Protein AF-A0ABD2XWJ0-F1 (afdb_monomer)

Organism: NCBI:txid153742

Solvent-accessible surface area (backbone atoms only — not comparable to full-atom values): 33009 Å² total; per-residue (Å²): 132,81,82,64,78,85,73,62,55,61,69,60,42,32,54,49,50,71,65,55,50,40,69,66,61,45,51,52,48,41,64,72,43,72,67,43,28,64,37,47,47,78,71,66,67,62,48,86,58,92,53,68,77,74,61,48,71,53,75,82,48,88,98,49,44,47,36,44,27,36,35,79,36,62,66,79,62,44,44,64,43,79,42,80,41,65,91,49,62,90,31,51,72,32,50,36,73,83,28,32,43,34,39,31,72,90,27,45,33,32,41,33,31,88,87,77,71,50,72,46,84,49,51,41,54,75,47,34,96,63,61,89,75,69,96,55,62,70,64,66,41,41,66,45,30,62,63,45,56,35,44,68,46,36,76,78,80,40,79,86,34,42,42,38,32,26,24,72,73,20,62,39,43,32,36,43,46,80,84,52,82,44,50,43,73,58,80,72,61,95,85,61,90,67,60,46,50,49,32,56,36,63,53,98,94,37,37,36,40,28,16,37,46,67,26,31,32,36,48,37,76,79,78,49,92,92,46,66,45,81,42,81,61,41,81,60,80,98,53,71,52,65,45,50,40,39,47,27,60,51,96,92,40,48,30,39,41,37,35,30,38,43,56,68,40,73,94,72,77,42,64,37,74,71,52,77,49,42,27,41,51,41,79,85,82,60,43,78,44,77,53,67,68,59,59,59,20,27,36,42,41,43,70,50,47,50,46,51,45,69,28,80,88,38,69,81,34,50,68,51,25,27,38,37,38,45,46,60,37,66,64,32,46,76,73,37,98,82,45,44,78,77,43,31,32,38,33,33,55,78,81,64,48,74,48,64,58,77,68,83,55,80,70,49,64,47,71,39,35,71,59,88,58,62,66,59,52,51,48,35,62,74,71,62,42,58,69,63,49,50,54,33,42,58,37,59,50,51,65,79,73,46,76,66,43,32,50,52,53,48,52,51,51,51,48,52,26,54,51,26,54,74,70,67,36,59,69,60,23,49,50,44,52,51,51,52,49,62,73,70,42,85,44,96,83,59,61,76,92,32,59,76,42,69,36,54,70,45,60,77,88,81,38,84,81,36,41,43,37,36,28,24,69,79,21,68,40,46,36,36,41,42,78,87,57,94,53,74,43,72,63,78,75,62,97,89,64,90,73,44,40,46,72,45,58,45,59,58,96,94,41,81,46,75,40,52,49,55,98,68,76,85,76,78,85,62,89,58,95,67,33,45,44,92,82,42,53,51,72,38,87,90,79,72,47,69,51,67,54,94,81,60,79,32,70,40,84,86,50,61,91,73,92,80,84,86,82,130

pLDDT: mean 70.98, std 16.34, range [25.98, 96.06]

Mean predicted aligned error: 19.33 Å

Structure (mmCIF, N/CA/C/O backbone):
data_AF-A0ABD2XWJ0-F1
#
_entry.id   AF-A0ABD2XWJ0-F1
#
loop_
_atom_site.group_PDB
_atom_site.id
_atom_site.type_symbol
_atom_site.label_atom_id
_atom_site.label_alt_id
_atom_site.label_comp_id
_atom_site.label_asym_id
_atom_site.label_entity_id
_atom_site.label_seq_id
_atom_site.pdbx_PDB_ins_code
_atom_site.Cartn_x
_atom_site.Cartn_y
_atom_site.Cartn_z
_atom_site.occupancy
_atom_site.B_iso_or_equiv
_atom_site.auth_seq_id
_atom_site.auth_comp_id
_atom_site.auth_asym_id
_atom_site.auth_atom_id
_atom_site.pdbx_PDB_model_num
ATOM 1 N N . MET A 1 1 ? -45.992 -4.385 10.094 1.00 37.66 1 MET A N 1
ATOM 2 C CA . MET A 1 1 ? -45.101 -5.555 9.997 1.00 37.66 1 MET A CA 1
ATOM 3 C C . MET A 1 1 ? -44.013 -5.144 9.031 1.00 37.66 1 MET A C 1
ATOM 5 O O . MET A 1 1 ? -44.345 -4.872 7.887 1.00 37.66 1 MET A O 1
ATOM 9 N N . GLY A 1 2 ? -42.794 -4.906 9.515 1.00 42.28 2 GLY A N 1
ATOM 10 C CA . GLY A 1 2 ? -41.660 -4.733 8.608 1.00 42.28 2 GLY A CA 1
ATOM 11 C C . GLY A 1 2 ? -41.334 -6.109 8.049 1.00 42.28 2 GLY A C 1
ATOM 12 O O . GLY A 1 2 ? -41.255 -7.050 8.834 1.00 42.28 2 GLY A O 1
ATOM 13 N N . GLU A 1 3 ? -41.265 -6.241 6.728 1.00 49.12 3 GLU A N 1
ATOM 14 C CA . GLU A 1 3 ? -40.839 -7.487 6.090 1.00 49.12 3 GLU A CA 1
ATOM 15 C C . GLU A 1 3 ? -39.446 -7.866 6.606 1.00 49.12 3 GLU A C 1
ATOM 17 O O . GLU A 1 3 ? -38.566 -7.008 6.739 1.00 49.12 3 GLU A O 1
ATOM 22 N N . ASP A 1 4 ? -39.278 -9.137 6.966 1.00 66.94 4 ASP A N 1
ATOM 23 C CA . ASP A 1 4 ? -38.015 -9.654 7.468 1.00 66.94 4 ASP A CA 1
ATOM 24 C C . ASP A 1 4 ? -37.035 -9.795 6.298 1.00 66.94 4 ASP A C 1
ATOM 26 O O . ASP A 1 4 ? -37.196 -10.627 5.405 1.00 66.94 4 ASP A O 1
ATOM 30 N N . TRP A 1 5 ? -35.994 -8.963 6.301 1.00 63.69 5 TRP A N 1
ATOM 31 C CA . TRP A 1 5 ? -34.923 -8.977 5.303 1.00 63.69 5 TRP A CA 1
ATOM 32 C C . TRP A 1 5 ? -34.174 -10.324 5.247 1.00 63.69 5 TRP A C 1
ATOM 34 O O . TRP A 1 5 ? -33.432 -10.577 4.291 1.00 63.69 5 TRP A O 1
ATOM 44 N N . SER A 1 6 ? -34.366 -11.206 6.237 1.00 60.25 6 SER A N 1
ATOM 45 C CA . SER A 1 6 ? -33.852 -12.577 6.231 1.00 60.25 6 SER A CA 1
ATOM 46 C C . SER A 1 6 ? -34.541 -13.496 5.201 1.00 60.25 6 SER A C 1
ATOM 48 O O . SER A 1 6 ? -33.924 -14.475 4.772 1.00 60.25 6 SER A O 1
ATOM 50 N N . GLU A 1 7 ? -35.750 -13.146 4.732 1.00 69.12 7 GLU A N 1
ATOM 51 C CA . GLU A 1 7 ? -36.567 -13.934 3.787 1.00 69.12 7 GLU A CA 1
ATOM 52 C C . GLU A 1 7 ? -36.346 -13.572 2.302 1.00 69.12 7 GLU A C 1
ATOM 54 O O . GLU A 1 7 ? -37.012 -14.103 1.410 1.00 69.12 7 GLU A O 1
ATOM 59 N N . LEU A 1 8 ? -35.396 -12.680 2.002 1.00 72.31 8 LEU A N 1
ATOM 60 C CA . LEU A 1 8 ? -35.037 -12.324 0.627 1.00 72.31 8 LEU A CA 1
ATOM 61 C C . LEU A 1 8 ? -34.595 -13.552 -0.185 1.00 72.31 8 LEU A C 1
ATOM 63 O O . LEU A 1 8 ? -33.767 -14.353 0.253 1.00 72.31 8 LEU A O 1
ATOM 67 N N . LEU A 1 9 ? -35.113 -13.663 -1.415 1.00 78.62 9 LEU A N 1
ATOM 68 C CA . LEU A 1 9 ? -34.780 -14.766 -2.316 1.00 78.62 9 LEU A CA 1
ATOM 69 C C . LEU A 1 9 ? -33.262 -14.815 -2.597 1.00 78.62 9 LEU A C 1
ATOM 71 O O . LEU A 1 9 ? -32.664 -13.769 -2.876 1.00 78.62 9 LEU A O 1
ATOM 75 N N . PRO A 1 10 ? -32.640 -16.010 -2.618 1.00 71.12 10 PRO A N 1
ATOM 76 C CA . PRO A 1 10 ? -31.204 -16.170 -2.860 1.00 71.12 10 PRO A CA 1
ATOM 77 C C . PRO A 1 10 ? -30.694 -15.487 -4.137 1.00 71.12 10 PRO A C 1
ATOM 79 O O . PRO A 1 10 ? -29.608 -14.913 -4.129 1.00 71.12 10 PRO A O 1
ATOM 82 N N . ASP A 1 11 ? -31.490 -15.479 -5.209 1.00 66.94 11 ASP A N 1
ATOM 83 C CA . ASP A 1 11 ? -31.126 -14.845 -6.484 1.00 66.94 11 ASP A CA 1
ATOM 84 C C . ASP A 1 11 ? -31.011 -13.316 -6.364 1.00 66.94 11 ASP A C 1
ATOM 86 O O . ASP A 1 11 ? -30.098 -12.703 -6.921 1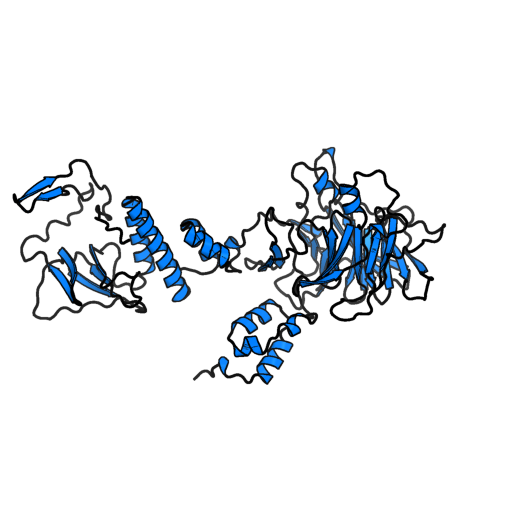.00 66.94 11 ASP A O 1
ATOM 90 N N . LEU A 1 12 ? -31.904 -12.693 -5.586 1.00 71.75 12 LEU A N 1
ATOM 91 C CA . LEU A 1 12 ? -31.854 -11.260 -5.287 1.00 71.75 12 LEU A CA 1
ATOM 92 C C . LEU A 1 12 ? -30.639 -10.933 -4.417 1.00 71.75 12 LEU A C 1
ATOM 94 O O . LEU A 1 12 ? -29.919 -9.980 -4.714 1.00 71.75 12 LEU A O 1
ATOM 98 N N . LEU A 1 13 ? -30.361 -11.751 -3.399 1.00 74.56 13 LEU A N 1
ATOM 99 C CA . LEU A 1 13 ? -29.167 -11.605 -2.563 1.00 74.56 13 LEU A CA 1
ATOM 100 C C . LEU A 1 13 ? -27.882 -11.740 -3.385 1.00 74.56 13 LEU A C 1
ATOM 102 O O . LEU A 1 13 ? -26.968 -10.936 -3.222 1.00 74.56 13 LEU A O 1
ATOM 106 N N . PHE A 1 14 ? -27.828 -12.685 -4.324 1.00 68.94 14 PHE A N 1
ATOM 107 C CA . PHE A 1 14 ? -26.692 -12.854 -5.229 1.00 68.94 14 PHE A CA 1
ATOM 108 C C . PHE A 1 14 ? -26.502 -11.635 -6.146 1.00 68.94 14 PHE A C 1
ATOM 110 O O . PHE A 1 14 ? -25.384 -11.155 -6.347 1.00 68.94 14 PHE A O 1
ATOM 117 N N . MET A 1 15 ? -27.595 -11.076 -6.673 1.00 63.69 15 MET A N 1
ATOM 118 C CA . MET A 1 15 ? -27.548 -9.844 -7.463 1.00 63.69 15 MET A CA 1
ATOM 119 C C . MET A 1 15 ? -27.083 -8.634 -6.646 1.00 63.69 15 MET A C 1
ATOM 121 O O . MET A 1 15 ? -26.323 -7.816 -7.167 1.00 63.69 15 MET A O 1
ATOM 125 N N . ILE A 1 16 ? -27.515 -8.515 -5.386 1.00 70.00 16 ILE A N 1
ATOM 126 C CA . ILE A 1 16 ? -27.075 -7.451 -4.475 1.00 70.00 16 ILE A CA 1
ATOM 127 C C . ILE A 1 16 ? -25.587 -7.625 -4.158 1.00 70.00 16 ILE A C 1
ATOM 129 O O . ILE A 1 16 ? -24.822 -6.684 -4.355 1.00 70.00 16 ILE A O 1
ATOM 133 N N . ALA A 1 17 ? -25.156 -8.832 -3.779 1.00 68.25 17 ALA A N 1
ATOM 134 C CA . ALA A 1 17 ? -23.763 -9.167 -3.484 1.00 68.25 17 ALA A CA 1
ATOM 135 C C . ALA A 1 17 ? -22.814 -8.775 -4.629 1.00 68.25 17 ALA A C 1
ATOM 137 O O . ALA A 1 17 ? -21.763 -8.188 -4.387 1.00 68.25 17 ALA A O 1
ATOM 138 N N . ARG A 1 18 ? -23.216 -9.020 -5.886 1.00 65.12 18 ARG A N 1
ATOM 139 C CA . ARG A 1 18 ? -22.449 -8.639 -7.089 1.00 65.12 18 ARG A CA 1
ATOM 140 C C . ARG A 1 18 ? -22.435 -7.141 -7.395 1.00 65.12 18 ARG A C 1
ATOM 142 O O . ARG A 1 18 ? -21.635 -6.711 -8.223 1.00 65.12 18 ARG A O 1
ATOM 149 N N . LYS A 1 19 ? -23.344 -6.361 -6.806 1.00 59.69 19 LYS A N 1
ATOM 150 C CA . LYS A 1 19 ? -23.422 -4.903 -6.982 1.00 59.69 19 LYS A CA 1
ATOM 151 C C . LYS A 1 19 ? -22.744 -4.121 -5.869 1.00 59.69 19 LYS A C 1
ATOM 153 O O . LYS A 1 19 ? -22.519 -2.927 -6.051 1.00 59.69 19 LYS A O 1
ATOM 158 N N . ILE A 1 20 ? -22.417 -4.762 -4.751 1.00 60.00 20 ILE A N 1
ATOM 159 C CA . ILE A 1 20 ? -21.566 -4.158 -3.732 1.00 60.00 20 ILE A CA 1
ATOM 160 C C . ILE A 1 20 ? -20.196 -3.907 -4.365 1.00 60.00 20 ILE A C 1
ATOM 162 O O . ILE A 1 20 ? -19.716 -4.711 -5.157 1.00 60.00 20 ILE A O 1
ATOM 166 N N . GLN A 1 21 ? -19.588 -2.759 -4.076 1.00 51.62 21 GLN A N 1
ATOM 167 C CA . GLN A 1 21 ? -18.296 -2.381 -4.666 1.00 51.62 21 GLN A CA 1
ATOM 168 C C . GLN A 1 21 ? -17.231 -2.066 -3.613 1.00 51.62 21 GLN A C 1
ATOM 170 O O . GLN A 1 21 ? -16.080 -1.832 -3.967 1.00 51.62 21 GLN A O 1
ATOM 175 N N . VAL A 1 22 ? -17.604 -2.106 -2.331 1.00 53.19 22 VAL A N 1
ATOM 176 C CA . VAL A 1 22 ? -16.750 -1.775 -1.188 1.00 53.19 22 VAL A CA 1
ATOM 177 C C . VAL A 1 22 ? -16.637 -2.997 -0.278 1.00 53.19 22 VAL A C 1
ATOM 179 O O . VAL A 1 22 ? -17.642 -3.591 0.108 1.00 53.19 22 VAL A O 1
ATOM 182 N N . VAL A 1 23 ? -15.409 -3.366 0.101 1.00 54.56 23 VAL A N 1
ATOM 183 C CA . VAL A 1 23 ? -15.131 -4.555 0.935 1.00 54.56 23 VAL A CA 1
ATOM 184 C C . VAL A 1 23 ? -15.818 -4.472 2.302 1.00 54.56 23 VAL A C 1
ATOM 186 O O . VAL A 1 23 ? -16.298 -5.488 2.804 1.00 54.56 23 VAL A O 1
ATOM 189 N N . LYS A 1 24 ? -15.911 -3.272 2.891 1.00 56.22 24 LYS A N 1
ATOM 190 C CA . LYS A 1 24 ? -16.633 -3.034 4.151 1.00 56.22 24 LYS A CA 1
ATOM 191 C C . LYS A 1 24 ? -18.100 -3.447 4.031 1.00 56.22 24 LYS A C 1
ATOM 193 O O . LYS A 1 24 ? -18.563 -4.277 4.808 1.00 56.22 24 LYS A O 1
ATOM 198 N N . ASP A 1 25 ? -18.788 -2.938 3.016 1.00 57.81 25 ASP A N 1
ATOM 199 C CA . ASP A 1 25 ? -20.200 -3.233 2.768 1.00 57.81 25 ASP A CA 1
ATOM 200 C C . ASP A 1 25 ? -20.404 -4.706 2.414 1.00 57.81 25 ASP A C 1
ATOM 202 O O . ASP A 1 25 ? -21.393 -5.308 2.817 1.00 57.81 25 ASP A O 1
ATOM 206 N N . PHE A 1 26 ? -19.441 -5.323 1.724 1.00 61.16 26 PHE A N 1
ATOM 207 C CA . PHE A 1 26 ? -19.498 -6.748 1.406 1.00 61.16 26 PHE A CA 1
ATOM 208 C C . PHE A 1 26 ? -19.312 -7.623 2.649 1.00 61.16 26 PHE A C 1
ATOM 210 O O . PHE A 1 26 ? -19.972 -8.649 2.811 1.00 61.16 26 PHE A O 1
ATOM 217 N N . THR A 1 27 ? -18.439 -7.203 3.563 1.00 58.69 27 THR A N 1
ATOM 218 C CA . THR A 1 27 ? -18.226 -7.882 4.846 1.00 58.69 27 THR A CA 1
ATOM 219 C C . THR A 1 27 ? -19.462 -7.746 5.731 1.00 58.69 27 THR A C 1
ATOM 221 O O . THR A 1 27 ? -19.933 -8.746 6.268 1.00 58.69 27 THR A O 1
ATOM 224 N N . ALA A 1 28 ? -20.047 -6.546 5.799 1.00 61.62 28 ALA A N 1
ATOM 225 C CA . ALA A 1 28 ? -21.310 -6.295 6.487 1.00 61.62 28 ALA A CA 1
ATOM 226 C C . ALA A 1 28 ? -22.460 -7.119 5.882 1.00 61.62 28 ALA A C 1
ATOM 228 O O . ALA A 1 28 ? -23.192 -7.775 6.618 1.00 61.62 28 ALA A O 1
ATOM 229 N N . PHE A 1 29 ? -22.554 -7.190 4.549 1.00 69.38 29 PHE A N 1
ATOM 230 C CA . PHE A 1 29 ? -23.523 -8.018 3.825 1.00 69.38 29 PHE A CA 1
ATOM 231 C C . PHE A 1 29 ? -23.409 -9.500 4.209 1.00 69.38 29 PHE A C 1
ATOM 233 O O . PHE A 1 29 ? -24.410 -10.152 4.497 1.00 69.38 29 PHE A O 1
ATOM 240 N N . ARG A 1 30 ? -22.186 -10.037 4.301 1.00 73.50 30 ARG A N 1
ATOM 241 C CA . ARG A 1 30 ? -21.935 -11.418 4.766 1.00 73.50 30 ARG A CA 1
ATOM 242 C C . ARG A 1 30 ? -22.164 -11.620 6.267 1.00 73.50 30 ARG A C 1
ATOM 244 O O . ARG A 1 30 ? -22.258 -12.766 6.721 1.00 73.50 30 ARG A O 1
ATOM 251 N N . GLY A 1 31 ? -22.198 -10.530 7.027 1.00 65.69 31 GLY A N 1
ATOM 252 C CA . GLY A 1 31 ? -22.426 -10.504 8.466 1.00 65.69 31 GLY A CA 1
ATOM 253 C C . GLY A 1 31 ? -23.898 -10.616 8.864 1.00 65.69 31 GLY A C 1
ATOM 254 O O . GLY A 1 31 ? -24.155 -10.992 9.999 1.00 65.69 31 GLY A O 1
ATOM 255 N N . VAL A 1 32 ? -24.841 -10.359 7.945 1.00 74.31 32 VAL A N 1
ATOM 256 C CA . VAL A 1 32 ? -26.285 -10.293 8.246 1.00 74.31 32 VAL A CA 1
ATOM 257 C C . VAL A 1 32 ? -26.834 -11.625 8.765 1.00 74.31 32 VAL A C 1
ATOM 259 O O . VAL A 1 32 ? -27.319 -11.702 9.888 1.00 74.31 32 VAL A O 1
ATOM 262 N N . CYS A 1 33 ? -26.774 -12.688 7.957 1.00 75.75 33 CYS A N 1
ATOM 263 C CA . CYS A 1 33 ? -27.219 -14.029 8.343 1.00 75.75 33 CYS A CA 1
ATOM 264 C C . CYS A 1 33 ? -26.660 -15.100 7.386 1.00 75.75 33 CYS A C 1
ATOM 266 O O . CYS A 1 33 ? -25.893 -14.804 6.465 1.00 75.75 33 CYS A O 1
ATOM 268 N N . ILE A 1 34 ? -27.043 -16.365 7.592 1.00 75.31 34 ILE A N 1
ATOM 269 C CA . ILE A 1 34 ? -26.548 -17.511 6.810 1.00 75.31 34 ILE A CA 1
ATOM 270 C C . ILE A 1 34 ? -26.919 -17.400 5.320 1.00 75.31 34 ILE A C 1
ATOM 272 O O . ILE A 1 34 ? -26.072 -17.694 4.476 1.00 75.31 34 ILE A O 1
ATOM 276 N N . SER A 1 35 ? -28.134 -16.951 4.976 1.00 75.06 35 SER A N 1
ATOM 277 C CA . SER A 1 35 ? -28.575 -16.847 3.574 1.00 75.06 35 SER A CA 1
ATOM 278 C C . SER A 1 35 ? -27.795 -15.772 2.806 1.00 75.06 35 SER A C 1
ATOM 280 O O . SER A 1 35 ? -27.293 -16.037 1.714 1.00 75.06 35 SER A O 1
ATOM 282 N N . TRP A 1 36 ? -27.580 -14.602 3.414 1.00 79.62 36 TRP A N 1
ATOM 283 C CA . TRP A 1 36 ? -26.776 -13.513 2.847 1.00 79.62 36 TRP A CA 1
ATOM 284 C C . TRP A 1 36 ? -25.296 -13.900 2.727 1.00 79.62 36 TRP A C 1
ATOM 286 O O . TRP A 1 36 ? -24.661 -13.671 1.696 1.00 79.62 36 TRP A O 1
ATOM 296 N N . ARG A 1 37 ? -24.746 -14.575 3.746 1.00 75.75 37 ARG A N 1
ATOM 297 C CA . ARG A 1 37 ? -23.382 -15.120 3.705 1.00 75.75 37 ARG A CA 1
ATOM 298 C C . ARG A 1 37 ? -23.206 -16.162 2.601 1.00 75.75 37 ARG A C 1
ATOM 300 O O . ARG A 1 37 ? -22.141 -16.202 1.990 1.00 75.75 37 ARG A O 1
ATOM 307 N N . GLY A 1 38 ? -24.220 -16.995 2.367 1.00 70.69 38 GLY A N 1
ATOM 308 C CA . GLY A 1 38 ? -24.237 -18.004 1.307 1.00 70.69 38 GLY A CA 1
ATOM 309 C C . GLY A 1 38 ? -24.316 -17.399 -0.096 1.00 70.69 38 GLY A C 1
ATOM 310 O O . GLY A 1 38 ? -23.655 -17.892 -1.005 1.00 70.69 38 GLY A O 1
ATOM 311 N N . ALA A 1 39 ? -25.054 -16.297 -0.259 1.00 74.06 39 ALA A N 1
ATOM 312 C CA . ALA A 1 39 ? -25.166 -15.569 -1.524 1.00 74.06 39 ALA A CA 1
ATOM 313 C C . ALA A 1 39 ? -23.875 -14.827 -1.931 1.00 74.06 39 ALA A C 1
ATOM 315 O O . ALA A 1 39 ? -23.683 -14.516 -3.103 1.00 74.06 39 ALA A O 1
ATOM 316 N N . ALA A 1 40 ? -22.984 -14.558 -0.975 1.00 66.56 40 ALA A N 1
ATOM 317 C CA . ALA A 1 40 ? -21.698 -13.897 -1.175 1.00 66.56 40 ALA A CA 1
ATOM 318 C C . ALA A 1 40 ? -20.543 -14.902 -0.997 1.00 66.56 40 ALA A C 1
ATOM 320 O O . ALA A 1 40 ? -19.985 -15.075 0.097 1.00 66.56 40 ALA A O 1
ATOM 321 N N . SER A 1 41 ? -20.199 -15.597 -2.086 1.00 63.47 41 SER A N 1
ATOM 322 C CA . SER A 1 41 ? -19.221 -16.690 -2.074 1.00 63.47 41 SER A CA 1
ATOM 323 C C . SER A 1 41 ? -17.773 -16.191 -1.935 1.00 63.47 41 SER A C 1
ATOM 325 O O . SER A 1 41 ? -17.440 -15.066 -2.306 1.00 63.47 41 SER A O 1
ATOM 327 N N . LYS A 1 42 ? -16.861 -17.054 -1.456 1.00 49.78 42 LYS A N 1
ATOM 328 C CA . LYS A 1 42 ? -15.410 -16.761 -1.460 1.00 49.78 42 LYS A CA 1
ATOM 329 C C . LYS A 1 42 ? -14.851 -16.560 -2.879 1.00 49.78 42 LYS A C 1
ATOM 331 O O . LYS A 1 42 ? -13.851 -15.878 -3.035 1.00 49.78 42 LYS A O 1
ATOM 336 N N . GLN A 1 43 ? -15.487 -17.113 -3.913 1.00 49.03 43 GLN A N 1
ATOM 337 C CA . GLN A 1 43 ? -15.067 -16.887 -5.300 1.00 49.03 43 GLN A CA 1
ATOM 338 C C . GLN A 1 43 ? -15.389 -15.465 -5.778 1.00 49.03 43 GLN A C 1
ATOM 340 O O . GLN A 1 43 ? -14.692 -14.942 -6.642 1.00 49.03 43 GLN A O 1
ATOM 345 N N . ASP A 1 44 ? -16.385 -14.801 -5.184 1.00 48.62 44 ASP A N 1
ATOM 346 C CA . ASP A 1 44 ? -16.673 -13.393 -5.472 1.00 48.62 44 ASP A CA 1
ATOM 347 C C . ASP A 1 44 ? -15.648 -12.442 -4.830 1.00 48.62 44 ASP A C 1
ATOM 349 O O . ASP A 1 44 ? -15.483 -11.321 -5.299 1.00 48.62 44 ASP A O 1
ATOM 353 N N . PHE A 1 45 ? -14.879 -12.909 -3.836 1.00 48.88 45 PHE A N 1
ATOM 354 C CA . PHE A 1 45 ? -13.697 -12.205 -3.315 1.00 48.88 45 PHE A CA 1
ATOM 355 C C . PHE A 1 45 ? -12.536 -12.163 -4.321 1.00 48.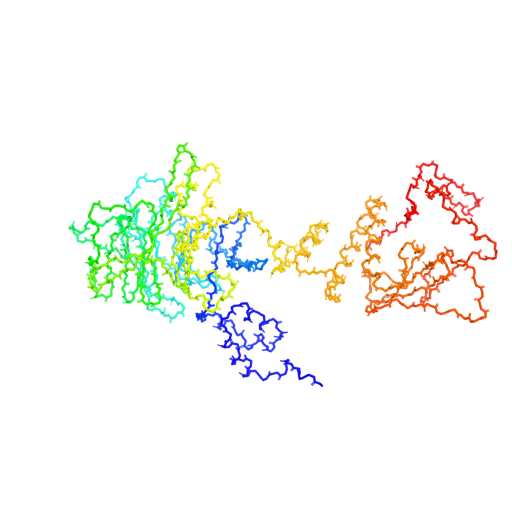88 45 PHE A C 1
ATOM 357 O O . PHE A 1 45 ? -11.753 -11.221 -4.290 1.00 48.88 45 PHE A O 1
ATOM 364 N N . ASN A 1 46 ? -12.442 -13.156 -5.213 1.00 42.66 46 ASN A N 1
ATOM 365 C CA . ASN A 1 46 ? -11.338 -13.292 -6.169 1.00 42.66 46 ASN A CA 1
ATOM 366 C C . ASN A 1 46 ? -11.503 -12.421 -7.424 1.00 42.66 46 ASN A C 1
ATOM 368 O O . ASN A 1 46 ? -10.594 -12.375 -8.248 1.00 42.66 46 ASN A O 1
ATOM 372 N N . LYS A 1 47 ? -12.648 -11.749 -7.596 1.00 43.59 47 LYS A N 1
ATOM 373 C CA . LYS A 1 47 ? -12.834 -10.778 -8.681 1.00 43.59 47 LYS A CA 1
ATOM 374 C C . LYS A 1 47 ? -12.208 -9.443 -8.270 1.00 43.59 47 LYS A C 1
ATOM 376 O O . LYS A 1 47 ? -12.407 -9.038 -7.125 1.00 43.59 47 LYS A O 1
ATOM 381 N N . PRO A 1 48 ? -11.512 -8.726 -9.167 1.00 42.34 48 PRO A N 1
ATOM 382 C CA . PRO A 1 48 ? -11.054 -7.374 -8.882 1.00 42.34 48 PRO A CA 1
ATOM 383 C C . PRO A 1 48 ? -12.276 -6.489 -8.615 1.00 42.34 48 PRO A C 1
ATOM 385 O O . PRO A 1 48 ? -13.089 -6.218 -9.501 1.00 42.34 48 PRO A O 1
ATOM 388 N N . TRP A 1 49 ? -12.448 -6.081 -7.359 1.00 49.44 49 TRP A N 1
ATOM 389 C CA . TRP A 1 49 ? -13.509 -5.154 -6.988 1.00 49.44 49 TRP A CA 1
ATOM 390 C C . TRP A 1 49 ? -13.122 -3.791 -7.567 1.00 49.44 49 TRP A C 1
ATOM 392 O O . TRP A 1 49 ? -12.051 -3.286 -7.232 1.00 49.44 49 TRP A O 1
ATOM 402 N N . PRO A 1 50 ? -13.954 -3.167 -8.416 1.00 37.81 50 PRO A N 1
ATOM 403 C CA . PRO A 1 50 ? -13.563 -1.981 -9.181 1.00 37.81 50 PRO A CA 1
ATOM 404 C C . PRO A 1 50 ? -13.275 -0.733 -8.325 1.00 37.81 50 PRO A C 1
ATOM 406 O O . PRO A 1 50 ? -12.900 0.298 -8.873 1.00 37.81 50 PRO A O 1
ATOM 409 N N . ARG A 1 51 ? -13.487 -0.788 -7.000 1.00 50.66 51 ARG A N 1
ATOM 410 C CA . ARG A 1 51 ? -13.417 0.355 -6.073 1.00 50.66 51 ARG A CA 1
ATOM 411 C C . ARG A 1 51 ? -12.829 -0.024 -4.707 1.00 50.66 51 ARG A C 1
ATOM 413 O O . ARG A 1 51 ? -13.416 0.280 -3.668 1.00 50.66 51 ARG A O 1
ATOM 420 N N . GLN A 1 52 ? -11.696 -0.728 -4.681 1.00 54.59 52 GLN A N 1
ATOM 421 C CA . GLN A 1 52 ? -11.007 -0.975 -3.410 1.00 54.59 52 GLN A CA 1
ATOM 422 C C . GLN A 1 52 ? -10.268 0.276 -2.941 1.00 54.59 52 GLN A C 1
ATOM 424 O O . GLN A 1 52 ? -9.563 0.928 -3.707 1.00 54.59 52 GLN A O 1
ATOM 429 N N . PHE A 1 53 ? -10.432 0.579 -1.656 1.00 58.69 53 PHE A N 1
ATOM 430 C CA . PHE A 1 53 ? -9.565 1.510 -0.955 1.00 58.69 53 PHE A CA 1
ATOM 431 C C . PHE A 1 53 ? -8.135 0.957 -0.963 1.00 58.69 53 PHE A C 1
ATOM 433 O O . PHE A 1 53 ? -7.968 -0.216 -0.615 1.00 58.69 53 PHE A O 1
ATOM 440 N N . PRO A 1 54 ? -7.112 1.757 -1.303 1.00 65.12 54 PRO A N 1
ATOM 441 C CA . PRO A 1 54 ? -5.740 1.334 -1.097 1.00 65.12 54 PRO A CA 1
ATOM 442 C C . PRO A 1 54 ? -5.511 1.118 0.398 1.00 65.12 54 PRO A C 1
ATOM 444 O O . PRO A 1 54 ? -5.835 1.973 1.228 1.00 65.12 54 PRO A O 1
ATOM 447 N N . LEU A 1 55 ? -5.015 -0.071 0.730 1.00 72.69 55 LEU A N 1
ATOM 448 C CA . LEU A 1 55 ? -4.655 -0.451 2.086 1.00 72.69 55 LEU A CA 1
ATOM 449 C C . LEU A 1 55 ? -3.148 -0.289 2.248 1.00 72.69 55 LEU A C 1
ATOM 451 O O . LEU A 1 55 ? -2.372 -0.845 1.474 1.00 72.69 55 LEU A O 1
ATOM 455 N N . LEU A 1 56 ? -2.744 0.448 3.274 1.00 74.81 56 LEU A N 1
ATOM 456 C CA . LEU A 1 56 ? -1.359 0.541 3.695 1.00 74.81 56 LEU A CA 1
ATOM 457 C C . LEU A 1 56 ? -1.011 -0.708 4.506 1.00 74.81 56 LEU A C 1
ATOM 459 O O . LEU A 1 56 ? -1.477 -0.859 5.631 1.00 74.81 56 LEU A O 1
ATOM 463 N N . MET A 1 57 ? -0.208 -1.603 3.937 1.00 77.50 57 MET A N 1
ATOM 464 C CA . MET A 1 57 ? 0.371 -2.724 4.678 1.00 77.50 57 MET A CA 1
ATOM 465 C C . MET A 1 57 ? 1.510 -2.214 5.566 1.00 77.50 57 MET A C 1
ATOM 467 O O . MET A 1 57 ? 2.417 -1.542 5.076 1.00 77.50 57 MET A O 1
ATOM 471 N N . LEU A 1 58 ? 1.464 -2.531 6.856 1.00 74.56 58 LEU A N 1
ATOM 472 C CA . LEU A 1 58 ? 2.503 -2.168 7.816 1.00 74.56 58 LEU A CA 1
ATOM 473 C C . LEU A 1 58 ? 3.650 -3.178 7.825 1.00 74.56 58 LEU A C 1
ATOM 475 O O . LEU A 1 58 ? 3.543 -4.294 7.307 1.00 74.56 58 LEU A O 1
ATOM 479 N N . SER A 1 59 ? 4.758 -2.765 8.437 1.00 68.31 59 SER A N 1
ATOM 480 C CA . SER A 1 59 ? 5.925 -3.611 8.647 1.00 68.31 59 SER A CA 1
ATOM 481 C C . SER A 1 59 ? 5.612 -4.824 9.525 1.00 68.31 59 SER A C 1
ATOM 483 O O . SER A 1 59 ? 4.681 -4.820 10.330 1.00 68.31 59 SER A O 1
ATOM 485 N N . GLU A 1 60 ? 6.443 -5.856 9.391 1.00 69.69 60 GLU A N 1
ATOM 486 C CA . GLU A 1 60 ? 6.411 -7.044 10.243 1.00 69.69 60 GLU A CA 1
ATOM 487 C C . GLU A 1 60 ? 6.531 -6.691 11.728 1.00 69.69 60 GLU A C 1
ATOM 489 O O . GLU A 1 60 ? 7.357 -5.862 12.114 1.00 69.69 60 GLU A O 1
ATOM 494 N N . LYS A 1 61 ? 5.727 -7.358 12.562 1.00 66.94 61 LYS A N 1
ATOM 495 C CA . LYS A 1 61 ? 5.899 -7.362 14.016 1.00 66.94 61 LYS A CA 1
ATOM 496 C C . LYS A 1 61 ? 6.788 -8.534 14.414 1.00 66.94 61 LYS A C 1
ATOM 498 O O . LYS A 1 61 ? 6.676 -9.618 13.847 1.00 66.94 61 LYS A O 1
ATOM 503 N N . GLN A 1 62 ? 7.661 -8.321 15.398 1.00 58.19 62 GLN A N 1
ATOM 504 C CA . GLN A 1 62 ? 8.467 -9.410 15.946 1.00 58.19 62 GLN A CA 1
ATOM 505 C C . GLN A 1 62 ? 7.555 -10.533 16.452 1.00 58.19 62 GLN A C 1
ATOM 507 O O . GLN A 1 62 ? 6.550 -10.271 17.106 1.00 58.19 62 GLN A O 1
ATOM 512 N N . GLU A 1 63 ? 7.923 -11.773 16.122 1.00 66.00 63 GLU A N 1
ATOM 513 C CA . GLU A 1 63 ? 7.263 -12.997 16.598 1.00 66.00 63 GLU A CA 1
ATOM 514 C C . GLU A 1 63 ? 5.785 -13.167 16.191 1.00 66.00 63 GLU A C 1
ATOM 516 O O . GLU A 1 63 ? 5.082 -13.985 16.777 1.00 66.00 63 GLU A O 1
ATOM 521 N N . SER A 1 64 ? 5.321 -12.469 15.147 1.00 71.44 64 SER A N 1
ATOM 522 C CA . SER A 1 64 ? 3.959 -12.615 14.623 1.00 71.44 64 SER A CA 1
ATOM 523 C C . SER A 1 64 ? 3.951 -12.895 13.120 1.00 71.44 64 SER A C 1
ATOM 525 O O . SER A 1 64 ? 4.645 -12.239 12.342 1.00 71.44 64 SER A O 1
ATOM 527 N N . ASP A 1 65 ? 3.117 -13.852 12.712 1.00 74.25 65 ASP A N 1
ATOM 528 C CA . ASP A 1 65 ? 2.821 -14.117 11.299 1.00 74.25 65 ASP A CA 1
ATOM 529 C C . ASP A 1 65 ? 1.783 -13.127 10.739 1.00 74.25 65 ASP A C 1
ATOM 531 O O . ASP A 1 65 ? 1.450 -13.161 9.554 1.00 74.25 65 ASP A O 1
ATOM 535 N N . ASP A 1 66 ? 1.267 -12.225 11.575 1.00 73.56 66 ASP A N 1
ATOM 536 C CA . ASP A 1 66 ? 0.244 -11.276 11.184 1.00 73.56 66 ASP A CA 1
ATOM 537 C C . ASP A 1 66 ? 0.822 -10.037 10.495 1.00 73.56 66 ASP A C 1
ATOM 539 O O . ASP A 1 66 ? 1.932 -9.552 10.752 1.00 73.56 66 ASP A O 1
ATOM 543 N N . ARG A 1 67 ? 0.020 -9.504 9.578 1.00 71.75 67 ARG A N 1
ATOM 544 C CA . ARG A 1 67 ? 0.263 -8.263 8.855 1.00 71.75 67 ARG A CA 1
ATOM 545 C C . ARG A 1 67 ? -0.931 -7.353 9.023 1.00 71.75 67 ARG A C 1
ATOM 547 O O . ARG A 1 67 ? -2.074 -7.730 8.757 1.00 71.75 67 ARG A O 1
ATOM 554 N N . GLU A 1 68 ? -0.647 -6.139 9.460 1.00 71.06 68 GLU A N 1
ATOM 555 C CA . GLU A 1 68 ? -1.657 -5.112 9.644 1.00 71.06 68 GLU A CA 1
ATOM 556 C C . GLU A 1 68 ? -1.808 -4.300 8.366 1.00 71.06 68 GLU A C 1
ATOM 558 O O . GLU A 1 68 ? -0.833 -3.899 7.733 1.00 71.06 68 GLU A O 1
ATOM 563 N N . PHE A 1 69 ? -3.056 -4.058 7.995 1.00 70.62 69 PHE A N 1
ATOM 564 C CA . PHE A 1 69 ? -3.444 -3.238 6.866 1.00 70.62 69 PHE A CA 1
ATOM 565 C C . PHE A 1 69 ? -4.291 -2.083 7.378 1.00 70.62 69 PHE A C 1
ATOM 567 O O . PHE A 1 69 ? -5.295 -2.296 8.059 1.00 70.62 69 PHE A O 1
ATOM 574 N N . ILE A 1 70 ? -3.905 -0.865 7.018 1.00 66.25 70 ILE A N 1
ATOM 575 C CA . ILE A 1 70 ? -4.592 0.364 7.394 1.00 66.25 70 ILE A CA 1
ATOM 576 C C . ILE A 1 70 ? -5.306 0.948 6.177 1.00 66.25 70 ILE A C 1
ATOM 578 O O . ILE A 1 70 ? -4.697 1.178 5.134 1.00 66.25 70 ILE A O 1
ATOM 582 N N . SER A 1 71 ? -6.589 1.273 6.319 1.00 64.69 71 SER A N 1
ATOM 583 C CA . SER A 1 71 ? -7.272 2.187 5.401 1.00 64.69 71 SER A CA 1
ATOM 584 C C . SER A 1 71 ? -7.129 3.627 5.894 1.00 64.69 71 SER A C 1
ATOM 586 O O . SER A 1 71 ? -7.539 3.955 7.008 1.00 64.69 71 SER A O 1
ATOM 588 N N . LEU A 1 72 ? -6.548 4.496 5.064 1.00 58.66 72 LEU A N 1
ATOM 589 C CA . LEU A 1 72 ? -6.343 5.912 5.377 1.00 58.66 72 LEU A CA 1
ATOM 590 C C . LEU A 1 72 ? -7.642 6.700 5.149 1.00 58.66 72 LEU A C 1
ATOM 592 O O . LEU A 1 72 ? -7.808 7.389 4.144 1.00 58.66 72 LEU A O 1
ATOM 596 N N . SER A 1 73 ? -8.586 6.564 6.078 1.00 52.25 73 SER A N 1
ATOM 597 C CA . SER A 1 73 ? -9.854 7.293 6.093 1.00 52.25 73 SER A CA 1
ATOM 598 C C . SER A 1 73 ? -9.847 8.437 7.102 1.00 52.25 73 SER A C 1
ATOM 600 O O . SER A 1 73 ? -9.489 8.235 8.259 1.00 52.25 73 SER A O 1
ATOM 602 N N . LYS A 1 74 ? -10.286 9.639 6.701 1.00 43.75 74 LYS A N 1
ATOM 603 C CA . LYS A 1 74 ? -10.474 10.759 7.637 1.00 43.75 74 LYS A CA 1
ATOM 604 C C . LYS A 1 74 ? -11.502 10.429 8.731 1.00 43.75 74 LYS A C 1
ATOM 606 O O . LYS A 1 74 ? -12.617 10.000 8.440 1.00 43.75 74 LYS A O 1
ATOM 611 N N . GLY A 1 75 ? -11.138 10.723 9.982 1.00 43.41 75 GLY A N 1
ATOM 612 C CA . GLY A 1 75 ? -11.978 10.575 11.179 1.00 43.41 75 GLY A CA 1
ATOM 613 C C . GLY A 1 75 ? -11.463 9.498 12.146 1.00 43.41 75 GLY A C 1
ATOM 614 O O . GLY A 1 75 ? -10.445 8.876 11.864 1.00 43.41 75 GLY A O 1
ATOM 615 N N . PRO A 1 76 ? -12.161 9.231 13.265 1.00 35.97 76 PRO A N 1
ATOM 616 C CA . PRO A 1 76 ? -11.797 8.164 14.213 1.00 35.97 76 PRO A CA 1
ATOM 617 C C . PRO A 1 76 ? -11.880 6.745 13.612 1.00 35.97 76 PRO A C 1
ATOM 619 O O . PRO A 1 76 ? -11.541 5.773 14.269 1.00 35.97 76 PRO A O 1
ATOM 622 N N . ASN A 1 77 ? -12.312 6.616 12.354 1.00 41.78 77 ASN A N 1
ATOM 623 C CA . ASN A 1 77 ? -12.648 5.354 11.710 1.00 41.78 77 ASN A CA 1
ATOM 624 C C . ASN A 1 77 ? -11.509 4.791 10.834 1.00 41.78 77 ASN A C 1
ATOM 626 O O . ASN A 1 77 ? -11.782 4.372 9.713 1.00 41.78 77 ASN A O 1
ATOM 630 N N . ILE A 1 78 ? -10.250 4.796 11.291 1.00 51.94 78 ILE A N 1
ATOM 631 C CA . ILE A 1 78 ? -9.121 4.152 10.582 1.00 51.94 78 ILE A CA 1
ATOM 632 C C . ILE A 1 78 ? -9.363 2.640 10.500 1.00 51.94 78 ILE A C 1
ATOM 634 O O . ILE A 1 78 ? -9.196 1.949 11.494 1.00 51.94 78 ILE A O 1
ATOM 638 N N . ILE A 1 79 ? -9.765 2.090 9.351 1.00 49.56 79 ILE A N 1
ATOM 639 C CA . ILE A 1 79 ? -10.068 0.650 9.283 1.00 49.56 79 ILE A CA 1
ATOM 640 C C . ILE A 1 79 ? -8.764 -0.144 9.356 1.00 49.56 79 ILE A C 1
ATOM 642 O O . ILE A 1 79 ? -7.987 -0.154 8.400 1.00 49.56 79 ILE A O 1
ATOM 646 N N . TRP A 1 80 ? -8.574 -0.838 10.475 1.00 55.56 80 TRP A N 1
ATOM 647 C CA . TRP A 1 80 ? -7.517 -1.817 10.666 1.00 55.56 80 TRP A CA 1
ATOM 648 C C . TRP A 1 80 ? -8.006 -3.191 10.234 1.00 55.56 80 TRP A C 1
ATOM 650 O O . TRP A 1 80 ? -9.090 -3.639 10.615 1.00 55.56 80 TRP A O 1
ATOM 660 N N . LYS A 1 81 ? -7.196 -3.875 9.436 1.00 57.84 81 LYS A N 1
ATOM 661 C CA . LYS A 1 81 ? -7.407 -5.274 9.103 1.00 57.84 81 LYS A CA 1
ATOM 662 C C . LYS A 1 81 ? -6.124 -6.034 9.360 1.00 57.84 81 LYS A C 1
ATOM 664 O O . LYS A 1 81 ? -5.122 -5.793 8.699 1.00 57.84 81 LYS A O 1
ATOM 669 N N . THR A 1 82 ? -6.187 -6.980 10.279 1.00 64.88 82 THR A N 1
ATOM 670 C CA . THR A 1 82 ? -5.099 -7.922 10.510 1.00 64.88 82 THR A CA 1
ATOM 671 C C . THR A 1 82 ? -5.338 -9.156 9.654 1.00 64.88 82 THR A C 1
ATOM 673 O O . THR A 1 82 ? -6.437 -9.716 9.640 1.00 64.88 82 THR A O 1
ATOM 676 N N . LEU A 1 83 ? -4.329 -9.543 8.882 1.00 65.25 83 LEU A N 1
ATOM 677 C CA . LEU A 1 83 ? -4.313 -10.777 8.110 1.00 65.25 83 LEU A CA 1
ATOM 678 C C . LEU A 1 83 ? -3.124 -11.606 8.568 1.00 65.25 83 LEU A C 1
ATOM 680 O O . LEU A 1 83 ? -1.998 -11.120 8.525 1.00 65.25 83 LEU A O 1
ATOM 684 N N . SER A 1 84 ? -3.369 -12.852 8.955 1.00 76.38 84 SER A N 1
ATOM 685 C CA . SER A 1 84 ? -2.286 -13.811 9.149 1.00 76.38 84 SER A CA 1
ATOM 686 C C . SER A 1 84 ? -1.696 -14.148 7.786 1.00 76.38 84 SER A C 1
ATOM 688 O O . SER A 1 84 ? -2.423 -14.634 6.926 1.00 76.38 84 SER A O 1
ATOM 690 N N . LEU A 1 85 ? -0.424 -13.825 7.559 1.00 80.88 85 LEU A N 1
ATOM 691 C CA . LEU A 1 85 ? 0.299 -14.043 6.304 1.00 80.88 85 LEU A CA 1
ATOM 692 C C . LEU A 1 85 ? 1.660 -14.702 6.596 1.00 80.88 85 LEU A C 1
ATOM 694 O O . LEU A 1 85 ? 2.709 -14.095 6.348 1.00 80.88 85 LEU A O 1
ATOM 698 N N . PRO A 1 86 ? 1.677 -15.947 7.113 1.00 84.44 86 PRO A N 1
ATOM 699 C CA . PRO A 1 86 ? 2.922 -16.663 7.407 1.00 84.44 86 PRO A CA 1
ATOM 700 C C . PRO A 1 86 ? 3.823 -16.817 6.172 1.00 84.44 86 PRO A C 1
ATOM 702 O O . PRO A 1 86 ? 5.044 -16.909 6.291 1.00 84.44 86 PRO A O 1
ATOM 705 N N . GLU A 1 87 ? 3.247 -16.794 4.966 1.00 87.31 87 GLU A N 1
ATOM 706 C CA . GLU A 1 87 ? 3.951 -16.921 3.689 1.00 87.31 87 GLU A CA 1
ATOM 707 C C . GLU A 1 87 ? 4.971 -15.801 3.438 1.00 87.31 87 GLU A C 1
ATOM 709 O O . GLU A 1 87 ? 5.904 -16.000 2.651 1.00 87.31 87 GLU A O 1
ATOM 714 N N . ILE A 1 88 ? 4.798 -14.637 4.080 1.00 84.56 88 ILE A N 1
ATOM 715 C CA . ILE A 1 88 ? 5.642 -13.447 3.879 1.00 84.56 88 ILE A CA 1
ATOM 716 C C . ILE A 1 88 ? 6.531 -13.107 5.074 1.00 84.56 88 ILE A C 1
ATOM 718 O O . ILE A 1 88 ? 7.178 -12.057 5.080 1.00 84.56 88 ILE A O 1
ATOM 722 N N . ARG A 1 89 ? 6.581 -13.982 6.082 1.00 82.94 89 ARG A N 1
ATOM 723 C CA . ARG A 1 89 ? 7.444 -13.811 7.252 1.00 82.94 89 ARG A CA 1
ATOM 724 C C . ARG A 1 89 ? 8.912 -13.712 6.838 1.00 82.94 89 ARG A C 1
ATOM 726 O O . ARG A 1 89 ? 9.402 -14.566 6.099 1.00 82.94 89 ARG A O 1
ATOM 733 N N . GLY A 1 90 ? 9.601 -12.665 7.291 1.00 76.62 90 GLY A N 1
ATOM 734 C CA . GLY A 1 90 ? 10.997 -12.400 6.932 1.00 76.62 90 GLY A CA 1
ATOM 735 C C . GLY A 1 90 ? 11.230 -12.095 5.447 1.00 76.62 90 GLY A C 1
ATOM 736 O O . GLY A 1 90 ? 12.380 -11.993 5.026 1.00 76.62 90 GLY A O 1
ATOM 737 N N . LYS A 1 91 ? 10.167 -11.948 4.641 1.00 81.00 91 LYS A N 1
ATOM 738 C CA . LYS A 1 91 ? 10.264 -11.655 3.209 1.00 81.00 91 LYS A CA 1
ATOM 739 C C . LYS A 1 91 ? 9.949 -10.194 2.932 1.00 81.00 91 LYS A C 1
ATOM 741 O O . LYS A 1 91 ? 8.973 -9.632 3.435 1.00 81.00 91 LYS A O 1
ATOM 746 N N . ARG A 1 92 ? 10.725 -9.592 2.034 1.00 79.50 92 ARG A N 1
ATOM 747 C CA . ARG A 1 92 ? 10.394 -8.286 1.456 1.00 79.50 92 ARG A CA 1
ATOM 748 C C . ARG A 1 92 ? 9.220 -8.446 0.492 1.00 79.50 92 ARG A C 1
ATOM 750 O O . ARG A 1 92 ? 9.136 -9.445 -0.214 1.00 79.50 92 ARG A O 1
ATOM 757 N N . CYS A 1 93 ? 8.323 -7.466 0.454 1.00 83.81 93 CYS A N 1
ATOM 758 C CA . CYS A 1 93 ? 7.118 -7.508 -0.372 1.00 83.81 93 CYS A CA 1
ATOM 759 C C . CYS A 1 93 ? 7.019 -6.268 -1.258 1.00 83.81 93 CYS A C 1
ATOM 761 O O . CYS A 1 93 ? 7.210 -5.161 -0.761 1.00 83.81 93 CYS A O 1
ATOM 763 N N . ILE A 1 94 ? 6.676 -6.457 -2.533 1.00 85.69 94 ILE A N 1
ATOM 764 C CA . ILE A 1 94 ? 6.377 -5.397 -3.508 1.00 85.69 94 ILE A CA 1
ATOM 765 C C . ILE A 1 94 ? 4.961 -5.640 -4.034 1.00 85.69 94 ILE A C 1
ATOM 767 O O . ILE A 1 94 ? 4.622 -6.773 -4.350 1.00 85.69 94 ILE A O 1
ATOM 771 N N . GLU A 1 95 ? 4.120 -4.613 -4.120 1.00 87.00 95 GLU A N 1
ATOM 772 C CA . GLU A 1 95 ? 2.760 -4.757 -4.650 1.00 87.00 95 GLU A CA 1
ATOM 773 C C . GLU A 1 95 ? 2.733 -4.496 -6.158 1.00 87.00 95 GLU A C 1
ATOM 775 O O . GLU A 1 95 ? 3.348 -3.553 -6.653 1.00 87.00 95 GLU A O 1
ATOM 780 N N . SER A 1 96 ? 1.997 -5.331 -6.892 1.00 87.94 96 SER A N 1
ATOM 781 C CA . SER A 1 96 ? 1.589 -5.018 -8.255 1.00 87.94 96 SER A CA 1
ATOM 782 C C . SER A 1 96 ? 0.282 -5.721 -8.609 1.00 87.94 96 SER A C 1
ATOM 784 O O . SER A 1 96 ? 0.138 -6.927 -8.413 1.00 87.94 96 SER A O 1
ATOM 786 N N . LYS A 1 97 ? -0.675 -4.977 -9.176 1.00 84.75 97 LYS A N 1
ATOM 787 C CA . LYS A 1 97 ? -1.961 -5.507 -9.673 1.00 84.75 97 LYS A CA 1
ATOM 788 C C . LYS A 1 97 ? -2.729 -6.335 -8.620 1.00 84.75 97 LYS A C 1
ATOM 790 O O . LYS A 1 97 ? -3.418 -7.295 -8.972 1.00 84.75 97 LYS A O 1
ATOM 795 N N . GLY A 1 98 ? -2.628 -5.964 -7.341 1.00 79.75 98 GLY A N 1
ATOM 796 C CA . GLY A 1 98 ? -3.298 -6.638 -6.221 1.00 79.75 98 GLY A CA 1
ATOM 797 C C . GLY A 1 98 ? -2.602 -7.907 -5.717 1.00 79.75 98 GLY A C 1
ATOM 798 O O . GLY A 1 98 ? -3.163 -8.617 -4.882 1.00 79.75 98 GLY A O 1
ATOM 799 N N . TRP A 1 99 ? -1.400 -8.200 -6.213 1.00 88.88 99 TRP A N 1
ATOM 800 C CA . TRP A 1 99 ? -0.558 -9.312 -5.777 1.00 88.88 99 TRP A CA 1
ATOM 801 C C . TRP A 1 99 ? 0.723 -8.791 -5.125 1.00 88.88 99 TRP A C 1
ATOM 803 O O . TRP A 1 99 ? 1.229 -7.727 -5.479 1.00 88.88 99 TRP A O 1
ATOM 813 N N . LEU A 1 100 ? 1.255 -9.560 -4.177 1.00 89.88 100 LEU A N 1
ATOM 814 C CA . LEU A 1 100 ? 2.535 -9.302 -3.531 1.00 89.88 100 LEU A CA 1
ATOM 815 C C . LEU A 1 100 ? 3.625 -10.138 -4.205 1.00 89.88 100 LEU A C 1
ATOM 817 O O . LEU A 1 100 ? 3.566 -11.363 -4.188 1.00 89.88 100 LEU A O 1
ATOM 821 N N . ILE A 1 101 ? 4.638 -9.485 -4.764 1.00 91.81 101 ILE A N 1
ATOM 822 C CA . ILE A 1 101 ? 5.907 -10.108 -5.122 1.00 91.81 101 ILE A CA 1
ATOM 823 C C . ILE A 1 101 ? 6.725 -10.225 -3.833 1.00 91.81 101 ILE A C 1
ATOM 825 O O . ILE A 1 101 ? 7.136 -9.212 -3.267 1.00 91.81 101 ILE A O 1
ATOM 829 N N . THR A 1 102 ? 6.943 -11.445 -3.353 1.00 90.69 102 THR A N 1
ATOM 830 C CA . THR A 1 102 ? 7.697 -11.721 -2.122 1.00 90.69 102 THR A CA 1
ATOM 831 C C . THR A 1 102 ? 9.129 -12.119 -2.453 1.00 90.69 102 THR A C 1
ATOM 833 O O . THR A 1 102 ? 9.318 -12.932 -3.359 1.00 90.69 102 THR A O 1
ATOM 836 N N . LEU A 1 103 ? 10.097 -11.615 -1.692 1.00 84.88 103 LEU A N 1
ATOM 837 C CA . LEU A 1 103 ? 11.527 -11.879 -1.838 1.00 84.88 103 LEU A CA 1
ATOM 838 C C . LEU A 1 103 ? 12.093 -12.394 -0.510 1.00 84.88 103 LEU A C 1
ATOM 840 O O . LEU A 1 103 ? 12.039 -11.683 0.496 1.00 84.88 103 LEU A O 1
ATOM 844 N N . GLY A 1 104 ? 12.593 -13.629 -0.505 1.00 83.00 104 GLY A N 1
ATOM 845 C CA . GLY A 1 104 ? 13.238 -14.256 0.652 1.00 83.00 104 GLY A CA 1
ATOM 846 C C . GLY A 1 104 ? 14.757 -14.071 0.680 1.00 83.00 104 GLY A C 1
ATOM 847 O O . GLY A 1 104 ? 15.381 -13.746 -0.328 1.00 83.00 104 GLY A O 1
ATOM 848 N N . ASN A 1 105 ? 15.359 -14.321 1.844 1.00 74.44 105 ASN A N 1
ATOM 849 C CA . ASN A 1 105 ? 16.795 -14.134 2.092 1.00 74.44 105 ASN A CA 1
ATOM 850 C C . ASN A 1 105 ? 17.673 -15.048 1.236 1.00 74.44 105 ASN A C 1
ATOM 852 O O . ASN A 1 105 ? 18.801 -14.688 0.913 1.00 74.44 105 ASN A O 1
ATOM 856 N N . SER A 1 106 ? 17.164 -16.223 0.858 1.00 78.44 106 SER A N 1
ATOM 857 C CA . SER A 1 106 ? 17.891 -17.158 -0.010 1.00 78.44 106 SER A CA 1
ATOM 858 C C . SER A 1 106 ? 17.557 -16.932 -1.487 1.00 78.44 106 SER A C 1
ATOM 860 O O . SER A 1 106 ? 17.884 -17.757 -2.344 1.00 78.44 106 SER A O 1
ATOM 862 N N . GLY A 1 107 ? 16.894 -15.816 -1.802 1.00 81.38 107 GLY A N 1
ATOM 863 C CA . GLY A 1 107 ? 16.559 -15.433 -3.160 1.00 81.38 107 GLY A CA 1
ATOM 864 C C . GLY A 1 107 ? 15.284 -16.060 -3.714 1.00 81.38 107 GLY A C 1
ATOM 865 O O . GLY A 1 107 ? 15.074 -16.036 -4.930 1.00 81.38 107 GLY A O 1
ATOM 866 N N . GLU A 1 108 ? 14.446 -16.650 -2.856 1.00 88.94 108 GLU A N 1
ATOM 867 C CA . GLU A 1 108 ? 13.140 -17.160 -3.262 1.00 88.94 108 GLU A CA 1
ATOM 868 C C . GLU A 1 108 ? 12.236 -16.012 -3.709 1.00 88.94 108 GLU A C 1
ATOM 870 O O . GLU A 1 108 ? 12.078 -15.022 -2.992 1.00 88.94 108 GLU A O 1
ATOM 875 N N . VAL A 1 109 ? 11.602 -16.169 -4.872 1.00 92.25 109 VAL A N 1
ATOM 876 C CA . VAL A 1 109 ? 10.661 -15.191 -5.422 1.00 92.25 109 VAL A CA 1
ATOM 877 C C . VAL A 1 109 ? 9.306 -15.860 -5.611 1.00 92.25 109 VAL A C 1
ATOM 879 O O . VAL A 1 109 ? 9.226 -16.934 -6.201 1.00 92.25 109 VAL A O 1
ATOM 882 N N . ASN A 1 110 ? 8.235 -15.231 -5.124 1.00 94.12 110 ASN A N 1
ATOM 883 C CA . ASN A 1 110 ? 6.868 -15.736 -5.294 1.00 94.12 110 ASN A CA 1
ATOM 884 C C . ASN A 1 110 ? 5.895 -14.592 -5.570 1.00 94.12 110 ASN A C 1
ATOM 886 O O . ASN A 1 110 ? 6.109 -13.473 -5.107 1.00 94.12 110 ASN A O 1
ATOM 890 N N . LEU A 1 111 ? 4.803 -14.888 -6.269 1.00 95.12 111 LEU A N 1
ATOM 891 C CA . LEU A 1 111 ? 3.606 -14.051 -6.277 1.00 95.12 111 LEU A CA 1
ATOM 892 C C . LEU A 1 111 ? 2.627 -14.614 -5.256 1.00 95.12 111 LEU A C 1
ATOM 894 O O . LEU A 1 111 ? 2.232 -15.770 -5.367 1.00 95.12 111 LEU A O 1
ATOM 898 N N . LEU A 1 112 ? 2.210 -13.797 -4.298 1.00 90.81 112 LEU A N 1
ATOM 899 C CA . LEU A 1 112 ? 1.215 -14.135 -3.291 1.00 90.81 112 LEU A CA 1
ATOM 900 C C . LEU A 1 112 ? -0.007 -13.238 -3.446 1.00 90.81 112 LEU A C 1
ATOM 902 O O . LEU A 1 112 ? 0.101 -12.012 -3.465 1.00 90.81 112 LEU A O 1
ATOM 906 N N . ASN A 1 113 ? -1.188 -13.841 -3.477 1.00 85.38 113 ASN A N 1
ATOM 907 C CA . ASN A 1 113 ? -2.421 -13.099 -3.288 1.00 85.38 113 ASN A CA 1
ATOM 908 C C . ASN A 1 113 ? -2.735 -13.006 -1.782 1.00 85.38 113 ASN A C 1
ATOM 910 O O . ASN A 1 113 ? -3.056 -14.033 -1.177 1.00 85.38 113 ASN A O 1
ATOM 914 N N . PRO A 1 114 ? -2.708 -11.809 -1.168 1.00 75.19 114 PRO A N 1
ATOM 915 C CA . PRO A 1 11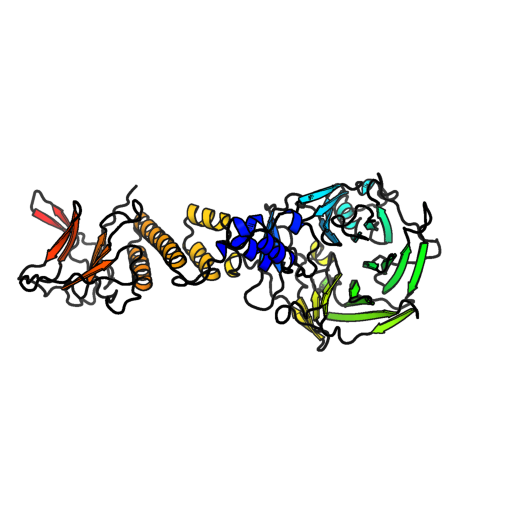4 ? -2.810 -11.662 0.287 1.00 75.19 114 PRO A CA 1
ATOM 916 C C . PRO A 1 114 ? -4.193 -12.001 0.865 1.00 75.19 114 PRO A C 1
ATOM 918 O O . PRO A 1 114 ? -4.346 -12.076 2.077 1.00 75.19 114 PRO A O 1
ATOM 921 N N . PHE A 1 115 ? -5.227 -12.188 0.037 1.00 73.44 115 PHE A N 1
ATOM 922 C CA . PHE A 1 115 ? -6.579 -12.506 0.517 1.00 73.44 115 PHE A CA 1
ATOM 923 C C . PHE A 1 115 ? -6.985 -13.958 0.269 1.00 73.44 115 PHE A C 1
ATOM 925 O O . PHE A 1 115 ? -7.795 -14.508 1.015 1.00 73.44 115 PHE A O 1
ATOM 932 N N . SER A 1 116 ? -6.464 -14.571 -0.793 1.00 72.06 116 SER A N 1
ATOM 933 C CA . SER A 1 116 ? -6.760 -15.963 -1.150 1.00 72.06 116 SER A CA 1
ATOM 934 C C . SER A 1 116 ? -5.647 -16.938 -0.776 1.00 72.06 116 SER A C 1
ATOM 936 O O . SER A 1 116 ? -5.876 -18.142 -0.862 1.00 72.06 116 SER A O 1
ATOM 938 N N . HIS A 1 117 ? -4.476 -16.439 -0.362 1.00 78.94 117 HIS A N 1
ATOM 939 C CA . HIS A 1 117 ? -3.275 -17.223 -0.045 1.00 78.94 117 HIS A CA 1
ATOM 940 C C . HIS A 1 117 ? -2.722 -18.045 -1.219 1.00 78.94 117 HIS A C 1
ATOM 942 O O . HIS A 1 117 ? -1.843 -18.889 -1.049 1.00 78.94 117 HIS A O 1
ATOM 948 N N . VAL A 1 118 ? -3.218 -17.805 -2.438 1.00 86.19 118 VAL A N 1
ATOM 949 C CA . VAL A 1 118 ? -2.693 -18.452 -3.641 1.00 86.19 118 VAL A CA 1
ATOM 950 C C . VAL A 1 118 ? -1.274 -17.955 -3.884 1.00 86.19 118 VAL A C 1
ATOM 952 O O . VAL A 1 118 ? -1.039 -16.745 -3.916 1.00 86.19 118 VAL A O 1
ATOM 955 N N . GLN A 1 119 ? -0.356 -18.899 -4.084 1.00 93.00 119 GLN A N 1
ATOM 956 C CA . GLN A 1 119 ? 1.036 -18.638 -4.422 1.00 93.00 119 GLN A CA 1
ATOM 957 C C . GLN A 1 119 ? 1.360 -19.140 -5.827 1.00 93.00 119 GLN A C 1
ATOM 959 O O . GLN A 1 119 ? 0.902 -20.207 -6.240 1.00 93.00 119 GLN A O 1
ATOM 964 N N . ILE A 1 120 ? 2.165 -18.368 -6.549 1.00 95.06 120 ILE A N 1
ATOM 965 C CA . ILE A 1 120 ? 2.816 -18.776 -7.792 1.00 95.06 120 ILE A CA 1
ATOM 966 C C . ILE A 1 120 ? 4.313 -18.658 -7.539 1.00 95.06 120 ILE A C 1
ATOM 968 O O . ILE A 1 120 ? 4.803 -17.566 -7.255 1.00 95.06 120 ILE A O 1
ATOM 972 N N . GLU A 1 121 ? 5.022 -19.777 -7.614 1.00 94.94 121 GLU A N 1
ATOM 973 C CA . GLU A 1 121 ? 6.471 -19.822 -7.421 1.00 94.94 121 GLU A CA 1
ATOM 974 C C . GLU A 1 121 ? 7.193 -19.366 -8.693 1.00 94.94 121 GLU A C 1
ATOM 976 O O . GLU A 1 121 ? 6.803 -19.723 -9.810 1.00 94.94 121 GLU A O 1
ATOM 981 N N . LEU A 1 122 ? 8.249 -18.568 -8.524 1.00 95.38 122 LEU A N 1
ATOM 982 C CA . LEU A 1 122 ? 9.093 -18.074 -9.608 1.00 95.38 122 LEU A CA 1
ATOM 983 C C . LEU A 1 122 ? 10.501 -18.667 -9.484 1.00 95.38 122 LEU A C 1
ATOM 985 O O . LEU A 1 122 ? 10.902 -19.099 -8.400 1.00 95.38 122 LEU A O 1
ATOM 989 N N . PRO A 1 123 ? 11.292 -18.666 -10.573 1.00 94.12 123 PRO A N 1
ATOM 990 C CA . PRO A 1 123 ? 12.701 -19.010 -10.500 1.00 94.12 123 PRO A CA 1
ATOM 991 C C . PRO A 1 123 ? 13.415 -18.166 -9.443 1.00 94.12 123 PRO A C 1
ATOM 993 O O . PRO A 1 123 ? 13.214 -16.952 -9.350 1.00 94.12 123 PRO A O 1
ATOM 996 N N . ASN A 1 124 ? 14.289 -18.805 -8.670 1.00 91.25 124 ASN A N 1
ATOM 997 C CA . ASN A 1 124 ? 15.130 -18.116 -7.697 1.00 91.25 124 ASN A CA 1
ATOM 998 C C . ASN A 1 124 ? 15.958 -17.020 -8.401 1.00 91.25 124 ASN A C 1
ATOM 1000 O O . ASN A 1 124 ? 16.357 -17.185 -9.562 1.00 91.25 124 ASN A O 1
ATOM 1004 N N . GLN A 1 125 ? 16.235 -15.908 -7.717 1.00 86.56 125 GLN A N 1
ATOM 1005 C CA . GLN A 1 125 ? 17.045 -14.816 -8.278 1.00 86.56 125 GLN A CA 1
ATOM 1006 C C . GLN A 1 125 ? 18.461 -15.260 -8.694 1.00 86.56 125 GLN A C 1
ATOM 1008 O O . GLN A 1 125 ? 19.064 -14.662 -9.576 1.00 86.56 125 GLN A O 1
ATOM 1013 N N . THR A 1 126 ? 18.969 -16.365 -8.149 1.00 84.19 126 THR A N 1
ATOM 1014 C CA . THR A 1 126 ? 20.230 -16.989 -8.592 1.00 84.19 126 THR A CA 1
ATOM 1015 C C . THR A 1 126 ? 20.215 -17.418 -10.062 1.00 84.19 126 THR A C 1
ATOM 1017 O O . THR A 1 126 ? 21.267 -17.594 -10.663 1.00 84.19 126 THR A O 1
ATOM 1020 N N . THR A 1 127 ? 19.037 -17.565 -10.676 1.00 87.69 127 THR A N 1
ATOM 1021 C CA . THR A 1 127 ? 18.911 -17.925 -12.097 1.00 87.69 127 THR A CA 1
ATOM 1022 C C . THR A 1 127 ? 19.124 -16.743 -13.050 1.00 87.69 127 THR A C 1
ATOM 1024 O O . THR A 1 127 ? 19.117 -16.937 -14.267 1.00 87.69 127 THR A O 1
ATOM 1027 N N . PHE A 1 128 ? 19.333 -15.524 -12.534 1.00 85.38 128 PHE A N 1
ATOM 1028 C CA . PHE A 1 128 ? 19.798 -14.408 -13.353 1.00 85.38 128 PHE A CA 1
ATOM 1029 C C . PHE A 1 128 ? 21.235 -14.666 -13.842 1.00 85.38 128 PHE A C 1
ATOM 1031 O O . PHE A 1 128 ? 22.101 -14.979 -13.028 1.00 85.38 128 PHE A O 1
ATOM 1038 N N . PRO A 1 129 ? 21.544 -14.448 -15.136 1.00 72.44 129 PRO A N 1
ATOM 1039 C CA . PRO A 1 129 ? 22.881 -14.708 -15.683 1.00 72.44 129 PRO A CA 1
ATOM 1040 C C . PRO A 1 129 ? 24.050 -13.948 -15.023 1.00 72.44 129 PRO A C 1
ATOM 1042 O O . PRO A 1 129 ? 25.198 -14.308 -15.243 1.00 72.44 129 PRO A O 1
ATOM 1045 N N . GLU A 1 130 ? 23.783 -12.882 -14.264 1.00 68.44 130 GLU A N 1
ATOM 1046 C CA . GLU A 1 130 ? 24.798 -11.999 -13.662 1.00 68.44 130 GLU A CA 1
ATOM 1047 C C . GLU A 1 130 ? 24.825 -12.053 -12.134 1.00 68.44 130 GLU A C 1
ATOM 1049 O O . GLU A 1 130 ? 25.505 -11.245 -11.506 1.00 68.44 130 GLU A O 1
ATOM 1054 N N . TYR A 1 131 ? 24.084 -12.983 -11.527 1.00 70.25 131 TYR A N 1
ATOM 1055 C CA . TYR A 1 131 ? 23.954 -13.056 -10.073 1.00 70.25 131 TYR A CA 1
ATOM 1056 C C . TYR A 1 131 ? 25.303 -13.243 -9.350 1.00 70.25 131 TYR A C 1
ATOM 1058 O O . TYR A 1 131 ? 25.458 -12.808 -8.216 1.00 70.25 131 TYR A O 1
ATOM 1066 N N . GLU A 1 132 ? 26.299 -13.837 -10.015 1.00 58.84 132 GLU A N 1
ATOM 1067 C CA . GLU A 1 132 ? 27.629 -14.120 -9.453 1.00 58.84 132 GLU A CA 1
ATOM 1068 C C . GLU A 1 132 ? 28.562 -12.892 -9.339 1.00 58.84 132 GLU A C 1
ATOM 1070 O O . GLU A 1 132 ? 29.672 -13.018 -8.826 1.00 58.84 132 GLU A O 1
ATOM 1075 N N . TYR A 1 133 ? 28.147 -11.701 -9.787 1.00 52.94 133 TYR A N 1
ATOM 1076 C CA . TYR A 1 133 ? 28.987 -10.496 -9.794 1.00 52.94 133 TYR A CA 1
ATOM 1077 C C . TYR A 1 133 ? 28.572 -9.475 -8.724 1.00 52.94 133 TYR A C 1
ATOM 1079 O O . TYR A 1 133 ? 27.973 -8.461 -9.088 1.00 52.94 133 TYR A O 1
ATOM 1087 N N . GLN A 1 134 ? 28.906 -9.682 -7.437 1.00 54.00 134 GLN A N 1
ATOM 1088 C CA . GLN A 1 134 ? 29.118 -8.571 -6.482 1.00 54.00 134 GLN A CA 1
ATOM 1089 C C . GLN A 1 134 ? 29.670 -8.989 -5.102 1.00 54.00 134 GLN A C 1
ATOM 1091 O O . GLN A 1 134 ? 29.154 -9.896 -4.462 1.00 54.00 134 GLN A O 1
ATOM 1096 N N . ASP A 1 135 ? 30.682 -8.247 -4.630 1.00 48.47 135 ASP A N 1
ATOM 1097 C CA . ASP A 1 135 ? 31.415 -8.400 -3.355 1.00 48.47 135 ASP A CA 1
ATOM 1098 C C . ASP A 1 135 ? 30.660 -7.863 -2.112 1.00 48.47 135 ASP A C 1
ATOM 1100 O O . ASP A 1 135 ? 31.276 -7.434 -1.132 1.00 48.47 135 ASP A O 1
ATOM 1104 N N . LEU A 1 136 ? 29.327 -7.818 -2.149 1.00 54.69 136 LEU A N 1
ATOM 1105 C CA . LEU A 1 136 ? 28.519 -7.421 -0.991 1.00 54.69 136 LEU A CA 1
ATOM 1106 C C . LEU A 1 136 ? 28.395 -8.599 -0.011 1.00 54.69 136 LEU A C 1
ATOM 1108 O O . LEU A 1 136 ? 28.507 -9.764 -0.390 1.00 54.69 136 LEU A O 1
ATOM 1112 N N . ASP A 1 137 ? 28.160 -8.307 1.266 1.00 55.72 137 ASP A N 1
ATOM 1113 C CA . ASP A 1 137 ? 27.743 -9.329 2.222 1.00 55.72 137 ASP A CA 1
ATOM 1114 C C . ASP A 1 137 ? 26.479 -10.033 1.696 1.00 55.72 137 ASP A C 1
ATOM 1116 O O . ASP A 1 137 ? 25.505 -9.393 1.295 1.00 55.72 137 ASP A O 1
ATOM 1120 N N . ASN A 1 138 ? 26.510 -11.370 1.661 1.00 56.88 138 ASN A N 1
ATOM 1121 C CA . ASN A 1 138 ? 25.493 -12.187 0.985 1.00 56.88 138 ASN A CA 1
ATOM 1122 C C . ASN A 1 138 ? 24.045 -11.850 1.398 1.00 56.88 138 ASN A C 1
ATOM 1124 O O . ASN A 1 138 ? 23.137 -11.989 0.581 1.00 56.88 138 ASN A O 1
ATOM 1128 N N . GLU A 1 139 ? 23.822 -11.413 2.642 1.00 54.28 139 GLU A N 1
ATOM 1129 C CA . GLU A 1 139 ? 22.491 -11.056 3.144 1.00 54.28 139 GLU A CA 1
ATOM 1130 C C . GLU A 1 139 ? 21.987 -9.725 2.561 1.00 54.28 139 GLU A C 1
ATOM 1132 O O . GLU A 1 139 ? 20.920 -9.698 1.947 1.00 54.28 139 GLU A O 1
ATOM 1137 N N . THR A 1 140 ? 22.749 -8.631 2.666 1.00 55.69 140 THR A N 1
ATOM 1138 C CA . THR A 1 140 ? 22.332 -7.311 2.148 1.00 55.69 140 THR A CA 1
ATOM 1139 C C . THR A 1 140 ? 22.218 -7.306 0.621 1.00 55.69 140 THR A C 1
ATOM 1141 O O . THR A 1 140 ? 21.315 -6.674 0.059 1.00 55.69 140 THR A O 1
ATOM 1144 N N . PHE A 1 141 ? 23.081 -8.058 -0.071 1.00 60.69 141 PHE A N 1
ATOM 1145 C CA . PHE A 1 141 ? 23.006 -8.226 -1.523 1.00 60.69 141 PHE A CA 1
ATOM 1146 C C . PHE A 1 141 ? 21.691 -8.876 -1.965 1.00 60.69 141 PHE A C 1
ATOM 1148 O O . PHE A 1 141 ? 21.011 -8.360 -2.852 1.00 60.69 141 PHE A O 1
ATOM 1155 N N . ALA A 1 142 ? 21.284 -9.970 -1.312 1.00 58.38 142 ALA A N 1
ATOM 1156 C CA . ALA A 1 142 ? 20.064 -10.689 -1.669 1.00 58.38 142 ALA A CA 1
ATOM 1157 C C . ALA A 1 142 ? 18.805 -9.809 -1.550 1.00 58.38 142 ALA A C 1
ATOM 1159 O O . ALA A 1 142 ? 17.911 -9.908 -2.389 1.00 58.38 142 ALA A O 1
ATOM 1160 N N . TYR A 1 143 ? 18.752 -8.907 -0.563 1.00 59.75 143 TYR A N 1
ATOM 1161 C CA . TYR A 1 143 ? 17.616 -7.996 -0.362 1.00 59.75 143 TYR A CA 1
ATOM 1162 C C . TYR A 1 143 ? 17.564 -6.809 -1.329 1.00 59.75 143 TYR A C 1
ATOM 1164 O O . TYR A 1 143 ? 16.486 -6.247 -1.566 1.00 59.75 143 TYR A O 1
ATOM 1172 N N . THR A 1 144 ? 18.717 -6.406 -1.862 1.00 64.50 144 THR A N 1
ATOM 1173 C CA . THR A 1 144 ? 18.865 -5.233 -2.738 1.00 64.50 144 THR A CA 1
ATOM 1174 C C . THR A 1 144 ? 18.971 -5.599 -4.214 1.00 64.50 144 THR A C 1
ATOM 1176 O O . THR A 1 144 ? 18.856 -4.709 -5.061 1.00 64.50 144 THR A O 1
ATOM 1179 N N . PHE A 1 145 ? 19.136 -6.889 -4.532 1.00 78.00 145 PHE A N 1
ATOM 1180 C CA . PHE A 1 145 ? 19.286 -7.360 -5.902 1.00 78.00 145 PHE A CA 1
ATOM 1181 C C . PHE A 1 145 ? 18.051 -7.045 -6.748 1.00 78.00 145 PHE A C 1
ATOM 1183 O O . PHE A 1 145 ? 18.208 -6.388 -7.770 1.00 78.00 145 PHE A O 1
ATOM 1190 N N . LEU A 1 146 ? 16.842 -7.437 -6.321 1.00 83.25 146 LEU A N 1
ATOM 1191 C CA . LEU A 1 146 ? 15.577 -7.032 -6.953 1.00 83.25 146 LEU A CA 1
ATOM 1192 C C . LEU A 1 146 ? 15.018 -5.773 -6.276 1.00 83.25 146 LEU A C 1
ATOM 1194 O O . LEU A 1 146 ? 14.692 -5.779 -5.087 1.00 83.25 146 LEU A O 1
ATOM 1198 N N . GLN A 1 147 ? 14.894 -4.675 -7.026 1.00 79.44 147 GLN A N 1
ATOM 1199 C CA . GLN A 1 147 ? 14.534 -3.370 -6.451 1.00 79.44 147 GLN A CA 1
ATOM 1200 C C . GLN A 1 147 ? 13.102 -2.941 -6.760 1.00 79.44 147 GLN A C 1
ATOM 1202 O O . GLN A 1 147 ? 12.400 -2.507 -5.847 1.00 79.44 147 GLN A O 1
ATOM 1207 N N . ARG A 1 148 ? 12.668 -3.079 -8.018 1.00 88.44 148 ARG A N 1
ATOM 1208 C CA . ARG A 1 148 ? 11.323 -2.733 -8.503 1.00 88.44 148 ARG A CA 1
ATOM 1209 C C . ARG A 1 148 ? 10.720 -3.910 -9.250 1.00 88.44 148 ARG A C 1
ATOM 1211 O O . ARG A 1 148 ? 11.447 -4.677 -9.878 1.00 88.44 148 ARG A O 1
ATOM 1218 N N . ALA A 1 149 ? 9.397 -4.023 -9.219 1.00 91.56 149 ALA A N 1
ATOM 1219 C CA . ALA A 1 149 ? 8.667 -5.066 -9.923 1.00 91.56 149 ALA A CA 1
ATOM 1220 C C . ALA A 1 149 ? 7.306 -4.548 -10.395 1.00 91.56 149 ALA A C 1
ATOM 1222 O O . ALA A 1 149 ? 6.630 -3.833 -9.661 1.00 91.56 149 ALA A O 1
ATOM 1223 N N . VAL A 1 150 ? 6.887 -4.925 -11.603 1.00 93.62 150 VAL A N 1
ATOM 1224 C CA . VAL A 1 150 ? 5.561 -4.591 -12.130 1.00 93.62 150 VAL A CA 1
ATOM 1225 C C . VAL A 1 150 ? 5.001 -5.718 -12.996 1.00 93.62 150 VAL A C 1
ATOM 1227 O O . VAL A 1 150 ? 5.693 -6.286 -13.843 1.00 93.62 150 VAL A O 1
ATOM 1230 N N . LEU A 1 151 ? 3.725 -6.035 -12.786 1.00 94.06 151 LEU A N 1
ATOM 1231 C CA . LEU A 1 151 ? 2.962 -7.005 -13.567 1.00 94.06 151 LEU A CA 1
ATOM 1232 C C . LEU A 1 151 ? 2.225 -6.324 -14.725 1.00 94.06 151 LEU A C 1
ATOM 1234 O O . LEU A 1 151 ? 1.606 -5.267 -14.551 1.00 94.06 151 LEU A O 1
ATOM 1238 N N . SER A 1 152 ? 2.217 -6.966 -15.897 1.00 94.44 152 SER A N 1
ATOM 1239 C CA . SER A 1 152 ? 1.412 -6.498 -17.034 1.00 94.44 152 SER A CA 1
ATOM 1240 C C . SER A 1 152 ? -0.094 -6.664 -16.807 1.00 94.44 152 SER A C 1
ATOM 1242 O O . SER A 1 152 ? -0.892 -5.834 -17.241 1.00 94.44 152 SER A O 1
ATOM 1244 N N . ALA A 1 153 ? -0.497 -7.709 -16.088 1.00 91.12 153 ALA A N 1
ATOM 1245 C CA . ALA A 1 153 ? -1.881 -7.997 -15.734 1.00 91.12 153 ALA A CA 1
ATOM 1246 C C . ALA A 1 153 ? -1.943 -8.744 -14.396 1.00 91.12 153 ALA A C 1
ATOM 1248 O O . ALA A 1 153 ? -0.944 -9.314 -13.958 1.00 91.12 153 ALA A O 1
ATOM 1249 N N . SER A 1 154 ? -3.107 -8.734 -13.744 1.00 89.62 154 SER A N 1
ATOM 1250 C CA . SER A 1 154 ? -3.302 -9.509 -12.518 1.00 89.62 154 SER A CA 1
ATOM 1251 C C . SER A 1 154 ? -3.315 -11.011 -12.835 1.00 89.62 154 SER A C 1
ATOM 1253 O O . SER A 1 154 ? -4.104 -11.430 -13.688 1.00 89.62 154 SER A O 1
ATOM 1255 N N . PRO A 1 155 ? -2.540 -11.839 -12.111 1.00 90.69 155 PRO A N 1
ATOM 1256 C CA . PRO A 1 155 ? -2.636 -13.297 -12.189 1.00 90.69 155 PRO A CA 1
ATOM 1257 C C . PRO A 1 155 ? -4.022 -13.850 -11.823 1.00 90.69 155 PRO A C 1
ATOM 1259 O O . PRO A 1 155 ? -4.330 -14.999 -12.130 1.00 90.69 155 PRO A O 1
ATOM 1262 N N . SER A 1 156 ? -4.874 -13.050 -11.168 1.00 84.12 156 SER A N 1
ATOM 1263 C CA . SER A 1 156 ? -6.275 -13.408 -10.905 1.00 84.12 156 SER A CA 1
ATOM 1264 C C . SER A 1 156 ? -7.167 -13.302 -12.146 1.00 84.12 156 SER A C 1
ATOM 1266 O O . SER A 1 156 ? -8.200 -13.967 -12.199 1.00 84.12 156 SER A O 1
ATOM 1268 N N . ASP A 1 157 ? -6.779 -12.483 -13.128 1.00 84.62 157 ASP A N 1
ATOM 1269 C CA . ASP A 1 157 ? -7.592 -12.180 -14.311 1.00 84.62 157 ASP A CA 1
ATOM 1270 C C . ASP A 1 157 ? -7.173 -13.004 -15.534 1.00 84.62 157 ASP A C 1
ATOM 1272 O O . ASP A 1 157 ? -8.006 -13.361 -16.368 1.00 84.62 157 ASP A O 1
ATOM 1276 N N . THR A 1 158 ? -5.878 -13.297 -15.664 1.00 88.94 158 THR A N 1
ATOM 1277 C CA . THR A 1 158 ? -5.310 -13.993 -16.822 1.00 88.94 158 THR A CA 1
ATOM 1278 C C . THR A 1 158 ? -4.062 -14.778 -16.431 1.00 88.94 158 THR A C 1
ATOM 1280 O O . THR A 1 158 ? -3.331 -14.387 -15.526 1.00 88.94 158 THR A O 1
ATOM 1283 N N . SER A 1 159 ? -3.789 -15.871 -17.145 1.00 88.81 159 SER A N 1
ATOM 1284 C CA . SER A 1 159 ? -2.503 -16.577 -17.090 1.00 88.81 159 SER A CA 1
ATOM 1285 C C . SER A 1 159 ? -1.461 -15.995 -18.053 1.00 88.81 159 SER A C 1
ATOM 1287 O O . SER A 1 159 ? -0.289 -16.346 -17.971 1.00 88.81 159 SER A O 1
ATOM 1289 N N . ASP A 1 160 ? -1.887 -15.137 -18.984 1.00 91.12 160 ASP A N 1
ATOM 1290 C CA . ASP A 1 160 ? -1.023 -14.450 -19.946 1.00 91.12 160 ASP A CA 1
ATOM 1291 C C . ASP A 1 160 ? -0.591 -13.093 -19.379 1.00 91.12 160 ASP A C 1
ATOM 1293 O O . ASP A 1 160 ? -1.151 -12.039 -19.692 1.00 91.12 160 ASP A O 1
ATOM 1297 N N . PHE A 1 161 ? 0.362 -13.141 -18.453 1.00 93.75 161 PHE A N 1
ATOM 1298 C CA . PHE A 1 161 ? 0.979 -11.963 -17.861 1.00 93.75 161 PHE A CA 1
ATOM 1299 C C . PHE A 1 161 ? 2.503 -12.093 -17.862 1.00 93.75 161 PHE A C 1
ATOM 1301 O O . PHE A 1 161 ? 3.068 -13.188 -17.891 1.00 93.75 161 PHE A O 1
ATOM 1308 N N . VAL A 1 162 ? 3.167 -10.943 -17.808 1.00 94.75 162 VAL A N 1
ATOM 1309 C CA . VAL A 1 162 ? 4.620 -10.820 -17.724 1.00 94.75 162 VAL A CA 1
ATOM 1310 C C . VAL A 1 162 ? 4.952 -10.015 -16.478 1.00 94.75 162 VAL A C 1
ATOM 1312 O O . VAL A 1 162 ? 4.362 -8.957 -16.237 1.00 94.75 162 VAL A O 1
ATOM 1315 N N . LEU A 1 163 ? 5.901 -10.514 -15.694 1.00 95.50 163 LEU A N 1
ATOM 1316 C CA . LEU A 1 163 ? 6.500 -9.782 -14.588 1.00 95.50 163 LEU A CA 1
ATOM 1317 C C . LEU A 1 163 ? 7.794 -9.140 -15.080 1.00 95.50 163 LEU A C 1
ATOM 1319 O O . LEU A 1 163 ? 8.685 -9.854 -15.534 1.00 95.50 163 LEU A O 1
ATOM 1323 N N . MET A 1 164 ? 7.907 -7.819 -14.975 1.00 94.50 164 MET A N 1
ATOM 1324 C CA . MET A 1 164 ? 9.156 -7.096 -15.213 1.00 94.50 164 MET A CA 1
ATOM 1325 C C . MET A 1 164 ? 9.751 -6.641 -13.887 1.00 94.50 164 MET A C 1
ATOM 1327 O O . MET A 1 164 ? 9.024 -6.169 -13.016 1.00 94.50 164 MET A O 1
ATOM 1331 N N . VAL A 1 165 ? 11.068 -6.758 -13.750 1.00 92.81 165 VAL A N 1
ATOM 1332 C CA . VAL A 1 165 ? 11.805 -6.374 -12.546 1.00 92.81 165 VAL A CA 1
ATOM 1333 C C . VAL A 1 165 ? 13.037 -5.547 -12.888 1.00 92.81 165 VAL A C 1
ATOM 1335 O O . VAL A 1 165 ? 13.670 -5.770 -13.924 1.00 92.81 165 VAL A O 1
ATOM 1338 N N . SER A 1 166 ? 13.402 -4.620 -12.003 1.00 90.44 166 SER A N 1
ATOM 1339 C CA . SER A 1 166 ? 14.741 -4.034 -11.995 1.00 90.44 166 SER A CA 1
ATOM 1340 C C . SER A 1 166 ? 15.645 -4.840 -11.071 1.00 90.44 166 SER A C 1
ATOM 1342 O O . SER A 1 166 ? 15.240 -5.239 -9.975 1.00 90.44 166 SER A O 1
ATOM 1344 N N . HIS A 1 167 ? 16.865 -5.102 -11.533 1.00 87.06 167 HIS A N 1
ATOM 1345 C CA . HIS A 1 167 ? 17.835 -5.924 -10.820 1.00 87.06 167 HIS A CA 1
ATOM 1346 C C . HIS A 1 167 ? 19.265 -5.392 -10.926 1.00 87.06 167 HIS A C 1
ATOM 1348 O O . HIS A 1 167 ? 19.516 -4.417 -11.644 1.00 87.06 167 HIS A O 1
ATOM 1354 N N . GLY A 1 168 ? 20.195 -6.011 -10.190 1.00 78.25 168 GLY A N 1
ATOM 1355 C CA . GLY A 1 168 ? 21.619 -5.669 -10.230 1.00 78.25 168 GLY A CA 1
ATOM 1356 C C . GLY A 1 168 ? 21.861 -4.220 -9.811 1.00 78.25 168 GLY A C 1
ATOM 1357 O O . GLY A 1 168 ? 22.368 -3.421 -10.598 1.00 78.25 168 GLY A O 1
ATOM 1358 N N . CYS A 1 169 ? 21.412 -3.866 -8.604 1.00 73.19 169 CYS A N 1
ATOM 1359 C CA . CYS A 1 169 ? 21.450 -2.501 -8.068 1.00 73.19 169 CYS A CA 1
ATOM 1360 C C . CYS A 1 169 ? 20.640 -1.477 -8.887 1.00 73.19 169 CYS A C 1
ATOM 1362 O O . CYS A 1 169 ? 20.944 -0.287 -8.882 1.00 73.19 169 CYS A O 1
ATOM 1364 N N . GLY A 1 170 ? 19.613 -1.943 -9.604 1.00 76.31 170 GLY A N 1
ATOM 1365 C CA . GLY A 1 170 ? 18.695 -1.092 -10.363 1.00 76.31 170 GLY A CA 1
ATOM 1366 C C . GLY A 1 170 ? 19.203 -0.693 -11.747 1.00 76.31 170 GLY A C 1
ATOM 1367 O O . GLY A 1 170 ? 18.534 0.068 -12.436 1.00 76.31 170 GLY A O 1
ATOM 1368 N N . PHE A 1 171 ? 20.351 -1.202 -12.196 1.00 83.06 171 PHE A N 1
ATOM 1369 C CA . PHE A 1 171 ? 20.910 -0.855 -13.508 1.00 83.06 171 PHE A CA 1
ATOM 1370 C C . PHE A 1 171 ? 20.456 -1.778 -14.639 1.00 83.06 171 PHE A C 1
ATOM 1372 O O . PHE A 1 171 ? 20.707 -1.480 -15.805 1.00 83.06 171 PHE A O 1
ATOM 1379 N N . SER A 1 172 ? 19.811 -2.900 -14.329 1.00 87.00 172 SER A N 1
ATOM 1380 C CA . SER A 1 172 ? 19.364 -3.863 -15.334 1.00 87.00 172 SER A CA 1
ATOM 1381 C C . SER A 1 172 ? 17.872 -4.149 -15.220 1.00 87.00 172 SER A C 1
ATOM 1383 O O . SER A 1 172 ? 17.280 -4.047 -14.148 1.00 87.00 172 SER A O 1
ATOM 1385 N N . LEU A 1 173 ? 17.269 -4.545 -16.342 1.00 91.25 173 LEU A N 1
ATOM 1386 C CA . LEU A 1 173 ? 15.906 -5.066 -16.392 1.00 91.25 173 LEU A CA 1
ATOM 1387 C C . LEU A 1 173 ? 15.922 -6.570 -16.635 1.00 91.25 173 LEU A C 1
ATOM 1389 O O . LEU A 1 173 ? 16.784 -7.115 -17.335 1.00 91.25 173 LEU A O 1
ATOM 1393 N N . GLY A 1 174 ? 14.937 -7.240 -16.062 1.00 91.00 174 GLY A N 1
ATOM 1394 C CA . GLY A 1 174 ? 14.643 -8.640 -16.297 1.00 91.00 174 GLY A CA 1
ATOM 1395 C C . GLY A 1 174 ? 13.148 -8.842 -16.417 1.00 91.00 174 GLY A C 1
ATOM 1396 O O . GLY A 1 174 ? 12.365 -8.027 -15.928 1.00 91.00 174 GLY A O 1
ATOM 1397 N N . TYR A 1 175 ? 12.746 -9.925 -17.062 1.00 93.00 175 TYR A N 1
ATOM 1398 C CA . TYR A 1 175 ? 11.354 -10.332 -17.062 1.00 93.00 175 TYR A CA 1
ATOM 1399 C C . TYR A 1 175 ? 11.206 -11.842 -16.916 1.00 93.00 175 TYR A C 1
ATOM 1401 O O . TYR A 1 175 ? 12.138 -12.614 -17.164 1.00 93.00 175 TYR A O 1
ATOM 1409 N N . TRP A 1 176 ? 10.004 -12.237 -16.520 1.00 93.88 176 TRP A N 1
ATOM 1410 C CA . TRP A 1 176 ? 9.581 -13.620 -16.391 1.00 93.88 176 TRP A CA 1
ATOM 1411 C C . TRP A 1 176 ? 8.160 -13.780 -16.927 1.00 93.88 176 TRP A C 1
ATOM 1413 O O . TRP A 1 176 ? 7.286 -12.948 -16.649 1.00 93.88 176 TRP A O 1
ATOM 1423 N N . ARG A 1 177 ? 7.935 -14.841 -17.705 1.00 92.44 177 ARG A N 1
ATOM 1424 C CA . ARG A 1 177 ? 6.604 -15.285 -18.129 1.00 92.44 177 ARG A CA 1
ATOM 1425 C C . ARG A 1 177 ? 6.211 -16.538 -17.365 1.00 92.44 177 ARG A C 1
ATOM 1427 O O . ARG A 1 177 ? 7.062 -17.342 -16.986 1.00 92.44 177 ARG A O 1
ATOM 1434 N N . LEU A 1 178 ? 4.908 -16.728 -17.183 1.00 91.25 178 LEU A N 1
ATOM 1435 C CA . LEU A 1 178 ? 4.387 -17.906 -16.501 1.00 91.25 178 LEU A CA 1
ATOM 1436 C C . LEU A 1 178 ? 4.885 -19.199 -17.172 1.00 91.25 178 LEU A C 1
ATOM 1438 O O . LEU A 1 178 ? 4.576 -19.470 -18.331 1.00 91.25 178 LEU A O 1
ATOM 1442 N N . GLY A 1 179 ? 5.644 -20.001 -16.421 1.00 88.44 179 GLY A N 1
ATOM 1443 C CA . GLY A 1 179 ? 6.237 -21.261 -16.886 1.00 88.44 179 GLY A CA 1
ATOM 1444 C C . GLY A 1 179 ? 7.704 -21.173 -17.322 1.00 88.44 179 GLY A C 1
ATOM 1445 O O . GLY A 1 179 ? 8.326 -22.220 -17.530 1.00 88.44 179 GLY A O 1
ATOM 1446 N N . ASP A 1 180 ? 8.286 -19.972 -17.409 1.00 90.50 180 ASP A N 1
ATOM 1447 C CA . ASP A 1 180 ? 9.722 -19.810 -17.642 1.00 90.50 180 ASP A CA 1
ATOM 1448 C C . ASP A 1 180 ? 10.514 -20.403 -16.463 1.00 90.50 180 ASP A C 1
ATOM 1450 O O . ASP A 1 180 ? 10.202 -20.169 -15.292 1.00 90.50 180 ASP A O 1
ATOM 1454 N N . LYS A 1 181 ? 11.568 -21.169 -16.772 1.00 90.62 181 LYS A N 1
ATOM 1455 C CA . LYS A 1 181 ? 12.419 -21.839 -15.767 1.00 90.62 181 LYS A CA 1
ATOM 1456 C C . LYS A 1 181 ? 13.527 -20.948 -15.202 1.00 90.62 181 LYS A C 1
ATOM 1458 O O . LYS A 1 181 ? 14.166 -21.323 -14.225 1.00 90.62 181 LYS A O 1
ATOM 1463 N N . SER A 1 182 ? 13.779 -19.807 -15.834 1.00 90.94 182 SER A N 1
ATOM 1464 C CA . SER A 1 182 ? 14.829 -18.854 -15.477 1.00 90.94 182 SER A CA 1
ATOM 1465 C C . SER A 1 182 ? 14.399 -17.442 -15.850 1.00 90.94 182 SER A C 1
ATOM 1467 O O . SER A 1 182 ? 13.585 -17.255 -16.756 1.00 90.94 182 SER A O 1
ATOM 1469 N N . TRP A 1 183 ? 14.983 -16.446 -15.193 1.00 91.56 183 TRP A N 1
ATOM 1470 C CA . TRP A 1 183 ? 14.792 -15.048 -15.568 1.00 91.56 183 TRP A CA 1
ATOM 1471 C C . TRP A 1 183 ? 15.433 -14.730 -16.920 1.00 91.56 183 TRP A C 1
ATOM 1473 O O . TRP A 1 183 ? 16.543 -15.176 -17.217 1.00 91.56 183 TRP A O 1
ATOM 1483 N N . THR A 1 184 ? 14.763 -13.901 -17.724 1.00 89.62 184 THR A N 1
ATOM 1484 C CA . THR A 1 184 ? 15.340 -13.374 -18.966 1.00 89.62 184 THR A CA 1
ATOM 1485 C C . THR A 1 184 ? 15.808 -11.945 -18.749 1.00 89.62 184 THR A C 1
ATOM 1487 O O . THR A 1 184 ? 15.013 -11.062 -18.427 1.00 89.62 184 THR A O 1
ATOM 1490 N N . ARG A 1 185 ? 17.104 -11.689 -18.943 1.00 87.38 185 ARG A N 1
ATOM 1491 C CA . ARG A 1 185 ? 17.656 -10.332 -18.889 1.00 87.38 185 ARG A CA 1
ATOM 1492 C C . ARG A 1 185 ? 17.316 -9.563 -20.164 1.00 87.38 185 ARG A C 1
ATOM 1494 O O . ARG A 1 185 ? 17.542 -10.056 -21.267 1.00 87.38 185 ARG A O 1
ATOM 1501 N N . VAL A 1 186 ? 16.873 -8.321 -20.003 1.00 86.56 186 VAL A N 1
ATOM 1502 C CA . VAL A 1 186 ? 16.718 -7.381 -21.116 1.00 86.56 186 VAL A CA 1
ATOM 1503 C C . VAL A 1 186 ? 18.072 -6.720 -21.380 1.00 86.56 186 VAL A C 1
ATOM 1505 O O . VAL A 1 186 ? 18.599 -6.023 -20.509 1.00 86.56 186 VAL A O 1
ATOM 1508 N N . LYS A 1 187 ? 18.675 -6.947 -22.553 1.00 80.19 187 LYS A N 1
ATOM 1509 C CA . LYS A 1 187 ? 19.957 -6.312 -22.902 1.00 80.19 187 LYS A CA 1
ATOM 1510 C C . LYS A 1 187 ? 19.711 -4.907 -23.435 1.00 80.19 187 LYS A C 1
ATOM 1512 O O . LYS A 1 187 ? 18.840 -4.685 -24.270 1.00 80.19 187 LYS A O 1
ATOM 1517 N N . ARG A 1 188 ? 20.497 -3.950 -22.962 1.00 78.44 188 ARG A N 1
ATOM 1518 C CA . ARG A 1 188 ? 20.484 -2.590 -23.504 1.00 78.44 188 ARG A CA 1
ATOM 1519 C C . ARG A 1 188 ? 21.421 -2.518 -24.715 1.00 78.44 188 ARG A C 1
ATOM 1521 O O . ARG A 1 188 ? 22.452 -3.194 -24.687 1.00 78.44 188 ARG A O 1
ATOM 1528 N N . PRO A 1 189 ? 21.092 -1.735 -25.756 1.00 80.12 189 PRO A N 1
ATOM 1529 C CA . PRO A 1 189 ? 22.076 -1.349 -26.766 1.00 80.12 189 PRO A CA 1
ATOM 1530 C C . PRO A 1 189 ? 23.299 -0.702 -26.097 1.00 80.12 189 PRO A C 1
ATOM 1532 O O . PRO A 1 189 ? 23.146 -0.021 -25.083 1.00 80.12 189 PRO A O 1
ATOM 1535 N N . GLU A 1 190 ? 24.500 -0.919 -26.637 1.00 77.31 190 GLU A N 1
ATOM 1536 C CA . GLU A 1 190 ? 25.758 -0.442 -26.028 1.00 77.31 190 GLU A CA 1
ATOM 1537 C C . GLU A 1 190 ? 25.811 1.087 -25.868 1.00 77.31 190 GLU A C 1
ATOM 1539 O O . GLU A 1 190 ? 26.433 1.591 -24.939 1.00 77.31 190 GLU A O 1
ATOM 1544 N N . ASP A 1 191 ? 25.123 1.825 -26.738 1.00 78.94 191 ASP A N 1
ATOM 1545 C CA . ASP A 1 191 ? 25.018 3.286 -26.747 1.00 78.94 191 ASP A CA 1
ATOM 1546 C C . ASP A 1 191 ? 23.834 3.831 -25.921 1.00 78.94 191 ASP A C 1
ATOM 1548 O O . ASP A 1 191 ? 23.637 5.046 -25.814 1.00 78.94 191 ASP A O 1
ATOM 1552 N N . PHE A 1 192 ? 23.032 2.948 -25.316 1.00 79.12 192 PHE A N 1
ATOM 1553 C CA . PHE A 1 192 ? 21.855 3.315 -24.534 1.00 79.12 192 PHE A CA 1
ATOM 1554 C C . PHE A 1 192 ? 22.211 3.525 -23.055 1.00 79.12 192 PHE A C 1
ATOM 1556 O O . PHE A 1 192 ? 21.985 2.670 -22.194 1.00 79.12 192 PHE A O 1
ATOM 1563 N N . GLU A 1 193 ? 22.759 4.701 -22.753 1.00 80.50 193 GLU A N 1
ATOM 1564 C CA . GLU A 1 193 ? 23.070 5.125 -21.383 1.00 80.50 193 GLU A CA 1
ATOM 1565 C C . GLU A 1 193 ? 21.790 5.478 -20.607 1.00 80.50 193 GLU A C 1
ATOM 1567 O O . GLU A 1 193 ? 21.222 6.556 -20.778 1.00 80.50 193 GLU A O 1
ATOM 1572 N N . PHE A 1 194 ? 21.342 4.563 -19.744 1.00 82.31 194 PHE A N 1
ATOM 1573 C CA . PHE A 1 194 ? 20.196 4.744 -18.846 1.00 82.31 194 PHE A CA 1
ATOM 1574 C C . PHE A 1 194 ? 20.652 4.596 -17.392 1.00 82.31 194 PHE A C 1
ATOM 1576 O O . PHE A 1 194 ? 21.391 3.651 -17.081 1.00 82.31 194 PHE A O 1
ATOM 1583 N N . GLY A 1 195 ? 20.236 5.520 -16.522 1.00 86.38 195 GLY A N 1
ATOM 1584 C CA . GLY A 1 195 ? 20.624 5.523 -15.113 1.00 86.38 195 GLY A CA 1
ATOM 1585 C C . GLY A 1 195 ? 20.029 4.361 -14.312 1.00 86.38 195 GLY A C 1
ATOM 1586 O O . GLY A 1 195 ? 19.337 3.491 -14.848 1.00 86.38 195 GLY A O 1
ATOM 1587 N N . ALA A 1 196 ? 20.294 4.356 -13.003 1.00 86.81 196 ALA A N 1
ATOM 1588 C CA . ALA A 1 196 ? 19.629 3.436 -12.085 1.00 86.81 196 ALA A CA 1
ATOM 1589 C C . ALA A 1 196 ? 18.112 3.679 -12.113 1.00 86.81 196 ALA A C 1
ATOM 1591 O O . ALA A 1 196 ? 17.648 4.819 -12.032 1.00 86.81 196 ALA A O 1
ATOM 1592 N N . ILE A 1 197 ? 17.352 2.599 -12.251 1.00 89.69 197 ILE A N 1
ATOM 1593 C CA . ILE A 1 197 ? 15.901 2.612 -12.388 1.00 89.69 197 ILE A CA 1
AT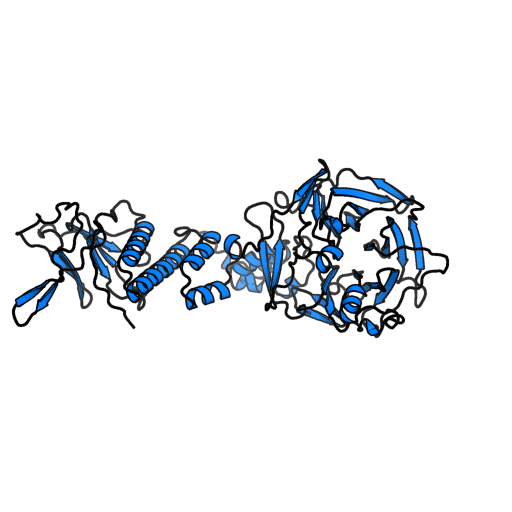OM 1594 C C . ILE A 1 197 ? 15.285 3.034 -11.060 1.00 89.69 197 ILE A C 1
ATOM 1596 O O . ILE A 1 197 ? 15.430 2.355 -10.045 1.00 89.69 197 ILE A O 1
ATOM 1600 N N . SER A 1 198 ? 14.555 4.142 -11.102 1.00 89.75 198 SER A N 1
ATOM 1601 C CA . SER A 1 198 ? 13.817 4.675 -9.968 1.00 89.75 198 SER A CA 1
ATOM 1602 C C . SER A 1 198 ? 12.467 3.982 -9.816 1.00 89.75 198 SER A C 1
ATOM 1604 O O . SER A 1 198 ? 12.125 3.607 -8.699 1.00 89.75 198 SER A O 1
ATOM 1606 N N . ASP A 1 199 ? 11.735 3.752 -10.917 1.00 92.44 199 ASP A N 1
ATOM 1607 C CA . ASP A 1 199 ? 10.411 3.113 -10.894 1.00 92.44 199 ASP A CA 1
ATOM 1608 C C . ASP A 1 199 ? 10.026 2.454 -12.237 1.00 92.44 199 ASP A C 1
ATOM 1610 O O . ASP A 1 199 ? 10.608 2.749 -13.289 1.00 92.44 199 ASP A O 1
ATOM 1614 N N . LEU A 1 200 ? 9.031 1.557 -12.194 1.00 93.25 200 LEU A N 1
ATOM 1615 C CA . LEU A 1 200 ? 8.492 0.808 -13.333 1.00 93.25 200 LEU A CA 1
ATOM 1616 C C . LEU A 1 200 ? 6.966 0.903 -13.394 1.00 93.25 200 LEU A C 1
ATOM 1618 O O . LEU A 1 200 ? 6.283 0.765 -12.385 1.00 93.25 200 LEU A O 1
ATOM 1622 N N . ASN A 1 201 ? 6.407 1.030 -14.599 1.00 93.69 201 ASN A N 1
ATOM 1623 C CA . ASN A 1 201 ? 4.957 0.985 -14.792 1.00 93.69 201 ASN A CA 1
ATOM 1624 C C . ASN A 1 201 ? 4.576 0.230 -16.074 1.00 93.69 201 ASN A C 1
ATOM 1626 O O . ASN A 1 201 ? 5.248 0.352 -17.098 1.00 93.69 201 ASN A O 1
ATOM 1630 N N . TYR A 1 202 ? 3.483 -0.536 -16.036 1.00 93.19 202 TYR A N 1
ATOM 1631 C CA . TYR A 1 202 ? 2.883 -1.121 -17.234 1.00 93.19 202 TYR A CA 1
ATOM 1632 C C . TYR A 1 202 ? 1.677 -0.296 -17.678 1.00 93.19 202 TYR A C 1
ATOM 1634 O O . TYR A 1 202 ? 0.622 -0.309 -17.035 1.00 93.19 202 TYR A O 1
ATOM 1642 N N . TYR A 1 203 ? 1.825 0.387 -18.810 1.00 92.19 203 TYR A N 1
ATOM 1643 C CA . TYR A 1 203 ? 0.874 1.377 -19.297 1.00 92.19 203 TYR A CA 1
ATOM 1644 C C . TYR A 1 203 ? 0.593 1.177 -20.789 1.00 92.19 203 TYR A C 1
ATOM 1646 O O . TYR A 1 203 ? 1.505 1.037 -21.600 1.00 92.19 203 TYR A O 1
ATOM 1654 N N . LYS A 1 204 ? -0.692 1.149 -21.170 1.00 90.56 204 LYS A N 1
ATOM 1655 C CA . LYS A 1 204 ? -1.152 1.012 -22.571 1.00 90.56 204 LYS A CA 1
ATOM 1656 C C . LYS A 1 204 ? -0.400 -0.065 -23.376 1.00 90.56 204 LYS A C 1
ATOM 1658 O O . LYS A 1 204 ? -0.008 0.160 -24.518 1.00 90.56 204 LYS A O 1
ATOM 1663 N N . GLY A 1 205 ? -0.204 -1.238 -22.773 1.00 89.81 205 GLY A N 1
ATOM 1664 C CA . GLY A 1 205 ? 0.380 -2.399 -23.449 1.00 89.81 205 GLY A CA 1
ATOM 1665 C C . GLY A 1 205 ? 1.906 -2.505 -23.390 1.00 89.81 205 GLY A C 1
ATOM 1666 O O . GLY A 1 205 ? 2.450 -3.481 -23.897 1.00 89.81 205 GLY A O 1
ATOM 1667 N N . LYS A 1 206 ? 2.609 -1.538 -22.788 1.00 91.44 206 LYS A N 1
ATOM 1668 C CA . LYS A 1 206 ? 4.078 -1.490 -22.759 1.00 91.44 206 LYS A CA 1
ATOM 1669 C C . LYS A 1 206 ? 4.606 -1.277 -21.344 1.00 91.44 206 LYS A C 1
ATOM 1671 O O . LYS A 1 206 ? 3.936 -0.657 -20.519 1.00 91.44 206 LYS A O 1
ATOM 1676 N N . PHE A 1 207 ? 5.824 -1.747 -21.084 1.00 93.62 207 PHE A N 1
ATOM 1677 C CA . PHE A 1 207 ? 6.538 -1.405 -19.858 1.00 93.62 207 PHE A CA 1
ATOM 1678 C C . PHE A 1 207 ? 7.319 -0.110 -20.045 1.00 93.62 207 PHE A C 1
ATOM 1680 O O . PHE A 1 207 ? 8.007 0.076 -21.049 1.00 93.62 207 PHE A O 1
ATOM 1687 N N . TYR A 1 208 ? 7.212 0.765 -19.057 1.00 93.88 208 TYR A N 1
ATOM 1688 C CA . TYR A 1 208 ? 7.938 2.018 -18.962 1.00 93.88 208 TYR A CA 1
ATOM 1689 C C . TYR A 1 208 ? 8.864 1.947 -17.758 1.00 93.88 208 TYR A C 1
ATOM 1691 O O . TYR A 1 208 ? 8.449 1.514 -16.681 1.00 93.88 208 TYR A O 1
ATOM 1699 N N . ALA A 1 209 ? 10.099 2.393 -17.947 1.00 93.56 209 ALA A N 1
ATOM 1700 C CA . ALA A 1 209 ? 11.080 2.532 -16.885 1.00 93.56 209 ALA A CA 1
ATOM 1701 C C . ALA A 1 209 ? 11.546 3.981 -16.815 1.00 93.56 209 ALA A C 1
ATOM 1703 O O . ALA A 1 209 ? 11.819 4.598 -17.850 1.00 93.56 209 ALA A O 1
ATOM 1704 N N . ILE A 1 210 ? 11.645 4.504 -15.595 1.00 92.75 210 ILE A N 1
ATOM 1705 C CA . ILE A 1 210 ? 12.215 5.821 -15.326 1.00 92.75 210 ILE A CA 1
ATOM 1706 C C . ILE A 1 210 ? 13.458 5.680 -14.458 1.00 92.75 210 ILE A C 1
ATOM 1708 O O . ILE A 1 210 ? 13.460 4.887 -13.518 1.00 92.75 210 ILE A O 1
ATOM 1712 N N . ASP A 1 211 ? 14.513 6.427 -14.769 1.00 91.38 211 ASP A N 1
ATOM 1713 C CA . ASP A 1 211 ? 15.691 6.521 -13.906 1.00 91.38 211 ASP A CA 1
ATOM 1714 C C . ASP A 1 211 ? 15.574 7.670 -12.893 1.00 91.38 211 ASP A C 1
ATOM 1716 O O . ASP A 1 211 ? 14.673 8.508 -12.970 1.00 91.38 211 ASP A O 1
ATOM 1720 N N . PHE A 1 212 ? 16.488 7.716 -11.922 1.00 86.62 212 PHE A N 1
ATOM 1721 C CA . PHE A 1 212 ? 16.547 8.808 -10.937 1.00 86.62 212 PHE A CA 1
ATOM 1722 C C . PHE A 1 212 ? 16.833 10.182 -11.573 1.00 86.62 212 PHE A C 1
ATOM 1724 O O . PHE A 1 212 ? 16.477 11.209 -11.007 1.00 86.62 212 PHE A O 1
ATOM 1731 N N . GLY A 1 213 ? 17.410 10.225 -12.780 1.00 87.12 213 GLY A N 1
ATOM 1732 C CA . GLY A 1 213 ? 17.551 11.453 -13.571 1.00 87.12 213 GLY A CA 1
ATOM 1733 C C . GLY A 1 213 ? 16.240 11.912 -14.223 1.00 87.12 213 GLY A C 1
ATOM 1734 O O . GLY A 1 213 ? 16.173 12.999 -14.792 1.00 87.12 213 GLY A O 1
ATOM 1735 N N . GLY A 1 214 ? 15.174 11.112 -14.133 1.00 88.44 214 GLY A N 1
ATOM 1736 C CA . GLY A 1 214 ? 13.872 11.382 -14.728 1.00 88.44 214 GLY A CA 1
ATOM 1737 C C . GLY A 1 214 ? 13.804 11.103 -16.229 1.00 88.44 214 GLY A C 1
ATOM 1738 O O . GLY A 1 214 ? 12.862 11.571 -16.883 1.00 88.44 214 GLY A O 1
ATOM 1739 N N . SER A 1 215 ? 14.767 10.365 -16.783 1.00 91.00 215 SER A N 1
ATOM 1740 C CA . SER A 1 215 ? 14.731 9.892 -18.165 1.00 91.00 215 SER A CA 1
ATOM 1741 C C . SER A 1 215 ? 13.807 8.680 -18.281 1.00 91.00 215 SER A C 1
ATOM 1743 O O . SER A 1 215 ? 13.851 7.774 -17.456 1.00 91.00 215 SER A O 1
ATOM 1745 N N . LEU A 1 216 ? 12.958 8.663 -19.308 1.00 92.50 216 LEU A N 1
ATOM 1746 C CA . LEU A 1 216 ? 11.895 7.677 -19.507 1.00 92.50 216 LEU A CA 1
ATOM 1747 C C . LEU A 1 216 ? 12.162 6.854 -20.768 1.00 92.50 216 LEU A C 1
ATOM 1749 O O . LEU A 1 216 ? 12.288 7.407 -21.868 1.00 92.50 216 LEU A O 1
ATOM 1753 N N . CYS A 1 217 ? 12.170 5.531 -20.630 1.00 91.94 217 CYS A N 1
ATOM 1754 C CA . CYS A 1 217 ? 12.247 4.607 -21.757 1.00 91.94 217 CYS A CA 1
ATOM 1755 C C . CYS A 1 217 ? 11.112 3.579 -21.744 1.00 91.94 217 CYS A C 1
ATOM 1757 O O . CYS A 1 217 ? 10.495 3.305 -20.714 1.00 91.94 217 CYS A O 1
ATOM 1759 N N . ILE A 1 218 ? 10.841 3.026 -22.921 1.00 90.94 218 ILE A N 1
ATOM 1760 C CA . ILE A 1 218 ? 9.976 1.870 -23.128 1.00 90.94 218 ILE A CA 1
ATOM 1761 C C . ILE A 1 218 ? 10.855 0.628 -23.200 1.00 90.94 218 ILE A C 1
ATOM 1763 O O . ILE A 1 218 ? 11.868 0.622 -23.901 1.00 90.94 218 ILE A O 1
ATOM 1767 N N . CYS A 1 219 ? 10.410 -0.428 -22.527 1.00 88.75 219 CYS A N 1
ATOM 1768 C CA . CYS A 1 219 ? 10.926 -1.780 -22.663 1.00 88.75 219 CYS A CA 1
ATOM 1769 C C . CYS A 1 219 ? 9.815 -2.666 -23.245 1.00 88.75 219 CYS A C 1
ATOM 1771 O O . CYS A 1 219 ? 8.905 -3.104 -22.537 1.00 88.75 219 CYS A O 1
ATOM 1773 N N . ASP A 1 220 ? 9.840 -2.882 -24.560 1.00 84.62 220 ASP A N 1
ATOM 1774 C CA . ASP A 1 220 ? 8.901 -3.793 -25.216 1.00 84.62 220 ASP A CA 1
ATOM 1775 C C . ASP A 1 220 ? 9.444 -5.221 -25.153 1.00 84.62 220 ASP A C 1
ATOM 1777 O O . ASP A 1 220 ? 10.529 -5.501 -25.657 1.00 84.62 220 ASP A O 1
ATOM 1781 N N . VAL A 1 221 ? 8.680 -6.111 -24.521 1.00 83.81 221 VAL A N 1
ATOM 1782 C CA . VAL A 1 221 ? 8.992 -7.541 -24.366 1.00 83.81 221 VAL A CA 1
ATOM 1783 C C . VAL A 1 221 ? 7.928 -8.433 -25.016 1.00 83.81 221 VAL A C 1
ATOM 1785 O O . VAL A 1 221 ? 7.901 -9.640 -24.778 1.00 83.81 221 VAL A O 1
ATOM 1788 N N . PHE A 1 222 ? 7.033 -7.856 -25.825 1.00 80.75 222 PHE A N 1
ATOM 1789 C CA . PHE A 1 222 ? 5.951 -8.569 -26.516 1.00 80.75 222 PHE A CA 1
ATOM 1790 C C . PHE A 1 222 ? 6.201 -8.704 -28.025 1.00 80.75 222 PHE A C 1
ATOM 1792 O O . PHE A 1 222 ? 5.480 -9.428 -28.706 1.00 80.75 222 PHE A O 1
ATOM 1799 N N . SER A 1 223 ? 7.233 -8.040 -28.555 1.00 66.25 223 SER A N 1
ATOM 1800 C CA . SER A 1 223 ? 7.515 -7.929 -29.990 1.00 66.25 223 SER A CA 1
ATOM 1801 C C . SER A 1 223 ? 8.067 -9.186 -30.692 1.00 66.25 223 SER A C 1
ATOM 1803 O O . SER A 1 223 ? 8.245 -9.140 -31.909 1.00 66.25 223 SER A O 1
ATOM 1805 N N . GLY A 1 224 ? 8.293 -10.305 -29.990 1.00 58.38 224 GLY A N 1
ATOM 1806 C CA . GLY A 1 224 ? 8.750 -11.585 -30.563 1.00 58.38 224 GLY A CA 1
ATOM 1807 C C . GLY A 1 224 ? 9.720 -12.356 -29.654 1.00 58.38 224 GLY A C 1
ATOM 1808 O O . GLY A 1 224 ? 10.150 -11.835 -28.627 1.00 58.38 224 GLY A O 1
ATOM 1809 N N . GLN A 1 225 ? 10.058 -13.606 -30.008 1.00 47.88 225 GLN A N 1
ATOM 1810 C CA . GLN A 1 225 ? 11.114 -14.372 -29.321 1.00 47.88 225 GLN A CA 1
ATOM 1811 C C . GLN A 1 225 ? 12.473 -13.686 -29.547 1.00 47.88 225 GLN A C 1
ATOM 1813 O O . GLN A 1 225 ? 12.865 -13.463 -30.686 1.00 47.88 225 GLN A O 1
ATOM 1818 N N . ASP A 1 226 ? 13.151 -13.347 -28.450 1.00 55.25 226 ASP A N 1
ATOM 1819 C CA . ASP A 1 226 ? 14.483 -12.723 -28.349 1.00 55.25 226 ASP A CA 1
ATOM 1820 C C . ASP A 1 226 ? 14.657 -11.259 -28.808 1.00 55.25 226 ASP A C 1
ATOM 1822 O O . ASP A 1 226 ? 15.702 -10.673 -28.525 1.00 55.25 226 ASP A O 1
ATOM 1826 N N . ASP A 1 227 ? 13.629 -10.617 -29.372 1.00 58.31 227 ASP A N 1
ATOM 1827 C CA . ASP A 1 227 ? 13.641 -9.185 -29.714 1.00 58.31 227 ASP A CA 1
ATOM 1828 C C . ASP A 1 227 ? 12.898 -8.352 -28.653 1.00 58.31 227 ASP A C 1
ATOM 1830 O O . ASP A 1 227 ? 11.716 -8.018 -28.803 1.00 58.31 227 ASP A O 1
ATOM 1834 N N . TYR A 1 228 ? 13.594 -7.992 -27.569 1.00 68.50 228 TYR A N 1
ATOM 1835 C CA . TYR A 1 228 ? 13.176 -6.859 -26.736 1.00 68.50 228 TYR A CA 1
ATOM 1836 C C . TYR A 1 228 ? 13.630 -5.549 -27.381 1.00 68.50 228 TYR A C 1
ATOM 1838 O O . TYR A 1 228 ? 14.740 -5.448 -27.906 1.00 68.50 228 TYR A O 1
ATOM 1846 N N . LYS A 1 229 ? 12.780 -4.522 -27.331 1.00 71.94 229 LYS A N 1
ATOM 1847 C CA . LYS A 1 229 ? 13.099 -3.200 -27.885 1.00 71.94 229 LYS A CA 1
ATOM 1848 C C . LYS A 1 229 ? 13.150 -2.159 -26.781 1.00 71.94 229 LYS A C 1
ATOM 1850 O O . LYS A 1 229 ? 12.162 -1.944 -26.080 1.00 71.94 229 LYS A O 1
ATOM 1855 N N . PHE A 1 230 ? 14.301 -1.499 -26.675 1.00 77.56 230 PHE A N 1
ATOM 1856 C CA . PHE A 1 230 ? 14.455 -0.273 -25.903 1.00 77.56 230 PHE A CA 1
ATOM 1857 C C . PHE A 1 230 ? 14.195 0.932 -26.796 1.00 77.56 230 PHE A C 1
ATOM 1859 O O . PHE A 1 230 ? 14.831 1.095 -27.837 1.00 77.56 230 PHE A O 1
ATOM 1866 N N . GLU A 1 231 ? 13.277 1.792 -26.372 1.00 82.56 231 GLU A N 1
ATOM 1867 C CA . GLU A 1 231 ? 12.989 3.047 -27.058 1.00 82.56 231 GLU A CA 1
ATOM 1868 C C . GLU A 1 231 ? 13.019 4.200 -26.054 1.00 82.56 231 GLU A C 1
ATOM 1870 O O . GLU A 1 231 ? 12.328 4.175 -25.035 1.00 82.56 231 GLU A O 1
ATOM 1875 N N . TRP A 1 232 ? 13.801 5.240 -26.347 1.00 79.31 232 TRP A N 1
ATOM 1876 C CA . TRP A 1 232 ? 13.732 6.489 -25.597 1.00 79.31 232 TRP A CA 1
ATOM 1877 C C . TRP A 1 232 ? 12.384 7.160 -25.826 1.00 79.31 232 TRP A C 1
ATOM 1879 O O . TRP A 1 232 ? 12.032 7.463 -26.969 1.00 79.31 232 TRP A O 1
ATOM 1889 N N . VAL A 1 233 ? 11.687 7.480 -24.739 1.00 80.25 233 VAL A N 1
ATOM 1890 C CA . VAL A 1 233 ? 10.549 8.403 -24.778 1.00 80.25 233 VAL A CA 1
ATOM 1891 C C . VAL A 1 233 ? 11.048 9.807 -24.457 1.00 80.25 233 VAL A C 1
ATOM 1893 O O . VAL A 1 233 ? 10.870 10.720 -25.259 1.00 80.25 233 VAL A O 1
ATOM 1896 N N . PHE A 1 234 ? 11.757 9.945 -23.333 1.00 76.62 234 PHE A N 1
ATOM 1897 C CA . PHE A 1 234 ? 12.363 11.190 -22.869 1.00 76.62 234 PHE A CA 1
ATOM 1898 C C . PHE A 1 234 ? 13.773 10.927 -22.366 1.00 76.62 234 PHE A C 1
ATOM 1900 O O . PHE A 1 234 ? 13.970 10.074 -21.504 1.00 76.62 234 PHE A O 1
ATOM 1907 N N . ARG A 1 235 ? 14.743 11.698 -22.854 1.00 81.19 235 ARG A N 1
ATOM 1908 C CA . ARG A 1 235 ? 16.106 11.687 -22.328 1.00 81.19 235 ARG A CA 1
ATOM 1909 C C . ARG A 1 235 ? 16.388 13.039 -21.699 1.00 81.19 235 ARG A C 1
ATOM 1911 O O . ARG A 1 235 ? 16.354 14.052 -22.396 1.00 81.19 235 ARG A O 1
ATOM 1918 N N . VAL A 1 236 ? 16.645 13.044 -20.399 1.00 76.06 236 VAL A N 1
ATOM 1919 C CA . VAL A 1 236 ? 17.080 14.246 -19.695 1.00 76.06 236 VAL A CA 1
ATOM 1920 C C . VAL A 1 236 ? 18.600 14.325 -19.819 1.00 76.06 236 VAL A C 1
ATOM 1922 O O . VAL A 1 236 ? 19.303 13.344 -19.591 1.00 76.06 236 VAL A O 1
ATOM 1925 N N . VAL A 1 237 ? 19.112 15.479 -20.244 1.00 63.12 237 VAL A N 1
ATOM 1926 C CA . VAL A 1 237 ? 20.551 15.719 -20.401 1.00 63.12 237 VAL A CA 1
ATOM 1927 C C . VAL A 1 237 ? 20.919 16.885 -19.493 1.00 63.12 237 VAL A C 1
ATOM 1929 O O . VAL A 1 237 ? 20.441 17.995 -19.705 1.00 63.12 237 VAL A O 1
ATOM 1932 N N . ASN A 1 238 ? 21.777 16.633 -18.501 1.00 56.06 238 ASN A N 1
ATOM 1933 C CA . ASN A 1 238 ? 22.291 17.620 -17.537 1.00 56.06 238 ASN A CA 1
ATOM 1934 C C . ASN A 1 238 ? 21.282 18.200 -16.524 1.00 56.06 238 ASN A C 1
ATOM 1936 O O . ASN A 1 238 ? 21.607 19.178 -15.854 1.00 56.06 238 ASN A O 1
ATOM 1940 N N . GLU A 1 239 ? 20.108 17.592 -16.353 1.00 59.69 239 GLU A N 1
ATOM 1941 C CA . GLU A 1 239 ? 19.223 17.856 -15.211 1.00 59.69 239 GLU A CA 1
ATOM 1942 C C . GLU A 1 239 ? 19.074 16.567 -14.397 1.00 59.69 239 GLU A C 1
ATOM 1944 O O . GLU A 1 239 ? 18.861 15.494 -14.957 1.00 59.69 239 GLU A O 1
ATOM 1949 N N . PHE A 1 240 ? 19.224 16.669 -13.078 1.00 61.75 240 PHE A N 1
ATOM 1950 C CA . PHE A 1 240 ? 19.053 15.553 -12.153 1.00 61.75 240 PHE A CA 1
ATOM 1951 C C . PHE A 1 240 ? 17.920 15.888 -11.193 1.00 61.75 240 PHE A C 1
ATOM 1953 O O . PHE A 1 240 ? 17.907 16.970 -10.600 1.00 61.75 240 PHE A O 1
ATOM 1960 N N . PHE A 1 241 ? 16.981 14.960 -11.030 1.00 69.69 241 PHE A N 1
ATOM 1961 C CA . PHE A 1 241 ? 16.070 15.012 -9.898 1.00 69.69 241 PHE A CA 1
ATOM 1962 C C . PHE A 1 241 ? 16.828 14.506 -8.667 1.00 69.69 241 PHE A C 1
ATOM 1964 O O . PHE A 1 241 ? 17.377 13.408 -8.683 1.00 69.69 241 PHE A O 1
ATOM 1971 N N . SER A 1 242 ? 16.881 15.314 -7.609 1.00 75.25 242 SER A N 1
ATOM 1972 C CA . SER A 1 242 ? 17.259 14.834 -6.277 1.00 75.25 242 SER A CA 1
ATOM 1973 C C . SER A 1 242 ? 16.100 14.042 -5.674 1.00 75.25 242 SER A C 1
ATOM 1975 O O . SER A 1 242 ? 14.940 14.413 -5.854 1.00 75.25 242 SER A O 1
ATOM 1977 N N . GLY A 1 243 ? 16.379 12.974 -4.936 1.00 84.00 243 GLY A N 1
ATOM 1978 C CA . GLY A 1 243 ? 15.347 12.137 -4.320 1.00 84.00 243 GLY A CA 1
ATOM 1979 C C . GLY A 1 243 ? 14.651 11.138 -5.260 1.00 84.00 243 GLY A C 1
ATOM 1980 O O . GLY A 1 243 ? 15.264 10.586 -6.169 1.00 84.00 243 GLY A O 1
ATOM 1981 N N . GLN A 1 244 ? 13.373 10.841 -5.003 1.00 87.75 244 GLN A N 1
ATOM 1982 C CA . GLN A 1 244 ? 12.658 9.706 -5.608 1.00 87.75 244 GLN A CA 1
ATOM 1983 C C . GLN A 1 244 ? 11.720 10.148 -6.741 1.00 87.75 244 GLN A C 1
ATOM 1985 O O . GLN A 1 244 ? 11.033 11.168 -6.644 1.00 87.75 244 GLN A O 1
ATOM 1990 N N . VAL A 1 245 ? 11.649 9.347 -7.807 1.00 91.88 245 VAL A N 1
ATOM 1991 C CA . VAL A 1 245 ? 10.742 9.558 -8.943 1.00 91.88 245 VAL A CA 1
ATOM 1992 C C . VAL A 1 245 ? 9.821 8.344 -9.094 1.00 91.88 245 VAL A C 1
ATOM 1994 O O . VAL A 1 245 ? 10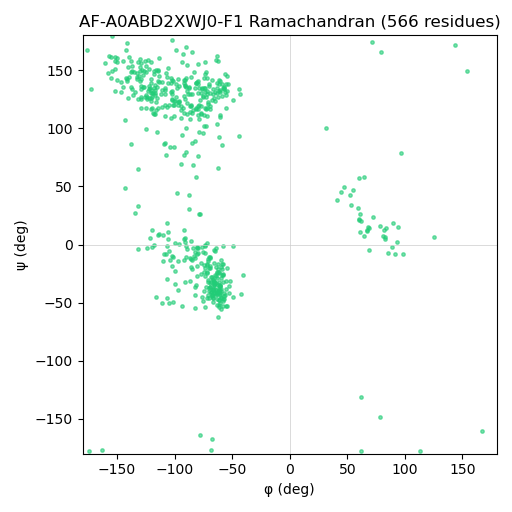.271 7.211 -8.950 1.00 91.88 245 VAL A O 1
ATOM 1997 N N . TYR A 1 246 ? 8.539 8.576 -9.383 1.00 93.75 246 TYR A N 1
ATOM 1998 C CA . TYR A 1 246 ? 7.526 7.529 -9.576 1.00 93.75 246 TYR A CA 1
ATOM 1999 C C . TYR A 1 246 ? 6.794 7.701 -10.907 1.00 93.75 246 TYR A C 1
ATOM 2001 O O . TYR A 1 246 ? 6.569 8.832 -11.356 1.00 93.75 246 TYR A O 1
ATOM 2009 N N . LEU A 1 247 ? 6.363 6.587 -11.499 1.00 94.44 247 LEU A N 1
ATOM 2010 C CA . LEU A 1 247 ? 5.489 6.538 -12.669 1.00 94.44 247 LEU A CA 1
ATOM 2011 C C . LEU A 1 247 ? 4.086 6.096 -12.262 1.00 94.44 247 LEU A C 1
ATOM 2013 O O . LEU A 1 247 ? 3.870 4.969 -11.820 1.00 94.44 247 LEU A O 1
ATOM 2017 N N . VAL A 1 248 ? 3.108 6.970 -12.487 1.00 94.12 248 VAL A N 1
ATOM 2018 C CA . VAL A 1 248 ? 1.722 6.752 -12.063 1.00 94.12 248 VAL A CA 1
ATOM 2019 C C . VAL A 1 248 ? 0.789 6.859 -13.255 1.00 94.12 248 VAL A C 1
ATOM 2021 O O . VAL A 1 248 ? 0.764 7.874 -13.947 1.00 94.12 248 VAL A O 1
ATOM 2024 N N . GLU A 1 249 ? -0.013 5.826 -13.485 1.00 93.00 249 GLU A N 1
ATOM 2025 C CA . GLU A 1 249 ? -1.144 5.913 -14.406 1.00 93.00 249 GLU A CA 1
ATOM 2026 C C . GLU A 1 249 ? -2.316 6.607 -13.700 1.00 93.00 249 GLU A C 1
ATOM 2028 O O . GLU A 1 249 ? -2.661 6.262 -12.569 1.00 93.00 249 GLU A O 1
ATOM 2033 N N . SER A 1 250 ? -2.905 7.615 -14.345 1.00 92.06 250 SER A N 1
ATOM 2034 C CA . SER A 1 250 ? -4.050 8.355 -13.815 1.00 92.06 250 SER A CA 1
ATOM 2035 C C . SER A 1 250 ? -5.026 8.726 -14.930 1.00 92.06 250 SER A C 1
ATOM 2037 O O . SER A 1 250 ? -4.772 9.621 -15.733 1.00 92.06 250 SER A O 1
ATOM 2039 N N . SER A 1 251 ? -6.179 8.053 -14.965 1.00 88.56 251 SER A N 1
ATOM 2040 C CA . SER A 1 251 ? -7.261 8.276 -15.943 1.00 88.56 251 SER A CA 1
ATOM 2041 C C . SER A 1 251 ? -6.810 8.243 -17.408 1.00 88.56 251 SER A C 1
ATOM 2043 O O . SER A 1 251 ? -7.236 9.058 -18.224 1.00 88.56 251 SER A O 1
ATOM 2045 N N . GLY A 1 252 ? -5.960 7.282 -17.753 1.00 89.81 252 GLY A N 1
ATOM 2046 C CA . GLY A 1 252 ? -5.466 7.073 -19.107 1.00 89.81 252 GLY A CA 1
ATOM 2047 C C . GLY A 1 252 ? -4.302 7.977 -19.500 1.00 89.81 252 GLY A C 1
ATOM 2048 O O . GLY A 1 252 ? -3.975 8.020 -20.689 1.00 89.81 252 GLY A O 1
ATOM 2049 N N . GLU A 1 253 ? -3.685 8.663 -18.539 1.00 93.12 253 GLU A N 1
ATOM 2050 C CA . GLU A 1 253 ? -2.482 9.480 -18.700 1.00 93.12 253 GLU A CA 1
ATOM 2051 C C . GLU A 1 253 ? -1.341 8.921 -17.844 1.00 93.12 253 GLU A C 1
ATOM 2053 O O . GLU A 1 253 ? -1.578 8.340 -16.785 1.00 93.12 253 GLU A O 1
ATOM 2058 N N . LEU A 1 254 ? -0.097 9.101 -18.298 1.00 95.00 254 LEU A N 1
ATOM 2059 C CA . LEU A 1 254 ? 1.089 8.716 -17.536 1.00 95.00 254 LEU A CA 1
ATOM 2060 C C . LEU A 1 254 ? 1.682 9.960 -16.872 1.00 95.00 254 LEU A C 1
ATOM 2062 O O . LEU A 1 254 ? 2.064 10.921 -17.547 1.00 95.00 254 LEU A O 1
ATOM 2066 N N . LEU A 1 255 ? 1.749 9.934 -15.548 1.00 95.75 255 LEU A N 1
ATOM 2067 C CA . LEU A 1 255 ? 2.290 10.996 -14.718 1.00 95.75 255 LEU A CA 1
ATOM 2068 C C . LEU A 1 255 ? 3.649 10.580 -14.155 1.00 95.75 255 LEU A C 1
ATOM 2070 O O . LEU A 1 255 ? 3.865 9.428 -13.788 1.00 95.75 255 LEU A O 1
ATOM 2074 N N . LEU A 1 256 ? 4.542 11.553 -14.051 1.00 94.88 256 LEU A N 1
ATOM 2075 C CA . LEU A 1 256 ? 5.768 11.478 -13.274 1.00 94.88 256 LEU A CA 1
ATOM 2076 C C . LEU A 1 256 ? 5.547 12.257 -11.988 1.00 94.88 256 LEU A C 1
ATOM 2078 O O . LEU A 1 256 ? 5.207 13.441 -12.038 1.00 94.88 256 LEU A O 1
ATOM 2082 N N . VAL A 1 257 ? 5.768 11.610 -10.851 1.00 95.38 257 VAL A N 1
ATOM 2083 C CA . VAL A 1 257 ? 5.756 12.257 -9.538 1.00 95.38 257 VAL A CA 1
ATOM 2084 C C . VAL A 1 257 ? 7.189 12.321 -9.034 1.00 95.38 257 VAL A C 1
ATOM 2086 O O . VAL A 1 257 ? 7.844 11.297 -8.895 1.00 95.38 257 VAL A O 1
ATOM 2089 N N . HIS A 1 258 ? 7.690 13.524 -8.790 1.00 93.75 258 HIS A N 1
ATOM 2090 C CA . HIS A 1 258 ? 9.005 13.768 -8.210 1.00 93.75 258 HIS A CA 1
ATOM 2091 C C . HIS A 1 258 ? 8.841 14.127 -6.734 1.00 93.75 258 HIS A C 1
ATOM 2093 O O . HIS A 1 258 ? 8.034 14.999 -6.404 1.00 93.75 258 HIS A O 1
ATOM 2099 N N . ARG A 1 259 ? 9.588 13.447 -5.861 1.00 92.56 259 ARG A N 1
ATOM 2100 C CA . ARG A 1 259 ? 9.633 13.654 -4.411 1.00 92.56 259 ARG A CA 1
ATOM 2101 C C . ARG A 1 259 ? 11.032 14.091 -4.007 1.00 92.56 259 ARG A C 1
ATOM 2103 O O . ARG A 1 259 ? 11.967 13.296 -4.043 1.00 92.56 259 ARG A O 1
ATOM 2110 N N . ASP A 1 260 ? 11.143 15.334 -3.561 1.00 89.62 260 ASP A N 1
ATOM 2111 C CA . ASP A 1 260 ? 12.401 15.891 -3.068 1.00 89.62 260 ASP A CA 1
ATOM 2112 C C . ASP A 1 260 ? 12.571 15.661 -1.556 1.00 89.62 260 ASP A C 1
ATOM 2114 O O . ASP A 1 260 ? 11.605 15.773 -0.795 1.00 89.62 260 ASP A O 1
ATOM 2118 N N . GLY A 1 261 ? 13.805 15.404 -1.111 1.00 82.12 261 GLY A N 1
ATOM 2119 C CA . GLY A 1 261 ? 14.161 15.274 0.310 1.00 82.12 261 GLY A CA 1
ATOM 2120 C C . GLY A 1 261 ? 14.167 13.853 0.891 1.00 82.12 261 GLY A C 1
ATOM 2121 O O . GLY A 1 261 ? 14.186 13.708 2.109 1.00 82.12 261 GLY A O 1
ATOM 2122 N N . THR A 1 262 ? 14.157 12.802 0.065 1.00 75.38 262 THR A N 1
ATOM 2123 C CA . THR A 1 262 ? 14.234 11.401 0.546 1.00 75.38 262 THR A CA 1
ATOM 2124 C C . THR A 1 262 ? 15.639 10.955 0.968 1.00 75.38 262 THR A C 1
ATOM 2126 O O . THR A 1 262 ? 15.782 9.929 1.631 1.00 75.38 262 THR A O 1
ATOM 2129 N N . GLU A 1 263 ? 16.667 11.705 0.573 1.00 74.31 263 GLU A N 1
ATOM 2130 C CA . GLU A 1 263 ? 18.079 11.407 0.834 1.00 74.31 263 GLU A CA 1
ATOM 2131 C C . GLU A 1 263 ? 18.427 11.595 2.319 1.00 74.31 263 GLU A C 1
ATOM 2133 O O . GLU A 1 263 ? 18.001 12.571 2.948 1.00 74.31 263 GLU A O 1
ATOM 2138 N N . LEU A 1 264 ? 19.215 10.669 2.880 1.00 68.19 264 LEU A N 1
ATOM 2139 C CA . LEU A 1 264 ? 19.662 10.756 4.266 1.00 68.19 264 LEU A CA 1
ATOM 2140 C C . LEU A 1 264 ? 20.834 11.731 4.402 1.00 68.19 264 LEU A C 1
ATOM 2142 O O . LEU A 1 264 ? 21.931 11.505 3.894 1.00 68.19 264 LEU A O 1
ATOM 2146 N N . HIS A 1 265 ? 20.644 12.787 5.187 1.00 72.81 265 HIS A N 1
ATOM 2147 C CA . HIS A 1 265 ? 21.743 13.636 5.629 1.00 72.81 265 HIS A CA 1
ATOM 2148 C C . HIS A 1 265 ? 22.427 12.984 6.837 1.00 72.81 265 HIS A C 1
ATOM 2150 O O . HIS A 1 265 ? 22.050 13.250 7.980 1.00 72.81 265 HIS A O 1
ATOM 2156 N N . VAL A 1 266 ? 23.422 12.126 6.574 1.00 65.62 266 VAL A N 1
ATOM 2157 C CA . VAL A 1 266 ? 24.131 11.300 7.578 1.00 65.62 266 VAL A CA 1
ATOM 2158 C C . VAL A 1 266 ? 24.604 12.119 8.784 1.00 65.62 266 VAL A C 1
ATOM 2160 O O . VAL A 1 266 ? 24.355 11.728 9.919 1.00 65.62 266 VAL A O 1
ATOM 2163 N N . ASP A 1 267 ? 25.191 13.297 8.554 1.00 68.50 267 ASP A N 1
ATOM 2164 C CA . ASP A 1 267 ? 25.707 14.166 9.625 1.00 68.50 267 ASP A CA 1
ATOM 2165 C C . ASP A 1 267 ? 24.617 14.697 10.570 1.00 68.50 267 ASP A C 1
ATOM 2167 O O . ASP A 1 267 ? 24.889 15.036 11.721 1.00 68.50 267 ASP A O 1
ATOM 2171 N N . GLN A 1 268 ? 23.383 14.811 10.076 1.00 65.25 268 GLN A N 1
ATOM 2172 C CA . GLN A 1 268 ? 22.242 15.362 10.809 1.00 65.25 268 GLN A CA 1
ATOM 2173 C C . GLN A 1 268 ? 21.250 14.273 11.244 1.00 65.25 268 GLN A C 1
ATOM 2175 O O . GLN A 1 268 ? 20.232 14.609 11.845 1.00 65.25 268 GLN A O 1
ATOM 2180 N N . GLU A 1 269 ? 21.515 13.002 10.902 1.00 65.88 269 GLU A N 1
ATOM 2181 C CA . GLU A 1 269 ? 20.590 11.863 11.025 1.00 65.88 269 GLU A CA 1
ATOM 2182 C C . GLU A 1 269 ? 19.149 12.225 10.604 1.00 65.88 269 GLU A C 1
ATOM 2184 O O . GLU A 1 269 ? 18.169 11.809 11.226 1.00 65.88 269 GLU A O 1
ATOM 2189 N N . SER A 1 270 ? 19.012 13.049 9.558 1.00 72.06 270 SER A N 1
ATOM 2190 C CA . SER A 1 270 ? 17.725 13.612 9.147 1.00 72.06 270 SER A CA 1
ATOM 2191 C C . SER A 1 270 ? 17.459 13.396 7.665 1.00 72.06 270 SER A C 1
ATOM 2193 O O . SER A 1 270 ? 18.358 13.456 6.829 1.00 72.06 270 SER A O 1
ATOM 2195 N N . TYR A 1 271 ? 16.199 13.128 7.359 1.00 78.94 271 TYR A N 1
ATOM 2196 C CA . TYR A 1 271 ? 15.654 12.989 6.018 1.00 78.94 271 TYR A CA 1
ATOM 2197 C C . TYR A 1 271 ? 14.166 13.312 6.097 1.00 78.94 271 TYR A C 1
ATOM 2199 O O . TYR A 1 271 ? 13.566 13.308 7.179 1.00 78.94 271 TYR A O 1
ATOM 2207 N N . GLY A 1 272 ? 13.564 13.613 4.957 1.00 82.94 272 GLY A N 1
ATOM 2208 C CA . GLY A 1 272 ? 12.128 13.758 4.880 1.00 82.94 272 GLY A CA 1
ATOM 2209 C C . GLY A 1 272 ? 11.690 14.665 3.755 1.00 82.94 272 GLY A C 1
ATOM 2210 O O . GLY A 1 272 ? 12.366 15.634 3.395 1.00 82.94 272 GLY A O 1
ATOM 2211 N N . VAL A 1 273 ? 10.509 14.363 3.229 1.00 88.56 273 VAL A N 1
ATOM 2212 C CA . VAL A 1 273 ? 9.985 15.062 2.073 1.00 88.56 273 VAL A CA 1
ATOM 2213 C C . VAL A 1 273 ? 9.891 16.563 2.314 1.00 88.56 273 VAL A C 1
ATOM 2215 O O . VAL A 1 273 ? 9.412 17.032 3.352 1.00 88.56 273 VAL A O 1
ATOM 2218 N N . LYS A 1 274 ? 10.354 17.312 1.313 1.00 89.94 274 LYS A N 1
ATOM 2219 C CA . LYS A 1 274 ? 10.289 18.773 1.258 1.00 89.94 274 LYS A CA 1
ATOM 2220 C C . LYS A 1 274 ? 9.152 19.218 0.356 1.00 89.94 274 LYS A C 1
ATOM 2222 O O . LYS A 1 274 ? 8.346 20.060 0.743 1.00 89.94 274 LYS A O 1
ATOM 2227 N N . THR A 1 275 ? 9.085 18.656 -0.850 1.00 92.44 275 THR A N 1
ATOM 2228 C CA . THR A 1 275 ? 8.070 19.004 -1.849 1.00 92.44 275 THR A CA 1
ATOM 2229 C C . THR A 1 275 ? 7.781 17.835 -2.782 1.00 92.44 275 THR A C 1
ATOM 2231 O O . THR A 1 275 ? 8.601 16.926 -2.930 1.00 92.44 275 THR A O 1
ATOM 2234 N N . PHE A 1 276 ? 6.628 17.908 -3.447 1.00 94.94 276 PHE A N 1
ATOM 2235 C CA . PHE A 1 276 ? 6.318 17.077 -4.598 1.00 94.94 276 PHE A CA 1
ATOM 2236 C C . PHE A 1 276 ? 6.092 17.932 -5.838 1.00 94.94 276 PHE A C 1
ATOM 2238 O O . PHE A 1 276 ? 5.539 19.033 -5.771 1.00 94.94 276 PHE A O 1
ATOM 2245 N N . GLN A 1 277 ? 6.474 17.395 -6.990 1.00 94.44 277 GLN A N 1
ATOM 2246 C CA . GLN A 1 277 ? 6.129 17.956 -8.289 1.00 94.44 277 GLN A CA 1
ATOM 2247 C C . GLN A 1 277 ? 5.537 16.865 -9.167 1.00 94.44 277 GLN A C 1
ATOM 2249 O O . GLN A 1 277 ? 6.056 15.754 -9.210 1.00 94.44 277 GLN A O 1
ATOM 2254 N N . VAL A 1 278 ? 4.459 17.181 -9.880 1.00 96.06 278 VAL A N 1
ATOM 2255 C CA . VAL A 1 278 ? 3.804 16.222 -10.770 1.00 96.06 278 VAL A CA 1
ATOM 2256 C C . VAL A 1 278 ? 3.857 16.737 -12.198 1.00 96.06 278 VAL A C 1
ATOM 2258 O O . VAL A 1 278 ? 3.595 17.914 -12.463 1.00 96.06 278 VAL A O 1
ATOM 2261 N N . PHE A 1 279 ? 4.203 15.850 -13.122 1.00 94.44 279 PHE A N 1
ATOM 2262 C CA . PHE A 1 279 ? 4.323 16.162 -14.533 1.00 94.44 279 PHE A CA 1
ATOM 2263 C C . PHE A 1 279 ? 3.601 15.129 -15.385 1.00 94.44 279 PHE A C 1
ATOM 2265 O O . PHE A 1 279 ? 3.911 13.941 -15.336 1.00 94.44 279 PHE A O 1
ATOM 2272 N N . GLN A 1 280 ? 2.700 15.591 -16.237 1.00 94.69 280 GLN A N 1
ATOM 2273 C CA . GLN A 1 280 ? 2.120 14.773 -17.287 1.00 94.69 280 GLN A CA 1
ATOM 2274 C C . GLN A 1 280 ? 3.158 14.521 -18.386 1.00 94.69 280 GLN A C 1
ATOM 2276 O O . GLN A 1 280 ? 3.822 15.457 -18.842 1.00 94.69 280 GLN A O 1
ATOM 2281 N N . GLN A 1 281 ? 3.293 13.263 -18.809 1.00 92.44 281 GLN A N 1
ATOM 2282 C CA . GLN A 1 281 ? 4.135 12.883 -19.942 1.00 92.44 281 GLN A CA 1
ATOM 2283 C C . GLN A 1 281 ? 3.282 12.827 -21.216 1.00 92.44 281 GLN A C 1
ATOM 2285 O O . GLN A 1 281 ? 2.471 11.913 -21.392 1.00 92.44 281 GLN A O 1
ATOM 2290 N N . ASP A 1 282 ? 3.474 13.784 -22.122 1.00 89.56 282 ASP A N 1
ATOM 2291 C CA . ASP A 1 282 ? 2.929 13.702 -23.475 1.00 89.56 282 ASP A CA 1
ATOM 2292 C C . ASP A 1 282 ? 3.824 12.781 -24.307 1.00 89.56 282 ASP A C 1
ATOM 2294 O O . ASP A 1 282 ? 4.864 13.179 -24.830 1.00 89.56 282 ASP A O 1
ATOM 2298 N N . LEU A 1 283 ? 3.419 11.516 -24.411 1.00 89.06 283 LEU A N 1
ATOM 2299 C CA . LEU A 1 283 ? 4.178 10.494 -25.131 1.00 89.06 283 LEU A CA 1
ATOM 2300 C C . LEU A 1 283 ? 4.187 10.706 -26.654 1.00 89.06 283 LEU A C 1
ATOM 2302 O O . LEU A 1 283 ? 5.031 10.123 -27.331 1.00 89.06 283 LEU A O 1
ATOM 2306 N N . ILE A 1 284 ? 3.251 11.494 -27.198 1.00 87.06 284 ILE A N 1
ATOM 2307 C CA . ILE A 1 284 ? 3.142 11.753 -28.640 1.00 87.06 284 ILE A CA 1
ATOM 2308 C C . ILE A 1 284 ? 4.133 12.845 -29.023 1.00 87.06 284 ILE A C 1
ATOM 2310 O O . ILE A 1 284 ? 4.976 12.638 -29.896 1.00 87.06 284 ILE A O 1
ATOM 2314 N N . ASN A 1 285 ? 4.048 13.989 -28.343 1.00 86.25 285 ASN A N 1
ATOM 2315 C CA . ASN A 1 285 ? 4.905 15.139 -28.623 1.00 86.25 285 ASN A CA 1
ATOM 2316 C C . ASN A 1 285 ? 6.273 15.037 -27.936 1.00 86.25 285 ASN A C 1
ATOM 2318 O O . ASN A 1 285 ? 7.172 15.809 -28.253 1.00 86.25 285 ASN A O 1
ATOM 2322 N N . ARG A 1 286 ? 6.448 14.063 -27.031 1.00 85.75 286 ARG A N 1
ATOM 2323 C CA . ARG A 1 286 ? 7.633 13.916 -26.175 1.00 85.75 286 ARG A CA 1
ATOM 2324 C C . ARG A 1 286 ? 7.886 15.195 -25.379 1.00 85.75 286 ARG A C 1
ATOM 2326 O O . ARG A 1 286 ? 9.015 15.670 -25.265 1.00 85.75 286 ARG A O 1
ATOM 2333 N N . GLU A 1 287 ? 6.814 15.713 -24.781 1.00 86.81 287 GLU A N 1
ATOM 2334 C CA . GLU A 1 287 ? 6.836 16.884 -23.903 1.00 86.81 287 GLU A CA 1
ATOM 2335 C C . GLU A 1 287 ? 6.418 16.542 -22.470 1.00 86.81 287 GLU A C 1
ATOM 2337 O O . GLU A 1 287 ? 5.627 15.632 -22.214 1.00 86.81 287 GLU A O 1
ATOM 2342 N N . ARG A 1 288 ? 6.967 17.290 -21.512 1.00 89.31 288 ARG A N 1
ATOM 2343 C CA . ARG A 1 288 ? 6.676 17.125 -20.091 1.00 89.31 288 ARG A CA 1
ATOM 2344 C C . ARG A 1 288 ? 6.003 18.380 -19.558 1.00 89.31 288 ARG A C 1
ATOM 2346 O O . ARG A 1 288 ? 6.624 19.436 -19.480 1.00 89.31 288 ARG A O 1
ATOM 2353 N N . ASN A 1 289 ? 4.757 18.238 -19.121 1.00 91.62 289 ASN A N 1
ATOM 2354 C CA . ASN A 1 289 ? 3.937 19.358 -18.674 1.00 91.62 289 ASN A CA 1
ATOM 2355 C C . ASN A 1 289 ? 3.709 19.289 -17.167 1.00 91.62 289 ASN A C 1
ATOM 2357 O O . ASN A 1 289 ? 3.124 18.334 -16.659 1.00 91.62 289 ASN A O 1
ATOM 2361 N N . LYS A 1 290 ? 4.167 20.307 -16.431 1.00 94.56 290 LYS A N 1
ATOM 2362 C CA . LYS A 1 290 ? 3.938 20.391 -14.984 1.00 94.56 290 LYS A CA 1
ATOM 2363 C C . LYS A 1 290 ? 2.455 20.619 -14.706 1.00 94.56 290 LYS A C 1
ATOM 2365 O O . LYS A 1 290 ? 1.891 21.615 -15.161 1.00 94.56 290 LYS A O 1
ATOM 2370 N N . ILE A 1 291 ? 1.849 19.746 -13.908 1.00 93.88 291 ILE A N 1
ATOM 2371 C CA . ILE A 1 291 ? 0.463 19.904 -13.467 1.00 93.88 291 ILE A CA 1
ATOM 2372 C C . ILE A 1 291 ? 0.428 20.543 -12.078 1.00 93.88 291 ILE A C 1
ATOM 2374 O O . ILE A 1 291 ? 1.287 20.294 -11.233 1.00 93.88 291 ILE A O 1
ATOM 2378 N N . LYS A 1 292 ? -0.556 21.418 -11.856 1.00 91.69 292 LYS A N 1
ATOM 2379 C CA . LYS A 1 292 ? -0.741 22.142 -10.584 1.00 91.69 292 LYS A CA 1
ATOM 2380 C C . LYS A 1 292 ? -1.885 21.586 -9.740 1.00 91.69 292 LYS A C 1
ATOM 2382 O O . LYS A 1 292 ? -2.019 21.952 -8.581 1.00 91.69 292 LYS A O 1
ATOM 2387 N N . SER A 1 293 ? -2.729 20.750 -10.336 1.00 93.56 293 SER A N 1
ATOM 2388 C CA . SER A 1 293 ? -3.858 20.127 -9.663 1.00 93.56 293 SER A CA 1
ATOM 2389 C C . SER A 1 293 ? -4.144 18.766 -10.286 1.00 93.56 293 SER A C 1
ATOM 2391 O O . SER A 1 293 ? -4.049 18.610 -11.502 1.00 93.56 293 SER A O 1
ATOM 2393 N N . LEU A 1 294 ? -4.498 17.803 -9.441 1.00 92.81 294 LEU A N 1
ATOM 2394 C CA . LEU A 1 294 ? -5.005 16.485 -9.815 1.00 92.81 294 LEU A CA 1
ATOM 2395 C C . LEU A 1 294 ? -6.540 16.480 -9.951 1.00 92.81 294 LEU A C 1
ATOM 2397 O O . LEU A 1 294 ? -7.112 15.460 -10.334 1.00 92.81 294 LEU A O 1
ATOM 2401 N N . GLY A 1 295 ? -7.210 17.600 -9.650 1.00 91.31 295 GLY A N 1
ATOM 2402 C CA . GLY A 1 295 ? -8.670 17.685 -9.593 1.00 91.31 295 GLY A CA 1
ATOM 2403 C C . GLY A 1 295 ? -9.238 16.751 -8.525 1.00 91.31 295 GLY A C 1
ATOM 2404 O O . GLY A 1 295 ? -8.724 16.701 -7.409 1.00 91.31 295 GLY A O 1
ATOM 2405 N N . ASP A 1 296 ? -10.245 15.960 -8.892 1.00 89.44 296 ASP A N 1
ATOM 2406 C CA . ASP A 1 296 ? -10.895 14.968 -8.021 1.00 89.44 296 ASP A CA 1
ATOM 2407 C C . ASP A 1 296 ? -10.091 13.663 -7.877 1.00 89.44 296 ASP A C 1
ATOM 2409 O O . ASP A 1 296 ? -10.649 12.593 -7.633 1.00 89.44 296 ASP A O 1
ATOM 2413 N N . LYS A 1 297 ? -8.770 13.724 -8.051 1.00 90.62 297 LYS A N 1
ATOM 2414 C CA . LYS A 1 297 ? -7.885 12.564 -7.942 1.00 90.62 297 LYS A CA 1
ATOM 2415 C C . LYS A 1 297 ? -6.843 12.766 -6.862 1.00 90.62 297 LYS A C 1
ATOM 2417 O O . LYS A 1 297 ? -6.449 13.889 -6.546 1.00 90.62 297 LYS A O 1
ATOM 2422 N N . THR A 1 298 ? -6.343 11.641 -6.381 1.00 90.31 298 THR A N 1
ATOM 2423 C CA . THR A 1 298 ? -5.293 11.556 -5.371 1.00 90.31 298 THR A CA 1
ATOM 2424 C C . THR A 1 298 ? -4.281 10.510 -5.800 1.00 90.31 298 THR A C 1
ATOM 2426 O O . THR A 1 298 ? -4.622 9.549 -6.493 1.00 90.31 298 THR A O 1
ATOM 2429 N N . ILE A 1 299 ? -3.022 10.717 -5.426 1.00 92.44 299 ILE A N 1
ATOM 2430 C CA . ILE A 1 299 ? -1.938 9.773 -5.698 1.00 92.44 299 ILE A CA 1
ATOM 2431 C C . ILE A 1 299 ? -1.440 9.197 -4.373 1.00 92.44 299 ILE A C 1
ATOM 2433 O O . ILE A 1 299 ? -1.316 9.922 -3.390 1.00 92.44 299 ILE A O 1
ATOM 2437 N N . PHE A 1 300 ? -1.140 7.904 -4.357 1.00 88.69 300 PHE A N 1
ATOM 2438 C CA . PHE A 1 300 ? -0.417 7.238 -3.281 1.00 88.69 300 PHE A CA 1
ATOM 2439 C C . PHE A 1 300 ? 0.946 6.829 -3.823 1.00 88.69 300 PHE A C 1
ATOM 2441 O O . PHE A 1 300 ? 1.013 6.238 -4.900 1.00 88.69 300 PHE A O 1
ATOM 2448 N N . VAL A 1 301 ? 2.014 7.165 -3.108 1.00 89.00 301 VAL A N 1
ATOM 2449 C CA . VAL A 1 301 ? 3.390 6.811 -3.472 1.00 89.00 301 VAL A CA 1
ATOM 2450 C C . VAL A 1 301 ? 4.105 6.180 -2.291 1.00 89.00 301 VAL A C 1
ATOM 2452 O O . VAL A 1 301 ? 3.839 6.511 -1.133 1.00 89.00 301 VAL A O 1
ATOM 2455 N N . GLY A 1 302 ? 5.036 5.289 -2.591 1.00 81.31 302 GLY A N 1
ATOM 2456 C CA . GLY A 1 302 ? 5.842 4.649 -1.578 1.00 81.31 302 GLY A CA 1
ATOM 2457 C C . GLY A 1 302 ? 6.929 3.766 -2.165 1.00 81.31 302 GLY A C 1
ATOM 2458 O O . GLY A 1 302 ? 7.042 3.607 -3.383 1.00 81.31 302 GLY A O 1
ATOM 2459 N N . PHE A 1 303 ? 7.668 3.104 -1.275 1.00 72.56 303 PHE A N 1
ATOM 2460 C CA . PHE A 1 303 ? 8.826 2.305 -1.646 1.00 72.56 303 PHE A CA 1
ATOM 2461 C C . PHE A 1 303 ? 8.486 1.134 -2.570 1.00 72.56 303 PHE A C 1
ATOM 2463 O O . PHE A 1 303 ? 9.380 0.597 -3.209 1.00 72.56 303 PHE A O 1
ATOM 2470 N N . ASN A 1 304 ? 7.220 0.736 -2.682 1.00 67.88 304 ASN A N 1
ATOM 2471 C CA . ASN A 1 304 ? 6.818 -0.419 -3.479 1.00 67.88 304 ASN A CA 1
ATOM 2472 C C . ASN A 1 304 ? 6.017 -0.057 -4.728 1.00 67.88 304 ASN A C 1
ATOM 2474 O O . ASN A 1 304 ? 6.347 -0.551 -5.802 1.00 67.88 304 ASN A O 1
ATOM 2478 N N . SER A 1 305 ? 4.974 0.765 -4.600 1.00 72.19 305 SER A N 1
ATOM 2479 C CA . SER A 1 305 ? 4.091 1.086 -5.719 1.00 72.19 305 SER A CA 1
ATOM 2480 C C . SER A 1 305 ? 3.587 2.521 -5.666 1.00 72.19 305 SER A C 1
ATOM 2482 O O . SER A 1 305 ? 3.568 3.175 -4.619 1.00 72.19 305 SER A O 1
ATOM 2484 N N . ALA A 1 306 ? 3.185 3.004 -6.839 1.00 86.38 306 ALA A N 1
ATOM 2485 C CA . ALA A 1 306 ? 2.584 4.307 -7.012 1.00 86.38 306 ALA A CA 1
ATOM 2486 C C . ALA A 1 306 ? 1.274 4.169 -7.798 1.00 86.38 306 ALA A C 1
ATOM 2488 O O . ALA A 1 306 ? 1.231 3.586 -8.883 1.00 86.38 306 ALA A O 1
ATOM 2489 N N . ILE A 1 307 ? 0.184 4.678 -7.229 1.00 87.62 307 ILE A N 1
ATOM 2490 C CA . ILE A 1 307 ? -1.176 4.487 -7.748 1.00 87.62 307 ILE A CA 1
ATOM 2491 C C . ILE A 1 307 ? -1.961 5.795 -7.699 1.00 87.62 307 ILE A C 1
ATOM 2493 O O . ILE A 1 307 ? -1.757 6.626 -6.815 1.00 87.62 307 ILE A O 1
ATOM 2497 N N . SER A 1 308 ? -2.890 5.972 -8.637 1.00 89.44 308 SER A N 1
ATOM 2498 C CA . SER A 1 308 ? -3.838 7.086 -8.636 1.00 89.44 308 SER A CA 1
ATOM 2499 C C . SER A 1 308 ? -5.259 6.584 -8.417 1.00 89.44 308 SER A C 1
ATOM 2501 O O . SER A 1 308 ? -5.629 5.505 -8.877 1.00 89.44 308 SER A O 1
ATOM 2503 N N . LEU A 1 309 ? -6.059 7.381 -7.715 1.00 84.00 309 LEU A N 1
ATOM 2504 C CA . LEU A 1 309 ? -7.432 7.060 -7.366 1.00 84.00 309 LEU A CA 1
ATOM 2505 C C . LEU A 1 309 ? -8.330 8.281 -7.574 1.00 84.00 309 LEU A C 1
ATOM 2507 O O . LEU A 1 309 ? -7.995 9.389 -7.160 1.00 84.00 309 LEU A O 1
ATOM 2511 N N . ASP A 1 310 ? -9.475 8.056 -8.212 1.00 83.31 310 ASP A N 1
ATOM 2512 C CA . ASP A 1 310 ? -10.559 9.031 -8.328 1.00 83.31 310 ASP A CA 1
ATOM 2513 C C . ASP A 1 310 ? -11.363 9.040 -7.019 1.00 83.31 310 ASP A C 1
ATOM 2515 O O . ASP A 1 310 ? -11.941 8.022 -6.620 1.00 83.31 310 ASP A O 1
ATOM 2519 N N . VAL A 1 311 ? -11.368 10.178 -6.319 1.00 75.88 311 VAL A N 1
ATOM 2520 C CA . VAL A 1 311 ? -11.967 10.291 -4.984 1.00 75.88 311 VAL A CA 1
ATOM 2521 C C . VAL A 1 311 ? -13.472 10.551 -5.018 1.00 75.88 311 VAL A C 1
ATOM 2523 O O . VAL A 1 311 ? -14.099 10.566 -3.959 1.00 75.88 311 VAL A O 1
ATOM 2526 N N . THR A 1 312 ? -14.095 10.709 -6.192 1.00 72.69 312 THR A N 1
ATOM 2527 C CA . THR A 1 312 ? -15.554 10.927 -6.293 1.00 72.69 312 THR A CA 1
ATOM 2528 C C . THR A 1 312 ? -16.351 9.789 -5.651 1.00 72.69 312 THR A C 1
ATOM 2530 O O . THR A 1 312 ? -17.398 10.018 -5.047 1.00 72.69 312 THR A O 1
ATOM 2533 N N . CYS A 1 313 ? -15.821 8.564 -5.699 1.00 55.53 313 CYS A N 1
ATOM 2534 C CA . CYS A 1 313 ? -16.409 7.386 -5.060 1.00 55.53 313 CYS A CA 1
ATOM 2535 C C . CYS A 1 313 ? -16.137 7.296 -3.545 1.00 55.53 313 CYS A C 1
ATOM 2537 O O . CYS A 1 313 ? -16.695 6.424 -2.881 1.00 55.53 313 CYS A O 1
ATOM 2539 N N . PHE A 1 314 ? -15.290 8.174 -3.002 1.00 60.41 314 PHE A N 1
ATOM 2540 C CA . PHE A 1 314 ? -14.755 8.120 -1.637 1.00 60.41 314 PHE A CA 1
ATOM 2541 C C . PHE A 1 314 ? -14.802 9.490 -0.938 1.00 60.41 314 PHE A C 1
ATOM 2543 O O . PHE A 1 314 ? -13.991 9.793 -0.058 1.00 60.41 314 PHE A O 1
ATOM 2550 N N . SER A 1 315 ? -15.751 10.333 -1.355 1.00 61.72 315 SER A N 1
ATOM 2551 C CA . SER A 1 315 ? -15.894 11.705 -0.871 1.00 61.72 315 SER A CA 1
ATOM 2552 C C . SER A 1 315 ? -16.004 11.758 0.657 1.00 61.72 315 SER A C 1
ATOM 2554 O O . SER A 1 315 ? -16.754 10.999 1.270 1.00 61.72 315 SER A O 1
ATOM 2556 N N . GLY A 1 316 ? -15.228 12.652 1.274 1.00 60.03 316 GLY A N 1
ATOM 2557 C CA . GLY A 1 316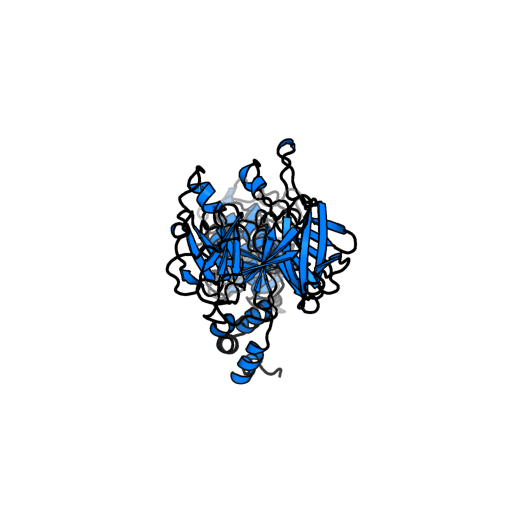 ? -15.159 12.821 2.728 1.00 60.03 316 GLY A CA 1
ATOM 2558 C C . GLY A 1 316 ? -14.181 11.883 3.443 1.00 60.03 316 GLY A C 1
ATOM 2559 O O . GLY A 1 316 ? -13.938 12.081 4.632 1.00 60.03 316 GLY A O 1
ATOM 2560 N N . ILE A 1 317 ? -13.593 10.909 2.738 1.00 63.38 317 ILE A N 1
ATOM 2561 C CA . ILE A 1 317 ? -12.667 9.930 3.318 1.00 63.38 317 ILE A CA 1
ATOM 2562 C C . ILE A 1 317 ? -11.211 10.230 2.938 1.00 63.38 317 ILE A C 1
ATOM 2564 O O . ILE A 1 317 ? -10.355 10.304 3.820 1.00 63.38 317 ILE A O 1
ATOM 2568 N N . ILE A 1 318 ? -10.948 10.425 1.644 1.00 71.69 318 ILE A N 1
ATOM 2569 C CA . ILE A 1 318 ? -9.649 10.834 1.090 1.00 71.69 318 ILE A CA 1
ATOM 2570 C C . ILE A 1 318 ? -9.788 12.260 0.563 1.00 71.69 318 ILE A C 1
ATOM 2572 O O . ILE A 1 318 ? -10.803 12.607 -0.044 1.00 71.69 318 ILE A O 1
ATOM 2576 N N . GLU A 1 319 ? -8.771 13.090 0.787 1.00 79.75 319 GLU A N 1
ATOM 2577 C CA . GLU A 1 319 ? -8.751 14.427 0.201 1.00 79.75 319 GLU A CA 1
ATOM 2578 C C . GLU A 1 319 ? -8.375 14.365 -1.283 1.00 79.75 319 GLU A C 1
ATOM 2580 O O . GLU A 1 319 ? -7.356 13.740 -1.594 1.00 79.75 319 GLU A O 1
ATOM 2585 N N . PRO A 1 320 ? -9.146 15.010 -2.183 1.00 89.19 320 PRO A N 1
ATOM 2586 C CA . PRO A 1 320 ? -8.725 15.222 -3.563 1.00 89.19 320 PRO A CA 1
ATOM 2587 C C . PRO A 1 320 ? -7.475 16.096 -3.610 1.00 89.19 320 PRO A C 1
ATOM 2589 O O . PRO A 1 320 ? -7.184 16.848 -2.679 1.00 89.19 320 PRO A O 1
ATOM 2592 N N . ASN A 1 321 ? -6.785 16.069 -4.745 1.00 92.81 321 ASN A N 1
ATOM 2593 C CA . ASN A 1 321 ? -5.657 16.949 -5.021 1.00 92.81 321 ASN A CA 1
ATOM 2594 C C . ASN A 1 321 ? -4.496 16.817 -4.017 1.00 92.81 321 ASN A C 1
ATOM 2596 O O . ASN A 1 321 ? -3.764 17.774 -3.747 1.00 92.81 321 ASN A O 1
ATOM 2600 N N . CYS A 1 322 ? -4.324 15.608 -3.483 1.00 92.19 322 CYS A N 1
ATOM 2601 C CA . CYS A 1 322 ? -3.298 15.274 -2.507 1.00 92.19 322 CYS A CA 1
ATOM 2602 C C . CYS A 1 322 ? -2.407 14.120 -2.993 1.00 92.19 322 CYS A C 1
ATOM 2604 O O . CYS A 1 322 ? -2.784 13.322 -3.857 1.00 92.19 322 CYS A O 1
ATOM 2606 N N . ILE A 1 323 ? -1.213 14.033 -2.411 1.00 92.31 323 ILE A N 1
ATOM 2607 C CA . ILE A 1 323 ? -0.277 12.920 -2.555 1.00 92.31 323 ILE A CA 1
ATOM 2608 C C . ILE A 1 323 ? -0.060 12.324 -1.167 1.00 92.31 323 ILE A C 1
ATOM 2610 O O . ILE A 1 323 ? 0.492 12.977 -0.285 1.00 92.31 323 ILE A O 1
ATOM 2614 N N . TYR A 1 324 ? -0.513 11.096 -0.968 1.00 88.44 324 TYR A N 1
ATOM 2615 C CA . TYR A 1 324 ? -0.270 10.314 0.238 1.00 88.44 324 TYR A CA 1
ATOM 2616 C C . TYR A 1 324 ? 1.041 9.563 0.046 1.00 88.44 324 TYR A C 1
ATOM 2618 O O . TYR A 1 324 ? 1.234 8.924 -0.987 1.00 88.44 324 TYR A O 1
ATOM 2626 N N . PHE A 1 325 ? 1.952 9.655 1.006 1.00 86.38 325 PHE A N 1
ATOM 2627 C CA . PHE A 1 325 ? 3.286 9.087 0.866 1.00 86.38 325 PHE A CA 1
ATOM 2628 C C . PHE A 1 325 ? 3.700 8.289 2.098 1.00 86.38 325 PHE A C 1
ATOM 2630 O O . PHE A 1 325 ? 3.394 8.668 3.233 1.00 86.38 325 PHE A O 1
ATOM 2637 N N . THR A 1 326 ? 4.408 7.189 1.857 1.00 83.19 326 THR A N 1
ATOM 2638 C CA . THR A 1 326 ? 5.083 6.394 2.890 1.00 83.19 326 THR A CA 1
ATOM 2639 C C . THR A 1 326 ? 6.581 6.671 2.902 1.00 83.19 326 THR A C 1
ATOM 2641 O O . THR A 1 326 ? 7.090 7.428 2.076 1.00 83.19 326 THR A O 1
ATOM 2644 N N . ASP A 1 327 ? 7.299 6.080 3.851 1.00 78.19 327 ASP A N 1
ATOM 2645 C CA . ASP A 1 327 ? 8.743 6.237 3.933 1.00 78.19 327 ASP A CA 1
ATOM 2646 C C . ASP A 1 327 ? 9.451 5.414 2.853 1.00 78.19 327 ASP A C 1
ATOM 2648 O O . ASP A 1 327 ? 9.228 4.208 2.741 1.00 78.19 327 ASP A O 1
ATOM 2652 N N . ASP A 1 328 ? 10.321 6.082 2.097 1.00 73.88 328 ASP A N 1
ATOM 2653 C CA . ASP A 1 328 ? 11.050 5.515 0.960 1.00 73.88 328 ASP A CA 1
ATOM 2654 C C . ASP A 1 328 ? 12.570 5.599 1.138 1.00 73.88 328 ASP A C 1
ATOM 2656 O O . ASP A 1 328 ? 13.327 5.269 0.224 1.00 73.88 328 ASP A O 1
ATOM 2660 N N . SER A 1 329 ? 13.041 6.043 2.307 1.00 71.56 329 SER A N 1
ATOM 2661 C CA . SER A 1 329 ? 14.467 6.176 2.585 1.00 71.56 329 SER A CA 1
ATOM 2662 C C . SER A 1 329 ? 15.036 4.847 3.076 1.00 71.56 329 SER A C 1
ATOM 2664 O O . SER A 1 329 ? 15.109 4.585 4.275 1.00 71.56 329 SER A O 1
ATOM 2666 N N . VAL A 1 330 ? 15.456 3.987 2.143 1.00 65.06 330 VAL A N 1
ATOM 2667 C CA . VAL A 1 330 ? 16.102 2.694 2.461 1.00 65.06 330 VAL A CA 1
ATOM 2668 C C . VAL A 1 330 ? 17.331 2.896 3.347 1.00 65.06 330 VAL A C 1
ATOM 2670 O O . VAL A 1 330 ? 17.510 2.200 4.342 1.00 65.06 330 VAL A O 1
ATOM 2673 N N . GLU A 1 331 ? 18.133 3.903 3.012 1.00 63.19 331 GLU A N 1
ATOM 2674 C CA . GLU A 1 331 ? 19.341 4.305 3.730 1.00 63.19 331 GLU A CA 1
ATOM 2675 C C . GLU A 1 331 ? 19.073 4.607 5.207 1.00 63.19 331 GLU A C 1
ATOM 2677 O O . GLU A 1 331 ? 19.860 4.245 6.084 1.00 63.19 331 GLU A O 1
ATOM 2682 N N . ALA A 1 332 ? 17.930 5.228 5.511 1.00 62.31 332 ALA A N 1
ATOM 2683 C CA . ALA A 1 332 ? 17.566 5.539 6.882 1.00 62.31 332 ALA A CA 1
ATOM 2684 C C . ALA A 1 332 ? 17.312 4.285 7.730 1.00 62.31 332 ALA A C 1
ATOM 2686 O O . ALA A 1 332 ? 17.623 4.296 8.923 1.00 62.31 332 ALA A O 1
ATOM 2687 N N . TYR A 1 333 ? 16.796 3.200 7.138 1.00 60.06 333 TYR A N 1
ATOM 2688 C CA . TYR A 1 333 ? 16.599 1.932 7.849 1.00 60.06 333 TYR A CA 1
ATOM 2689 C C . TYR A 1 333 ? 17.916 1.289 8.278 1.00 60.06 333 TYR A C 1
ATOM 2691 O O . TYR A 1 333 ? 17.968 0.701 9.355 1.00 60.06 333 TYR A O 1
ATOM 2699 N N . THR A 1 334 ? 18.972 1.420 7.474 1.00 56.94 334 THR A N 1
ATOM 2700 C CA . THR A 1 334 ? 20.273 0.798 7.753 1.00 56.94 334 THR A CA 1
ATOM 2701 C C . THR A 1 334 ? 21.217 1.695 8.546 1.00 56.94 334 THR A C 1
ATOM 2703 O O . THR A 1 334 ? 22.031 1.189 9.316 1.00 56.94 334 THR A O 1
ATOM 2706 N N . TRP A 1 335 ? 21.148 3.018 8.362 1.00 57.97 335 TRP A N 1
ATOM 2707 C CA . TRP A 1 335 ? 22.165 3.945 8.875 1.00 57.97 335 TRP A CA 1
ATOM 2708 C C . TRP A 1 335 ? 21.716 4.824 10.040 1.00 57.97 335 TRP A C 1
ATOM 2710 O O . TRP A 1 335 ? 22.561 5.479 10.649 1.00 57.97 335 TRP A O 1
ATOM 2720 N N . THR A 1 336 ? 20.432 4.830 10.410 1.00 58.06 336 THR A N 1
ATOM 2721 C CA . THR A 1 336 ? 19.975 5.568 11.599 1.00 58.06 336 THR A CA 1
ATOM 2722 C C . THR A 1 336 ? 19.760 4.636 12.787 1.00 58.06 336 THR A C 1
ATOM 2724 O O . THR A 1 336 ? 19.217 3.540 12.662 1.00 58.06 336 THR A O 1
ATOM 2727 N N . LYS A 1 337 ? 20.132 5.090 13.991 1.00 56.09 337 LYS A N 1
ATOM 2728 C CA . LYS A 1 337 ? 20.002 4.287 15.226 1.00 56.09 337 LYS A CA 1
ATOM 2729 C C . LYS A 1 337 ? 18.557 3.939 15.588 1.00 56.09 337 LYS A C 1
ATOM 2731 O O . LYS A 1 337 ? 18.328 2.999 16.338 1.00 56.09 337 LYS A O 1
ATOM 2736 N N . GLN A 1 338 ? 17.603 4.738 15.116 1.00 51.72 338 GLN A N 1
ATOM 2737 C CA . GLN A 1 338 ? 16.174 4.576 15.389 1.00 51.72 338 GLN A CA 1
ATOM 2738 C C . GLN A 1 338 ? 15.426 3.881 14.238 1.00 51.72 338 GLN A C 1
ATOM 2740 O O . GLN A 1 338 ? 14.211 3.732 14.334 1.00 51.72 338 GLN A O 1
ATOM 2745 N N . GLY A 1 339 ? 16.125 3.485 13.168 1.00 59.25 339 GLY A N 1
ATOM 2746 C CA . GLY A 1 339 ? 15.520 2.960 11.948 1.00 59.25 339 GLY A CA 1
ATOM 2747 C C . GLY A 1 339 ? 14.797 4.016 11.097 1.00 59.25 339 GLY A C 1
ATOM 2748 O O . GLY A 1 339 ? 14.658 5.190 11.466 1.00 59.25 339 GLY A O 1
ATOM 2749 N N . GLY A 1 340 ? 14.343 3.569 9.924 1.00 64.88 340 GLY A N 1
ATOM 2750 C CA . GLY A 1 340 ? 13.530 4.348 8.993 1.00 64.88 340 GLY A CA 1
ATOM 2751 C C . GLY A 1 340 ? 12.058 4.428 9.419 1.00 64.88 340 GLY A C 1
ATOM 2752 O O . GLY A 1 340 ? 11.709 4.131 10.560 1.00 64.88 340 GLY A O 1
ATOM 2753 N N . GLY A 1 341 ? 11.175 4.817 8.501 1.00 65.88 341 GLY A N 1
ATOM 2754 C CA . GLY A 1 341 ? 9.720 4.754 8.704 1.00 65.88 341 GLY A CA 1
ATOM 2755 C C . GLY A 1 341 ? 9.100 6.011 9.320 1.00 65.88 341 GLY A C 1
ATOM 2756 O O . GLY A 1 341 ? 7.998 5.957 9.859 1.00 65.88 341 GLY A O 1
ATOM 2757 N N . LYS A 1 342 ? 9.794 7.150 9.274 1.00 70.69 342 LYS A N 1
ATOM 2758 C CA . LYS A 1 342 ? 9.345 8.423 9.863 1.00 70.69 342 LYS A CA 1
ATOM 2759 C C . LYS A 1 342 ? 8.795 9.399 8.827 1.00 70.69 342 LYS A C 1
ATOM 2761 O O . LYS A 1 342 ? 8.094 10.347 9.189 1.00 70.69 342 LYS A O 1
ATOM 2766 N N . ASP A 1 343 ? 9.105 9.202 7.547 1.00 78.44 343 ASP A N 1
ATOM 2767 C CA . ASP A 1 343 ? 8.699 10.111 6.479 1.00 78.44 343 ASP A CA 1
ATOM 2768 C C . ASP A 1 343 ? 7.395 9.681 5.805 1.00 78.44 343 ASP A C 1
ATOM 2770 O O . ASP A 1 343 ? 7.378 9.270 4.646 1.00 78.44 343 ASP A O 1
ATOM 2774 N N . MET A 1 344 ? 6.291 9.798 6.545 1.00 82.44 344 MET A N 1
ATOM 2775 C CA . MET A 1 344 ? 4.950 9.474 6.056 1.00 82.44 344 MET A CA 1
ATOM 2776 C C . MET A 1 344 ? 3.971 10.628 6.265 1.00 82.44 344 MET A C 1
ATOM 2778 O O . MET A 1 344 ? 4.042 11.353 7.264 1.00 82.44 344 MET A O 1
ATOM 2782 N N . GLY A 1 345 ? 3.026 10.792 5.342 1.00 82.69 345 GLY A N 1
ATOM 2783 C CA . GLY A 1 345 ? 2.031 11.851 5.448 1.00 82.69 345 GLY A CA 1
ATOM 2784 C C . GLY A 1 345 ? 1.225 12.100 4.184 1.00 82.69 345 GLY A C 1
ATOM 2785 O O . GLY A 1 345 ? 1.139 11.268 3.280 1.00 82.69 345 GLY A O 1
ATOM 2786 N N . VAL A 1 346 ? 0.633 13.290 4.140 1.00 88.75 346 VAL A N 1
ATOM 2787 C CA . VAL A 1 346 ? -0.170 13.801 3.031 1.00 88.75 346 VAL A CA 1
ATOM 2788 C C . VAL A 1 346 ? 0.398 15.137 2.578 1.00 88.75 346 VAL A C 1
ATOM 2790 O O . VAL A 1 346 ? 0.601 16.045 3.383 1.00 88.75 346 VAL A O 1
ATOM 2793 N N . TYR A 1 347 ? 0.650 15.267 1.282 1.00 91.25 347 TYR A N 1
ATOM 2794 C CA . TYR A 1 347 ? 1.034 16.508 0.627 1.00 91.25 347 TYR A CA 1
ATOM 2795 C C . TYR A 1 347 ? -0.148 17.059 -0.159 1.00 91.25 347 TYR A C 1
ATOM 2797 O O . TYR A 1 347 ? -0.639 16.405 -1.077 1.00 91.25 347 TYR A O 1
ATOM 2805 N N . ASN A 1 348 ? -0.594 18.268 0.162 1.00 92.44 348 ASN A N 1
ATOM 2806 C CA . ASN A 1 348 ? -1.631 18.941 -0.612 1.00 92.44 348 ASN A CA 1
ATOM 2807 C C . ASN A 1 348 ? -0.994 19.690 -1.792 1.00 92.44 348 ASN A C 1
ATOM 2809 O O . ASN A 1 348 ? -0.183 20.596 -1.593 1.00 92.44 348 ASN A O 1
ATOM 2813 N N . LEU A 1 349 ? -1.365 19.324 -3.022 1.00 94.00 349 LEU A N 1
ATOM 2814 C CA . LEU A 1 349 ? -0.725 19.846 -4.233 1.00 94.00 349 LEU A CA 1
ATOM 2815 C C . LEU A 1 349 ? -1.083 21.316 -4.517 1.00 94.00 349 LEU A C 1
ATOM 2817 O O . LEU A 1 349 ? -0.319 22.014 -5.176 1.00 94.00 349 LEU A O 1
ATOM 2821 N N . GLU A 1 350 ? -2.219 21.801 -4.007 1.00 91.25 350 GLU A N 1
ATOM 2822 C CA . GLU A 1 350 ? -2.678 23.181 -4.211 1.00 91.25 350 GLU A CA 1
ATOM 2823 C C . GLU A 1 350 ? -1.894 24.187 -3.369 1.00 91.25 350 GLU A C 1
ATOM 2825 O O . GLU A 1 350 ? -1.444 25.215 -3.874 1.00 91.25 350 GLU A O 1
ATOM 2830 N N . ASN A 1 351 ? -1.741 23.902 -2.074 1.00 91.81 351 ASN A N 1
ATOM 2831 C CA . ASN A 1 351 ? -1.121 24.825 -1.121 1.00 91.81 351 ASN A CA 1
ATOM 2832 C C . ASN A 1 351 ? 0.308 24.426 -0.719 1.00 91.81 351 ASN A C 1
ATOM 2834 O O . ASN A 1 351 ? 0.971 25.179 -0.005 1.00 91.81 351 ASN A O 1
ATOM 2838 N N . GLY A 1 352 ? 0.777 23.257 -1.164 1.00 91.31 352 GLY A N 1
ATOM 2839 C CA . GLY A 1 352 ? 2.118 22.740 -0.916 1.00 91.31 352 GLY A CA 1
ATOM 2840 C C . GLY A 1 352 ? 2.398 22.337 0.532 1.00 91.31 352 GLY A C 1
ATOM 2841 O O . GLY A 1 352 ? 3.563 22.182 0.897 1.00 91.31 352 GLY A O 1
ATOM 2842 N N . LYS A 1 353 ? 1.370 22.204 1.380 1.00 92.19 353 LYS A N 1
ATOM 2843 C CA . LYS A 1 353 ? 1.537 21.816 2.785 1.00 92.19 353 LYS A CA 1
ATOM 2844 C C . LYS A 1 353 ? 1.697 20.309 2.922 1.00 92.19 353 LYS A C 1
ATOM 2846 O O . LYS A 1 353 ? 0.959 19.536 2.315 1.00 92.19 353 LYS A O 1
ATOM 2851 N N . ILE A 1 354 ? 2.619 19.921 3.799 1.00 89.75 354 ILE A N 1
ATOM 2852 C CA . ILE A 1 354 ? 2.795 18.548 4.266 1.00 89.75 354 ILE A CA 1
ATOM 2853 C C . ILE A 1 354 ? 2.114 18.419 5.625 1.00 89.75 354 ILE A C 1
ATOM 2855 O O . ILE A 1 354 ? 2.461 19.135 6.564 1.00 89.75 354 ILE A O 1
ATOM 2859 N N . GLN A 1 355 ? 1.180 17.484 5.736 1.00 86.31 355 GLN A N 1
ATOM 2860 C CA . GLN A 1 355 ? 0.671 16.985 7.004 1.00 86.31 355 GLN A CA 1
ATOM 2861 C C . GLN A 1 355 ? 1.310 15.623 7.261 1.00 86.31 355 GLN A C 1
ATOM 2863 O O . GLN A 1 355 ? 0.998 14.653 6.573 1.00 86.31 355 GLN A O 1
ATOM 2868 N N . ARG A 1 356 ? 2.223 15.548 8.231 1.00 81.12 356 ARG A N 1
ATOM 2869 C CA . ARG A 1 356 ? 2.831 14.274 8.623 1.00 81.12 356 ARG A CA 1
ATOM 2870 C C . ARG A 1 356 ? 1.818 13.435 9.395 1.00 81.12 356 ARG A C 1
ATOM 2872 O O . ARG A 1 356 ? 0.958 13.975 10.091 1.00 81.12 356 ARG A O 1
ATOM 2879 N N . PHE A 1 357 ? 1.918 12.120 9.256 1.00 72.00 357 PHE A N 1
ATOM 2880 C CA . PHE A 1 357 ? 1.240 11.219 10.176 1.00 72.00 357 PHE A CA 1
ATOM 2881 C C . PHE A 1 357 ? 2.040 11.241 11.481 1.00 72.00 357 PHE A C 1
ATOM 2883 O O . PHE A 1 357 ? 3.089 10.607 11.582 1.00 72.00 357 PHE A O 1
ATOM 2890 N N . ASP A 1 358 ? 1.609 12.065 12.439 1.00 51.31 358 ASP A N 1
ATOM 2891 C CA . ASP A 1 358 ? 2.240 12.141 13.756 1.00 51.31 358 ASP A CA 1
ATOM 2892 C C . ASP A 1 358 ? 2.140 10.769 14.403 1.00 51.31 358 ASP A C 1
ATOM 2894 O O . ASP A 1 358 ? 1.034 10.319 14.677 1.00 51.31 358 ASP A O 1
ATOM 2898 N N . HIS A 1 359 ? 3.296 10.113 14.549 1.00 43.44 359 HIS A N 1
ATOM 2899 C CA . HIS A 1 359 ? 3.464 8.764 15.075 1.00 43.44 359 HIS A CA 1
ATOM 2900 C C . HIS A 1 359 ? 2.266 7.855 14.752 1.00 43.44 359 HIS A C 1
ATOM 2902 O O . HIS A 1 359 ? 1.321 7.752 15.534 1.00 43.44 359 HIS A O 1
ATOM 2908 N N . PHE A 1 360 ? 2.408 7.010 13.725 1.00 42.25 360 PHE A N 1
ATOM 2909 C CA . PHE A 1 360 ? 1.958 5.635 13.928 1.00 42.25 360 PHE A CA 1
ATOM 2910 C C . PHE A 1 360 ? 2.827 5.038 15.059 1.00 42.25 360 PHE A C 1
ATOM 2912 O O . PHE A 1 360 ? 3.583 4.095 14.858 1.00 42.25 360 PHE A O 1
ATOM 2919 N N . GLN A 1 361 ? 2.706 5.557 16.295 1.00 31.33 361 GLN A N 1
ATOM 2920 C CA . GLN A 1 361 ? 2.561 4.654 17.417 1.00 31.33 361 GLN A CA 1
ATOM 2921 C C . GLN A 1 361 ? 1.575 3.640 16.882 1.00 31.33 361 GLN A C 1
ATOM 2923 O O . GLN A 1 361 ? 0.585 4.029 16.255 1.00 31.33 361 GLN A O 1
ATOM 2928 N N . SER A 1 362 ? 1.905 2.364 17.002 1.00 32.44 362 SER A N 1
ATOM 2929 C CA . SER A 1 362 ? 0.888 1.341 16.946 1.00 32.44 362 SER A CA 1
ATOM 2930 C C . SER A 1 362 ? -0.263 1.854 17.809 1.00 32.44 362 SER A C 1
ATOM 2932 O O . SER A 1 362 ? -0.227 1.721 19.032 1.00 32.44 362 SER A O 1
ATOM 2934 N N . PHE A 1 363 ? -1.239 2.520 17.189 1.00 31.36 363 PHE A N 1
ATOM 2935 C CA . PHE A 1 363 ? -2.572 2.633 17.701 1.00 31.36 363 PHE A CA 1
ATOM 2936 C C . PHE A 1 363 ? -2.923 1.173 17.695 1.00 31.36 363 PHE A C 1
ATOM 2938 O O . PHE A 1 363 ? -3.196 0.577 16.654 1.00 31.36 363 PHE A O 1
ATOM 2945 N N . SER A 1 364 ? -2.680 0.556 18.845 1.00 35.09 364 SER A N 1
ATOM 2946 C CA . SER A 1 364 ? -3.094 -0.792 19.100 1.00 35.09 364 SER A CA 1
ATOM 2947 C C . SER A 1 364 ? -4.522 -0.852 18.581 1.00 35.09 364 SER A C 1
ATOM 2949 O O . SER A 1 364 ? -5.286 0.087 18.828 1.00 35.09 364 SER A O 1
ATOM 2951 N N . LEU A 1 365 ? -4.878 -1.895 17.825 1.00 36.75 365 LEU A N 1
ATOM 2952 C CA . LEU A 1 365 ? -6.245 -2.113 17.330 1.00 36.75 365 LEU A CA 1
ATOM 2953 C C . LEU A 1 365 ? -7.306 -1.783 18.402 1.00 36.75 365 LEU A C 1
ATOM 2955 O O . LEU A 1 365 ? -8.407 -1.349 18.060 1.00 36.75 365 LEU A O 1
ATOM 2959 N N . LYS A 1 366 ? -6.908 -1.893 19.680 1.00 38.44 366 LYS A N 1
ATOM 2960 C CA . LYS A 1 366 ? -7.570 -1.407 20.886 1.00 38.44 366 LYS A CA 1
ATOM 2961 C C . LYS A 1 366 ? -8.188 -0.008 20.849 1.00 38.44 366 LYS A C 1
ATOM 2963 O O . LYS A 1 366 ? -9.301 0.143 21.332 1.00 38.44 366 LYS A O 1
ATOM 2968 N N . GLU A 1 367 ? -7.534 0.999 20.284 1.00 34.47 367 GLU A N 1
ATOM 2969 C CA . GLU A 1 367 ? -8.016 2.391 20.368 1.00 34.47 367 GLU A CA 1
ATOM 2970 C C . GLU A 1 367 ? -8.927 2.798 19.198 1.00 34.47 367 GLU A C 1
ATOM 2972 O O . GLU A 1 367 ? -9.608 3.820 19.259 1.00 34.47 367 GLU A O 1
ATOM 2977 N N . SER A 1 368 ? -8.961 1.998 18.126 1.00 39.91 368 SER A N 1
ATOM 2978 C CA . SER A 1 368 ? -9.640 2.363 16.875 1.00 39.91 368 SER A CA 1
ATOM 2979 C C . SER A 1 368 ? -11.141 2.063 16.849 1.00 39.91 368 SER A C 1
ATOM 2981 O O . SER A 1 368 ? -11.856 2.625 16.024 1.00 39.91 368 SER A O 1
ATOM 2983 N N . GLY A 1 369 ? -11.631 1.159 17.704 1.00 41.16 369 GLY A N 1
ATOM 2984 C CA . GLY A 1 369 ? -13.059 0.840 17.774 1.00 41.16 369 GLY A CA 1
ATOM 2985 C C . GLY A 1 369 ? -13.659 0.143 16.548 1.00 41.16 369 GLY A C 1
ATOM 2986 O O . GLY A 1 369 ? -14.879 0.072 16.417 1.00 41.16 369 GLY A O 1
ATOM 2987 N N . LEU A 1 370 ? -12.835 -0.358 15.623 1.00 36.12 370 LEU A N 1
ATOM 2988 C CA . LEU A 1 370 ? -13.307 -0.862 14.321 1.00 36.12 370 LEU A CA 1
ATOM 2989 C C . LEU A 1 370 ? -13.204 -2.377 14.165 1.00 36.12 370 LEU A C 1
ATOM 2991 O O . LEU A 1 370 ? -13.805 -2.932 13.245 1.00 36.12 370 LEU A O 1
ATOM 2995 N N . PHE A 1 371 ? -12.458 -3.043 15.047 1.00 38.53 371 PHE A N 1
ATOM 2996 C CA . PHE A 1 371 ? -12.279 -4.489 15.035 1.00 38.53 371 PHE A CA 1
ATOM 2997 C C . PHE A 1 371 ? -12.279 -5.054 16.458 1.00 38.53 371 PHE A C 1
ATOM 2999 O O . PHE A 1 371 ? -11.492 -4.625 17.302 1.00 38.53 371 PHE A O 1
ATOM 3006 N N . PHE A 1 372 ? -13.154 -6.035 16.695 1.00 46.00 372 PHE A N 1
ATOM 3007 C CA . PHE A 1 372 ? -13.152 -6.846 17.908 1.00 46.00 372 PHE A CA 1
ATOM 3008 C C . PHE A 1 372 ? -12.254 -8.078 17.705 1.00 46.00 372 PHE A C 1
ATOM 3010 O O . PHE A 1 372 ? -12.650 -9.054 17.066 1.00 46.00 372 PHE A O 1
ATOM 3017 N N . ASP A 1 373 ? -11.035 -8.014 18.226 1.00 53.16 373 ASP A N 1
ATOM 3018 C CA . ASP A 1 373 ? -10.068 -9.097 18.304 1.00 53.16 373 ASP A CA 1
ATOM 3019 C C . ASP A 1 373 ? -10.501 -10.077 19.396 1.00 53.16 373 ASP A C 1
ATOM 3021 O O . ASP A 1 373 ? -10.352 -9.840 20.596 1.00 53.16 373 ASP A O 1
ATOM 3025 N N . THR A 1 374 ? -11.086 -11.188 18.953 1.00 52.62 374 THR A N 1
ATOM 3026 C CA . THR A 1 374 ? -11.610 -12.224 19.845 1.00 52.62 374 THR A CA 1
ATOM 3027 C C . THR A 1 374 ? -10.489 -12.960 20.582 1.00 52.62 374 THR A C 1
ATOM 3029 O O . THR A 1 374 ? -10.686 -13.325 21.736 1.00 52.62 374 THR A O 1
ATOM 3032 N N . ASN A 1 375 ? -9.310 -13.129 19.971 1.00 57.66 375 ASN A N 1
ATOM 3033 C CA . ASN A 1 375 ? -8.185 -13.814 20.613 1.00 57.66 375 ASN A CA 1
ATOM 3034 C C . ASN A 1 375 ? -7.615 -12.953 21.738 1.00 57.66 375 ASN A C 1
ATOM 3036 O O . ASN A 1 375 ? -7.452 -13.442 22.852 1.00 57.66 375 ASN A O 1
ATOM 3040 N N . TYR A 1 376 ? -7.405 -11.661 21.471 1.00 58.25 376 TYR A N 1
ATOM 3041 C CA . TYR A 1 376 ? -6.989 -10.706 22.494 1.00 58.25 376 TYR A CA 1
ATOM 3042 C C . TYR A 1 376 ? -8.015 -10.617 23.632 1.00 58.25 376 TYR A C 1
ATOM 3044 O O . TYR A 1 376 ? -7.647 -10.704 24.799 1.00 58.25 376 TYR A O 1
ATOM 3052 N N . PHE A 1 377 ? -9.311 -10.511 23.310 1.00 59.25 377 PHE A N 1
ATOM 3053 C CA . PHE A 1 377 ? -10.370 -10.507 24.321 1.00 59.25 377 PHE A CA 1
ATOM 3054 C C . PHE A 1 377 ? -10.326 -11.774 25.188 1.00 59.25 377 PHE A C 1
ATOM 3056 O O . PHE A 1 377 ? -10.362 -11.684 26.414 1.00 59.25 377 PHE A O 1
ATOM 3063 N N . GLU A 1 378 ? -10.206 -12.954 24.576 1.00 62.22 378 GLU A N 1
ATOM 3064 C CA . GLU A 1 378 ? -10.092 -14.215 25.307 1.00 62.22 378 GLU A CA 1
ATOM 3065 C C . GLU A 1 378 ? -8.829 -14.290 26.171 1.00 62.22 378 GLU A C 1
ATOM 3067 O O . GLU A 1 378 ? -8.898 -14.776 27.299 1.00 62.22 378 GLU A O 1
ATOM 3072 N N . GLU A 1 379 ? -7.682 -13.843 25.663 1.00 66.69 379 GLU A N 1
ATOM 3073 C CA . GLU A 1 379 ? -6.418 -13.826 26.401 1.00 66.69 379 GLU A CA 1
ATOM 3074 C C . GLU A 1 379 ? -6.460 -12.849 27.575 1.00 66.69 379 GLU A C 1
ATOM 3076 O O . GLU A 1 379 ? -6.125 -13.241 28.690 1.00 66.69 379 GLU A O 1
ATOM 3081 N N . SER A 1 380 ? -6.951 -11.625 27.384 1.00 68.12 380 SER A N 1
ATOM 3082 C CA . SER A 1 380 ? -7.125 -10.648 28.466 1.00 68.12 380 SER A CA 1
ATOM 3083 C C . SER A 1 380 ? -8.099 -11.136 29.535 1.00 68.12 380 SER A C 1
ATOM 3085 O O . SER A 1 380 ? -7.831 -10.965 30.724 1.00 68.12 380 SER A O 1
ATOM 3087 N N . VAL A 1 381 ? -9.192 -11.804 29.141 1.00 67.44 381 VAL A N 1
ATOM 3088 C CA . VAL A 1 381 ? -10.120 -12.450 30.086 1.00 67.44 381 VAL A CA 1
ATOM 3089 C C . VAL A 1 381 ? -9.427 -13.586 30.846 1.00 67.44 381 VAL A C 1
ATOM 3091 O O . VAL A 1 381 ? -9.593 -13.687 32.060 1.00 67.44 381 VAL A O 1
ATOM 3094 N N . LYS A 1 382 ? -8.628 -14.424 30.170 1.00 71.50 382 LYS A N 1
ATOM 3095 C CA . LYS A 1 382 ? -7.861 -15.514 30.808 1.00 71.50 382 LYS A CA 1
ATOM 3096 C C . LYS A 1 382 ? -6.794 -14.987 31.771 1.00 71.50 382 LYS A C 1
ATOM 3098 O O . LYS A 1 382 ? -6.579 -15.591 32.818 1.00 71.50 382 LYS A O 1
ATOM 3103 N N . CYS A 1 383 ? -6.140 -13.881 31.424 1.00 73.56 383 CYS A N 1
ATOM 3104 C CA . CYS A 1 383 ? -5.090 -13.248 32.222 1.00 73.56 383 CYS A CA 1
ATOM 3105 C C . CYS A 1 383 ? -5.636 -12.342 33.339 1.00 73.56 383 CYS A C 1
ATOM 3107 O O . CYS A 1 383 ? -4.868 -11.941 34.209 1.00 73.56 383 CYS A O 1
ATOM 3109 N N . GLY A 1 384 ? -6.938 -12.031 33.339 1.00 76.31 384 GLY A N 1
ATOM 3110 C CA . GLY A 1 384 ? -7.572 -11.170 34.341 1.00 76.31 384 GLY A CA 1
ATOM 3111 C C . GLY A 1 384 ? -7.214 -9.685 34.212 1.00 76.31 384 GLY A C 1
ATOM 3112 O O . GLY A 1 384 ? -7.301 -8.953 35.197 1.00 76.31 384 GLY A O 1
ATOM 3113 N N . ASP A 1 385 ? -6.814 -9.226 33.022 1.00 80.75 385 ASP A N 1
ATOM 3114 C CA . ASP A 1 385 ? -6.433 -7.829 32.771 1.00 80.75 385 ASP A CA 1
ATOM 3115 C C . ASP A 1 385 ? -7.667 -6.959 32.481 1.00 80.75 385 ASP A C 1
ATOM 3117 O O . ASP A 1 385 ? -7.956 -6.548 31.354 1.00 80.75 385 ASP A O 1
ATOM 3121 N N . TRP A 1 386 ? -8.481 -6.760 33.516 1.00 80.56 386 TRP A N 1
ATOM 3122 C CA . TRP A 1 386 ? -9.816 -6.189 33.367 1.00 80.56 386 TRP A CA 1
ATOM 3123 C C . TRP A 1 386 ? -9.838 -4.684 33.079 1.00 80.56 386 TRP A C 1
ATOM 3125 O O . TRP A 1 386 ? -10.812 -4.196 32.510 1.00 80.56 386 TRP A O 1
ATOM 3135 N N . ASP A 1 387 ? -8.824 -3.929 33.510 1.00 77.94 387 ASP A N 1
ATOM 3136 C CA . ASP A 1 387 ? -8.733 -2.489 33.230 1.00 77.94 387 ASP A CA 1
ATOM 3137 C C . ASP A 1 387 ? -8.414 -2.252 31.749 1.00 77.94 387 ASP A C 1
ATOM 3139 O O . ASP A 1 387 ? -9.074 -1.443 31.092 1.00 77.94 387 ASP A O 1
ATOM 3143 N N . ASP A 1 388 ? -7.478 -3.027 31.198 1.00 74.94 388 ASP A N 1
ATOM 3144 C CA . ASP A 1 388 ? -7.114 -2.946 29.785 1.00 74.94 388 ASP A CA 1
ATOM 3145 C C . ASP A 1 388 ? -8.231 -3.496 28.879 1.00 74.94 388 ASP A C 1
ATOM 3147 O O . ASP A 1 388 ? -8.483 -2.968 27.794 1.00 74.94 388 ASP A O 1
ATOM 3151 N N . LEU A 1 389 ? -8.981 -4.504 29.347 1.00 73.38 389 LEU A N 1
ATOM 3152 C CA . LEU A 1 389 ? -10.166 -5.028 28.658 1.00 73.38 389 LEU A CA 1
ATOM 3153 C C . LEU A 1 389 ? -11.322 -4.014 28.593 1.00 73.38 389 LEU A C 1
ATOM 3155 O O . LEU A 1 389 ? -12.006 -3.917 27.573 1.00 73.38 389 LEU A O 1
ATOM 3159 N N . GLU A 1 390 ? -11.557 -3.243 29.658 1.00 75.50 390 GLU A N 1
ATOM 3160 C CA . GLU A 1 390 ? -12.565 -2.173 29.647 1.00 75.50 390 GLU A CA 1
ATOM 3161 C C . GLU A 1 390 ? -12.156 -1.021 28.740 1.00 75.50 390 GLU A C 1
ATOM 3163 O O . GLU A 1 390 ? -12.989 -0.507 27.989 1.00 75.50 390 GLU A O 1
ATOM 3168 N N . TYR A 1 391 ? -10.876 -0.646 28.777 1.00 74.75 391 TYR A N 1
ATOM 3169 C CA . TYR A 1 391 ? -10.320 0.346 27.866 1.00 74.75 391 TYR A CA 1
ATOM 3170 C C . TYR A 1 391 ? -10.503 -0.091 26.408 1.00 74.75 391 TYR A C 1
ATOM 3172 O O . TYR A 1 391 ? -11.050 0.669 25.605 1.00 74.75 391 TYR A O 1
ATOM 3180 N N . TYR A 1 392 ? -10.174 -1.349 26.105 1.00 66.75 392 TYR A N 1
ATOM 3181 C CA . TYR A 1 392 ? -10.369 -1.976 24.801 1.00 66.75 392 TYR A CA 1
ATOM 3182 C C . TYR A 1 392 ? -11.819 -1.902 24.306 1.00 66.75 392 TYR A C 1
ATOM 3184 O O . TYR A 1 392 ? -12.098 -1.414 23.209 1.00 66.75 392 TYR A O 1
ATOM 3192 N N . LEU A 1 393 ? -12.765 -2.354 25.132 1.00 67.06 393 LEU A N 1
ATOM 3193 C CA . LEU A 1 393 ? -14.183 -2.350 24.780 1.00 67.06 393 LEU A CA 1
ATOM 3194 C C . LEU A 1 393 ? -14.756 -0.939 24.647 1.00 67.06 393 LEU A C 1
ATOM 3196 O O . LEU A 1 393 ? -15.660 -0.741 23.840 1.00 67.06 393 LEU A O 1
ATOM 3200 N N . SER A 1 394 ? -14.233 0.042 25.390 1.00 71.75 394 SER A N 1
ATOM 3201 C CA . SER A 1 394 ? -14.709 1.430 25.326 1.00 71.75 394 SER A CA 1
ATOM 3202 C C . SER A 1 394 ? -14.495 2.083 23.956 1.00 71.75 394 SER A C 1
ATOM 3204 O O . SER A 1 394 ? -15.243 2.994 23.591 1.00 71.75 394 SER A O 1
ATOM 3206 N N . GLY A 1 395 ? -13.520 1.591 23.183 1.00 60.66 395 GLY A N 1
ATOM 3207 C CA . GLY A 1 395 ? -13.334 1.969 21.786 1.00 60.66 395 GLY A CA 1
ATOM 3208 C C . GLY A 1 395 ? -14.421 1.404 20.867 1.00 60.66 395 GLY A C 1
ATOM 3209 O O . GLY A 1 395 ? -14.759 2.038 19.875 1.00 60.66 395 GLY A O 1
ATOM 3210 N N . LEU A 1 396 ? -14.993 0.241 21.196 1.00 58.75 396 LEU A N 1
ATOM 3211 C CA . LEU A 1 396 ? -15.911 -0.517 20.336 1.00 58.75 396 LEU A CA 1
ATOM 3212 C C . LEU A 1 396 ? -17.391 -0.270 20.640 1.00 58.75 396 LEU A C 1
ATOM 3214 O O . LEU A 1 396 ? -18.208 -0.246 19.725 1.00 58.75 396 LEU A O 1
ATOM 3218 N N . THR A 1 397 ? -17.744 -0.142 21.918 1.00 64.06 397 THR A N 1
ATOM 3219 C CA . THR A 1 397 ? -19.131 0.006 22.368 1.00 64.06 397 THR A CA 1
ATOM 3220 C C . THR A 1 397 ? -19.187 0.727 23.708 1.00 64.06 397 THR A C 1
ATOM 3222 O O . THR A 1 397 ? -18.300 0.608 24.555 1.00 64.06 397 THR A O 1
ATOM 3225 N N . LYS A 1 398 ? -20.263 1.475 23.944 1.00 74.44 398 LYS A N 1
ATOM 3226 C CA . LYS A 1 398 ? -20.521 2.106 25.247 1.00 74.44 398 LYS A CA 1
ATOM 3227 C C . LYS A 1 398 ? -21.318 1.173 26.152 1.00 74.44 398 LYS A C 1
ATOM 3229 O O . LYS A 1 398 ? -22.119 0.376 25.686 1.00 74.44 398 LYS A O 1
ATOM 3234 N N . VAL A 1 399 ? -21.175 1.359 27.465 1.00 67.31 399 VAL A N 1
ATOM 3235 C CA . VAL A 1 399 ? -21.815 0.546 28.521 1.00 67.31 399 VAL A CA 1
ATOM 3236 C C . VAL A 1 399 ? -23.350 0.446 28.413 1.00 67.31 399 VAL A C 1
ATOM 3238 O O . VAL A 1 399 ? -23.942 -0.448 28.996 1.00 67.31 399 VAL A O 1
ATOM 3241 N N . ARG A 1 400 ? -24.020 1.366 27.707 1.00 67.50 400 ARG A N 1
ATOM 3242 C CA . ARG A 1 400 ? -25.487 1.380 27.529 1.00 67.50 400 ARG A CA 1
ATOM 3243 C C . ARG A 1 400 ? -25.893 1.575 26.068 1.00 67.50 400 ARG A C 1
ATOM 3245 O O . ARG A 1 400 ? -26.857 2.285 25.783 1.00 67.50 400 ARG A O 1
ATOM 3252 N N . GLU A 1 401 ? -25.094 1.060 25.145 1.00 59.00 401 GLU A N 1
ATOM 3253 C CA . GLU A 1 401 ? -25.386 1.177 23.716 1.00 59.00 401 GLU A CA 1
ATOM 3254 C C . GLU A 1 401 ? -26.520 0.230 23.300 1.00 59.00 401 GLU A C 1
ATOM 3256 O O . GLU A 1 401 ? -27.437 0.636 22.588 1.00 59.00 401 GLU A O 1
ATOM 3261 N N . ASP A 1 402 ? -26.513 -0.984 23.851 1.00 54.91 402 ASP A N 1
ATOM 3262 C CA . ASP A 1 402 ? -27.553 -2.005 23.729 1.00 54.91 402 ASP A CA 1
ATOM 3263 C C . ASP A 1 402 ? -27.543 -2.971 24.938 1.00 54.91 402 ASP A C 1
ATOM 3265 O O . ASP A 1 402 ? -26.742 -2.837 25.871 1.00 54.91 402 ASP A O 1
ATOM 3269 N N . ASP A 1 403 ? -28.461 -3.940 24.948 1.00 54.00 403 ASP A N 1
ATOM 3270 C CA . ASP A 1 403 ? -28.579 -4.921 26.036 1.00 54.00 403 ASP A CA 1
ATOM 3271 C C . ASP A 1 403 ? -27.319 -5.817 26.140 1.00 54.00 403 ASP A C 1
ATOM 3273 O O . ASP A 1 403 ? -26.885 -6.147 27.242 1.00 54.00 403 ASP A O 1
ATOM 3277 N N . TYR A 1 404 ? -26.660 -6.133 25.017 1.00 51.56 404 TYR A N 1
ATOM 3278 C CA . TYR A 1 404 ? -25.470 -6.995 24.976 1.00 51.56 404 TYR A CA 1
ATOM 3279 C C . TYR A 1 404 ? -24.224 -6.314 25.552 1.00 51.56 404 TYR A C 1
ATOM 3281 O O . TYR A 1 404 ? -23.499 -6.897 26.354 1.00 51.56 404 TYR A O 1
ATOM 3289 N N . SER A 1 405 ? -23.971 -5.067 25.165 1.00 59.72 405 SER A N 1
ATOM 3290 C CA . SER A 1 405 ? -22.884 -4.240 25.697 1.00 59.72 405 SER A CA 1
ATOM 3291 C C . SER A 1 405 ? -23.048 -4.009 27.199 1.00 59.72 405 SER A C 1
ATOM 3293 O O . SER A 1 405 ? -22.079 -4.122 27.951 1.00 59.72 405 SER A O 1
ATOM 3295 N N . THR A 1 406 ? -24.283 -3.786 27.654 1.00 59.28 406 THR A N 1
ATOM 3296 C CA . THR A 1 406 ? -24.614 -3.669 29.080 1.00 59.28 406 THR A CA 1
ATOM 3297 C C . THR A 1 406 ? -24.243 -4.944 29.846 1.00 59.28 406 THR A C 1
ATOM 3299 O O . THR A 1 406 ? -23.606 -4.864 30.900 1.00 59.28 406 THR A O 1
ATOM 3302 N N . ASP A 1 407 ? -24.574 -6.116 29.297 1.00 60.25 407 ASP A N 1
ATOM 3303 C CA . ASP A 1 407 ? -24.244 -7.416 29.890 1.00 60.25 407 ASP A CA 1
ATOM 3304 C C . ASP A 1 407 ? -22.731 -7.691 29.907 1.00 60.25 407 ASP A C 1
ATOM 3306 O O . ASP A 1 407 ? -22.199 -8.157 30.917 1.00 60.25 407 ASP A O 1
ATOM 3310 N N . ILE A 1 408 ? -22.006 -7.362 28.832 1.00 61.59 408 ILE A N 1
ATOM 3311 C CA . ILE A 1 408 ? -20.548 -7.564 28.745 1.00 61.59 408 ILE A CA 1
ATOM 3312 C C . ILE A 1 408 ? -19.820 -6.750 29.822 1.00 61.59 408 ILE A C 1
ATOM 3314 O O . ILE A 1 408 ? -19.036 -7.307 30.595 1.00 61.59 408 ILE A O 1
ATOM 3318 N N . PHE A 1 409 ? -20.098 -5.446 29.921 1.00 69.81 409 PHE A N 1
ATOM 3319 C CA . PHE A 1 409 ? -19.468 -4.592 30.933 1.00 69.81 409 PHE A CA 1
ATOM 3320 C C . PHE A 1 409 ? -19.874 -4.990 32.358 1.00 69.81 409 PHE A C 1
ATOM 3322 O O . PHE A 1 409 ? -19.058 -4.905 33.277 1.00 69.81 409 PHE A O 1
ATOM 3329 N N . PHE A 1 410 ? -21.101 -5.482 32.558 1.00 66.00 410 PHE A N 1
ATOM 3330 C CA . PHE A 1 410 ? -21.517 -6.039 33.844 1.00 66.00 410 PHE A CA 1
ATOM 3331 C C . PHE A 1 410 ? -20.716 -7.271 34.235 1.00 66.00 410 PHE A C 1
ATOM 3333 O O . PHE A 1 410 ? -20.260 -7.360 35.374 1.00 66.00 410 PHE A O 1
ATOM 3340 N N . LEU A 1 411 ? -20.533 -8.212 33.308 1.00 65.69 411 LEU A N 1
ATOM 3341 C CA . LEU A 1 411 ? -19.766 -9.426 33.562 1.00 65.69 411 LEU A CA 1
ATOM 3342 C C . LEU A 1 411 ? -18.311 -9.098 33.904 1.00 65.69 411 LEU A C 1
ATOM 3344 O O . LEU A 1 411 ? -17.786 -9.664 34.860 1.00 65.69 411 LEU A O 1
ATOM 3348 N N . ILE A 1 412 ? -17.694 -8.144 33.205 1.00 75.06 412 ILE A N 1
ATOM 3349 C CA . ILE A 1 412 ? -16.322 -7.705 33.493 1.00 75.06 412 ILE A CA 1
ATOM 3350 C C . ILE A 1 412 ? -16.224 -7.089 34.890 1.00 75.06 412 ILE A C 1
ATOM 3352 O O . ILE A 1 412 ? -15.427 -7.539 35.711 1.00 75.06 412 ILE A O 1
ATOM 3356 N N . GLN A 1 413 ? -17.086 -6.125 35.215 1.00 73.50 413 GLN A N 1
ATOM 3357 C CA . GLN A 1 413 ? -17.094 -5.495 36.536 1.00 73.50 413 GLN A CA 1
ATOM 3358 C C . GLN A 1 413 ? -17.410 -6.499 37.659 1.00 73.50 413 GLN A C 1
ATOM 3360 O O . GLN A 1 413 ? -16.839 -6.425 38.748 1.00 73.50 413 GLN A O 1
ATOM 3365 N N . LYS A 1 414 ? -18.274 -7.487 37.397 1.00 68.25 414 LYS A N 1
ATOM 3366 C CA . LYS A 1 414 ? -18.563 -8.596 38.317 1.00 68.25 414 LYS A CA 1
ATOM 3367 C C . LYS A 1 414 ? -17.323 -9.464 38.564 1.00 68.25 414 LYS A C 1
ATOM 3369 O O . LYS A 1 414 ? -17.087 -9.844 39.708 1.00 68.25 414 LYS A O 1
ATOM 3374 N N . GLN A 1 415 ? -16.515 -9.748 37.541 1.00 73.62 415 GLN A N 1
ATOM 3375 C CA . GLN A 1 415 ? -15.254 -10.477 37.722 1.00 73.62 415 GLN A CA 1
ATOM 3376 C C . GLN A 1 415 ? -14.202 -9.640 38.462 1.00 73.62 415 GLN A C 1
ATOM 3378 O O . GLN A 1 415 ? -13.564 -10.154 39.378 1.00 73.62 415 GLN A O 1
ATOM 3383 N N . LYS A 1 416 ? -14.094 -8.335 38.171 1.00 77.00 416 LYS A N 1
ATOM 3384 C CA . LYS A 1 416 ? -13.249 -7.397 38.941 1.00 77.00 416 LYS A CA 1
ATOM 3385 C C . LYS A 1 416 ? -13.622 -7.378 40.420 1.00 77.00 416 LYS A C 1
ATOM 3387 O O . LYS A 1 416 ? -12.744 -7.363 41.279 1.00 77.00 416 LYS A O 1
ATOM 3392 N N . TYR A 1 417 ? -14.922 -7.398 40.715 1.00 70.50 417 TYR A N 1
ATOM 3393 C CA . TYR A 1 417 ? -15.430 -7.486 42.078 1.00 70.50 417 TYR A CA 1
ATOM 3394 C C . TYR A 1 417 ? -14.942 -8.771 42.751 1.00 70.50 417 TYR A C 1
ATOM 3396 O O . TYR A 1 417 ? -14.275 -8.677 43.774 1.00 70.50 417 TYR A O 1
ATOM 3404 N N . TYR A 1 418 ? -15.181 -9.951 42.170 1.00 68.50 418 TYR A N 1
ATOM 3405 C CA . TYR A 1 418 ? -14.719 -11.209 42.772 1.00 68.50 418 TYR A CA 1
ATOM 3406 C C . TYR A 1 418 ? -13.198 -11.311 42.904 1.00 68.50 418 TYR A C 1
ATOM 3408 O O . TYR A 1 418 ? -12.731 -11.827 43.915 1.00 68.50 418 TYR A O 1
ATOM 3416 N N . GLY A 1 419 ? -12.432 -10.779 41.948 1.00 70.88 419 GLY A N 1
ATOM 3417 C CA . GLY A 1 419 ? -10.973 -10.692 42.052 1.00 70.88 419 GLY A CA 1
ATOM 3418 C C . GLY A 1 419 ? -10.530 -9.859 43.257 1.00 70.88 419 GLY A C 1
ATOM 3419 O O . GLY A 1 419 ? -9.778 -10.343 44.096 1.00 70.88 419 GLY A O 1
ATOM 3420 N N . ALA A 1 420 ? -11.086 -8.654 43.418 1.00 68.19 420 ALA A N 1
ATOM 3421 C CA . ALA A 1 420 ? -10.782 -7.796 44.565 1.00 68.19 420 ALA A CA 1
ATOM 3422 C C . ALA A 1 420 ? -11.178 -8.437 45.908 1.00 68.19 420 ALA A C 1
ATOM 3424 O O . ALA A 1 420 ? -10.520 -8.218 46.920 1.00 68.19 420 ALA A O 1
ATOM 3425 N N . LEU A 1 421 ? -12.239 -9.246 45.935 1.00 60.28 421 LEU A N 1
ATOM 3426 C CA . LEU A 1 421 ? -12.622 -10.001 47.128 1.00 60.28 421 LEU A CA 1
ATOM 3427 C C . LEU A 1 421 ? -11.670 -11.172 47.414 1.00 60.28 421 LEU A C 1
ATOM 3429 O O . LEU A 1 421 ? -11.411 -11.473 48.575 1.00 60.28 421 LEU A O 1
ATOM 3433 N N . ALA A 1 422 ? -11.165 -11.837 46.371 1.00 65.38 422 ALA A N 1
ATOM 3434 C CA . ALA A 1 422 ? -10.203 -12.933 46.494 1.00 65.38 422 ALA A CA 1
ATOM 3435 C C . ALA A 1 422 ? -8.845 -12.462 47.024 1.00 65.38 422 ALA A C 1
ATOM 3437 O O . ALA A 1 422 ? -8.165 -13.208 47.725 1.00 65.38 422 ALA A O 1
ATOM 3438 N N . GLU A 1 423 ? -8.489 -11.214 46.729 1.00 70.62 423 GLU A N 1
ATOM 3439 C CA . GLU A 1 423 ? -7.272 -10.545 47.196 1.00 70.62 423 GLU A CA 1
ATOM 3440 C C . GLU A 1 423 ? -7.468 -9.772 48.518 1.00 70.62 423 GLU A C 1
ATOM 3442 O O . GLU A 1 423 ? -6.552 -9.098 48.982 1.00 70.62 423 GLU A O 1
ATOM 3447 N N . ASP A 1 424 ? -8.646 -9.881 49.147 1.00 72.38 424 ASP A N 1
ATOM 3448 C CA . ASP A 1 424 ? -9.025 -9.195 50.397 1.00 72.38 424 ASP A CA 1
ATOM 3449 C C . ASP A 1 424 ? -8.983 -7.644 50.305 1.00 72.38 424 ASP A C 1
ATOM 3451 O O . ASP A 1 424 ? -8.945 -6.915 51.303 1.00 72.38 424 ASP A O 1
ATOM 3455 N N . GLU A 1 425 ? -9.064 -7.101 49.082 1.00 60.03 425 GLU A N 1
ATOM 3456 C CA . GLU A 1 425 ? -9.109 -5.669 48.757 1.00 60.03 425 GLU A CA 1
ATOM 3457 C C . GLU A 1 425 ? -10.532 -5.089 48.917 1.00 60.03 425 GLU A C 1
ATOM 3459 O O . GLU A 1 425 ? -11.129 -4.510 48.002 1.00 60.03 425 GLU A O 1
ATOM 3464 N N . ASN A 1 426 ? -11.094 -5.209 50.123 1.00 54.00 426 ASN A N 1
ATOM 3465 C CA . ASN A 1 426 ? -12.497 -4.883 50.426 1.00 54.00 426 ASN A CA 1
ATOM 3466 C C . ASN A 1 426 ? -12.925 -3.442 50.057 1.00 54.00 426 ASN A C 1
ATOM 3468 O O . ASN A 1 426 ? -14.076 -3.206 49.679 1.00 54.00 426 ASN A O 1
ATOM 3472 N N . THR A 1 427 ? -12.011 -2.466 50.117 1.00 58.34 427 THR A N 1
ATOM 3473 C CA . THR A 1 427 ? -12.281 -1.075 49.704 1.00 58.34 427 THR A CA 1
ATOM 3474 C C . THR A 1 427 ? -12.519 -0.967 48.197 1.00 58.34 427 THR A C 1
ATOM 3476 O O . THR A 1 427 ? -13.499 -0.354 47.772 1.00 58.34 427 THR A O 1
ATOM 3479 N N . LYS A 1 428 ? -11.664 -1.611 47.394 1.00 60.56 428 LYS A N 1
ATOM 3480 C CA . LYS A 1 428 ? -11.737 -1.622 45.927 1.00 60.56 428 LYS A CA 1
ATOM 3481 C C . LYS A 1 428 ? -12.958 -2.402 45.453 1.00 60.56 428 LYS A C 1
ATOM 3483 O O . LYS A 1 428 ? -13.697 -1.928 44.593 1.00 60.56 428 LYS A O 1
ATOM 3488 N N . ALA A 1 429 ? -13.255 -3.533 46.095 1.00 53.94 429 ALA A N 1
ATOM 3489 C CA . ALA A 1 429 ? -14.473 -4.288 45.826 1.00 53.94 429 ALA A CA 1
ATOM 3490 C C . ALA A 1 429 ? -15.743 -3.454 46.102 1.00 53.94 429 ALA A C 1
ATOM 3492 O O . ALA A 1 429 ? -16.689 -3.466 45.312 1.00 53.94 429 ALA A O 1
ATOM 3493 N N . GLY A 1 430 ? -15.748 -2.659 47.178 1.00 50.19 430 GLY A N 1
ATOM 3494 C CA . GLY A 1 430 ? -16.838 -1.729 47.488 1.00 50.19 430 GLY A CA 1
ATOM 3495 C C . GLY A 1 430 ? -16.984 -0.562 46.500 1.00 50.19 430 GLY A C 1
ATOM 3496 O O . GLY A 1 430 ? -18.090 -0.041 46.327 1.00 50.19 430 GLY A O 1
ATOM 3497 N N . GLU A 1 431 ? -15.903 -0.131 45.849 1.00 64.06 431 GLU A N 1
ATOM 3498 C CA . GLU A 1 431 ? -15.925 0.892 44.792 1.00 64.06 431 GLU A CA 1
ATOM 3499 C C . GLU A 1 431 ? -16.441 0.331 43.465 1.00 64.06 431 GLU A C 1
ATOM 3501 O O . GLU A 1 431 ? -17.343 0.923 42.867 1.00 64.06 431 GLU A O 1
ATOM 3506 N N . ILE A 1 432 ? -15.961 -0.850 43.069 1.00 63.16 432 ILE A N 1
ATOM 3507 C CA . ILE A 1 432 ? -16.426 -1.587 41.886 1.00 63.16 432 ILE A CA 1
ATOM 3508 C C . ILE A 1 432 ? -17.930 -1.869 41.994 1.00 63.16 432 ILE A C 1
ATOM 3510 O O . ILE A 1 432 ? -18.699 -1.539 41.091 1.00 63.16 432 ILE A O 1
ATOM 3514 N N . PHE A 1 433 ? -18.386 -2.380 43.144 1.00 59.59 433 PHE A N 1
ATOM 3515 C CA . PHE A 1 433 ? -19.805 -2.655 43.383 1.00 59.59 433 PHE A CA 1
ATOM 3516 C C . PHE A 1 433 ? -20.678 -1.393 43.262 1.00 59.59 433 PHE A C 1
ATOM 3518 O O . PHE A 1 433 ? -21.768 -1.431 42.688 1.00 59.59 433 PHE A O 1
ATOM 3525 N N . ARG A 1 434 ? -20.190 -0.237 43.736 1.00 57.25 434 ARG A N 1
ATOM 3526 C CA . ARG A 1 434 ? -20.877 1.054 43.558 1.00 57.25 434 ARG A CA 1
ATOM 3527 C C . ARG A 1 434 ? -20.925 1.496 42.093 1.00 57.25 434 ARG A C 1
ATOM 3529 O O . ARG A 1 434 ? -21.953 2.031 41.675 1.00 57.25 434 ARG A O 1
ATOM 3536 N N . GLY A 1 435 ? -19.857 1.267 41.329 1.00 59.91 435 GLY A N 1
ATOM 3537 C CA . GLY A 1 435 ? -19.801 1.530 39.887 1.00 59.91 435 GLY A CA 1
ATOM 3538 C C . GLY A 1 435 ? -20.828 0.707 39.109 1.00 59.91 435 GLY A C 1
ATOM 3539 O O . GLY A 1 435 ? -21.619 1.275 38.353 1.00 59.91 435 GLY A O 1
ATOM 3540 N N . ILE A 1 436 ? -20.909 -0.600 39.391 1.00 60.06 436 ILE A N 1
ATOM 3541 C CA . ILE A 1 436 ? -21.936 -1.500 38.841 1.00 60.06 436 ILE A CA 1
ATOM 3542 C C . ILE A 1 436 ? -23.331 -0.935 39.131 1.00 60.06 436 ILE A C 1
ATOM 3544 O O . ILE A 1 436 ? -24.121 -0.704 38.220 1.00 60.06 436 ILE A O 1
ATOM 3548 N N . LEU A 1 437 ? -23.633 -0.615 40.391 1.00 55.81 437 LEU A N 1
ATOM 3549 C CA . LEU A 1 437 ? -24.955 -0.108 40.763 1.00 55.81 437 LEU A CA 1
ATOM 3550 C C . LEU A 1 437 ? -25.325 1.214 40.066 1.00 55.81 437 LEU A C 1
ATOM 3552 O O . LEU A 1 437 ? -26.489 1.397 39.719 1.00 55.81 437 LEU A O 1
ATOM 3556 N N . GLN A 1 438 ? -24.371 2.119 39.815 1.00 57.47 438 GLN A N 1
ATOM 3557 C CA . GLN A 1 438 ? -24.613 3.359 39.057 1.00 57.47 438 GLN A CA 1
ATOM 3558 C C . GLN A 1 438 ? -24.897 3.106 37.569 1.00 57.47 438 GLN A C 1
ATOM 3560 O O . GLN A 1 438 ? -25.746 3.773 36.966 1.00 57.47 438 GLN A O 1
ATOM 3565 N N . VAL A 1 439 ? -24.232 2.117 36.970 1.00 53.25 439 VAL A N 1
ATOM 3566 C CA . VAL A 1 439 ? -24.486 1.686 35.588 1.00 53.25 439 VAL A CA 1
ATOM 3567 C C . VAL A 1 439 ? -25.881 1.067 35.442 1.00 53.25 439 VAL A C 1
ATOM 3569 O O . VAL A 1 439 ? -26.537 1.306 34.428 1.00 53.25 439 VAL A O 1
ATOM 3572 N N . PHE A 1 440 ? -26.407 0.413 36.480 1.00 51.56 440 PHE A N 1
ATOM 3573 C CA . PHE A 1 440 ? -27.750 -0.189 36.493 1.00 51.56 440 PHE A CA 1
ATOM 3574 C C . PHE A 1 440 ? -28.853 0.693 37.117 1.00 51.56 440 PHE A C 1
ATOM 3576 O O . PHE A 1 440 ? -30.026 0.317 37.126 1.00 51.56 440 PHE A O 1
ATOM 3583 N N . SER A 1 441 ? -28.538 1.909 37.582 1.00 49.78 441 SER A N 1
ATOM 3584 C CA . SER A 1 441 ? -29.514 2.826 38.201 1.00 49.78 441 SER A CA 1
ATOM 3585 C C . SER A 1 441 ? -30.262 3.728 37.204 1.00 49.78 441 SER A C 1
ATOM 3587 O O . SER A 1 441 ? -30.629 4.854 37.544 1.00 49.78 441 SER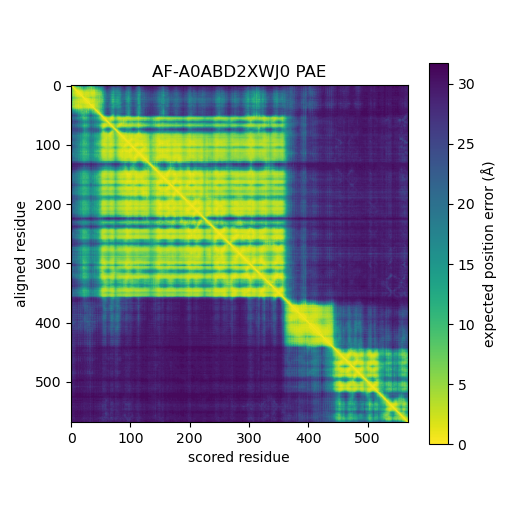 A O 1
ATOM 3589 N N . ALA A 1 442 ? -30.504 3.285 35.963 1.00 44.12 442 ALA A N 1
ATOM 3590 C CA . ALA A 1 442 ? -31.157 4.106 34.927 1.00 44.12 442 ALA A CA 1
ATOM 3591 C C . ALA A 1 442 ? -32.627 4.480 35.229 1.00 44.12 442 ALA A C 1
ATOM 3593 O O . ALA A 1 442 ? -33.219 5.302 34.532 1.00 44.12 442 ALA A O 1
ATOM 3594 N N . THR A 1 443 ? -33.218 3.957 36.302 1.00 42.75 443 THR A N 1
ATOM 3595 C CA . THR A 1 443 ? -34.522 4.396 36.804 1.00 42.75 443 THR A CA 1
ATOM 3596 C C . THR A 1 443 ? -34.372 5.303 38.020 1.00 42.75 443 THR A C 1
ATOM 3598 O O . THR A 1 443 ? -33.851 4.873 39.045 1.00 42.75 443 THR A O 1
ATOM 3601 N N . LYS A 1 444 ? -34.944 6.517 37.940 1.00 45.19 444 LYS A N 1
ATOM 3602 C CA . LYS A 1 444 ? -35.084 7.542 39.006 1.00 45.19 444 LYS A CA 1
ATOM 3603 C C . LYS A 1 444 ? -35.640 7.048 40.363 1.00 45.19 444 LYS A C 1
ATOM 3605 O O . LYS A 1 444 ? -35.808 7.856 41.267 1.00 45.19 444 LYS A O 1
ATOM 3610 N N . TRP A 1 445 ? -35.976 5.767 40.503 1.00 42.34 445 TRP A N 1
ATOM 3611 C CA . TRP A 1 445 ? -36.658 5.208 41.667 1.00 42.34 445 TRP A CA 1
ATOM 3612 C C . TRP A 1 445 ? -35.719 4.786 42.810 1.00 42.34 445 TRP A C 1
ATOM 3614 O O . TRP A 1 445 ? -36.114 4.873 43.970 1.00 42.34 445 TRP A O 1
ATOM 3624 N N . ILE A 1 446 ? -34.489 4.345 42.518 1.00 49.44 446 ILE A N 1
ATOM 3625 C CA . ILE A 1 446 ? -33.546 3.869 43.546 1.00 49.44 446 ILE A CA 1
ATOM 3626 C C . ILE A 1 446 ? -32.306 4.760 43.548 1.00 49.44 446 ILE A C 1
ATOM 3628 O O . ILE A 1 446 ? -31.520 4.760 42.603 1.00 49.44 446 ILE A O 1
ATOM 3632 N N . ASN A 1 447 ? -32.125 5.518 44.629 1.00 53.12 447 ASN A N 1
ATOM 3633 C CA . ASN A 1 447 ? -30.886 6.236 44.897 1.00 53.12 447 ASN A CA 1
ATOM 3634 C C . ASN A 1 447 ? -29.843 5.235 45.411 1.00 53.12 447 ASN A C 1
ATOM 3636 O O . ASN A 1 447 ? -29.988 4.697 46.506 1.00 53.12 447 ASN A O 1
ATOM 3640 N N . VAL A 1 448 ? -28.785 4.989 44.635 1.00 51.72 448 VAL A N 1
ATOM 3641 C CA . VAL A 1 448 ? -27.711 4.036 44.984 1.00 51.72 448 VAL A CA 1
ATOM 3642 C C . VAL A 1 448 ? -27.036 4.392 46.316 1.00 51.72 448 VAL A C 1
ATOM 3644 O O . VAL A 1 448 ? -26.567 3.505 47.022 1.00 51.72 448 VAL A O 1
ATOM 3647 N N . LYS A 1 449 ? -27.049 5.674 46.714 1.00 50.72 449 LYS A N 1
ATOM 3648 C CA . LYS A 1 449 ? -26.545 6.122 48.026 1.00 50.72 449 LYS A CA 1
ATOM 3649 C C . LYS A 1 449 ? -27.405 5.664 49.212 1.00 50.72 449 LYS A C 1
ATOM 3651 O O . LYS A 1 449 ? -26.980 5.827 50.348 1.00 50.72 449 LYS A O 1
ATOM 3656 N N . GLU A 1 450 ? -28.597 5.133 48.961 1.00 54.59 450 GLU A N 1
ATOM 3657 C CA . GLU A 1 450 ? -29.567 4.714 49.980 1.00 54.59 450 GLU A CA 1
ATOM 3658 C C . GLU A 1 450 ? -29.788 3.193 49.999 1.00 54.59 450 GLU A C 1
ATOM 3660 O O . GLU A 1 450 ? -30.713 2.728 50.668 1.00 54.59 450 GLU A O 1
ATOM 3665 N N . LEU A 1 451 ? -28.980 2.420 49.261 1.00 61.38 451 LEU A N 1
ATOM 3666 C CA . LEU A 1 451 ? -29.000 0.956 49.293 1.00 61.38 451 LEU A CA 1
ATOM 3667 C C . LEU A 1 451 ? -28.363 0.443 50.586 1.00 61.38 451 LEU A C 1
ATOM 3669 O O . LEU A 1 451 ? -27.264 0.858 50.948 1.00 61.38 451 LEU A O 1
ATOM 3673 N N . LEU A 1 452 ? -29.054 -0.471 51.267 1.00 63.09 452 LEU A N 1
ATOM 3674 C CA . LEU A 1 452 ? -28.636 -0.982 52.577 1.00 63.09 452 LEU A CA 1
ATOM 3675 C C . LEU A 1 452 ? -28.318 -2.473 52.565 1.00 63.09 452 LEU A C 1
ATOM 3677 O O . LEU A 1 452 ? -27.303 -2.884 53.123 1.00 63.09 452 LEU A O 1
ATOM 3681 N N . ARG A 1 453 ? -29.169 -3.287 51.935 1.00 71.56 453 ARG A N 1
ATOM 3682 C CA . ARG A 1 453 ? -28.987 -4.739 51.817 1.00 71.56 453 ARG A CA 1
ATOM 3683 C C . ARG A 1 453 ? -29.336 -5.198 50.412 1.00 71.56 453 ARG A C 1
ATOM 3685 O O . ARG A 1 453 ? -30.220 -4.627 49.775 1.00 71.56 453 ARG A O 1
ATOM 3692 N N . ALA A 1 454 ? -28.666 -6.247 49.956 1.00 75.50 454 ALA A N 1
ATOM 3693 C CA . ALA A 1 454 ? -28.934 -6.899 48.686 1.00 75.50 454 ALA A CA 1
ATOM 3694 C C . ALA A 1 454 ? -28.783 -8.413 48.845 1.00 75.50 454 ALA A C 1
ATOM 3696 O O . ALA A 1 454 ? -27.868 -8.871 49.526 1.00 75.50 454 ALA A O 1
ATOM 3697 N N . VAL A 1 455 ? -29.666 -9.179 48.210 1.00 80.56 455 VAL A N 1
ATOM 3698 C CA . VAL A 1 455 ? -29.587 -10.640 48.174 1.00 80.56 455 VAL A CA 1
ATOM 3699 C C . VAL A 1 455 ? -30.017 -11.161 46.807 1.00 80.56 455 VAL A C 1
ATOM 3701 O O . VAL A 1 455 ? -30.929 -10.625 46.175 1.00 80.56 455 VAL A O 1
ATOM 3704 N N . LEU A 1 456 ? -29.343 -12.211 46.349 1.00 74.75 456 LEU A N 1
ATOM 3705 C CA . LEU A 1 456 ? -29.608 -12.882 45.082 1.00 74.75 456 LEU A CA 1
ATOM 3706 C C . LEU A 1 456 ? -30.366 -14.190 45.323 1.00 74.75 456 LEU A C 1
ATOM 3708 O O . LEU A 1 456 ? -30.084 -14.904 46.284 1.00 74.75 456 LEU A O 1
ATOM 3712 N N . SER A 1 457 ? -31.301 -14.529 44.433 1.00 80.19 457 SER A N 1
ATOM 3713 C CA . SER A 1 457 ? -31.989 -15.829 44.472 1.00 80.19 457 SER A CA 1
ATOM 3714 C C . SER A 1 457 ? -31.121 -17.003 44.017 1.00 80.19 457 SER A C 1
ATOM 3716 O O . SER A 1 457 ? -31.442 -18.159 44.272 1.00 80.19 457 SER A O 1
ATOM 3718 N N . ALA A 1 458 ? -30.060 -16.726 43.275 1.00 70.12 458 ALA A N 1
ATOM 3719 C CA . ALA A 1 458 ? -29.111 -17.711 42.791 1.00 70.12 458 ALA A CA 1
ATOM 3720 C C . ALA A 1 458 ? -27.818 -16.992 42.423 1.00 70.12 458 ALA A C 1
ATOM 3722 O O . ALA A 1 458 ? -27.840 -15.791 42.133 1.00 70.12 458 ALA A O 1
ATOM 3723 N N . SER A 1 459 ? -26.701 -17.718 42.423 1.00 67.31 459 SER A N 1
ATOM 3724 C CA . SER A 1 459 ? -25.474 -17.144 41.896 1.00 67.31 459 SER A CA 1
ATOM 3725 C C . SER A 1 459 ? -25.669 -16.837 40.408 1.00 67.31 459 SER A C 1
ATOM 3727 O O . SER A 1 459 ? -26.070 -17.727 39.653 1.00 67.31 459 SER A O 1
ATOM 3729 N N . PRO A 1 460 ? -25.338 -15.624 39.937 1.00 52.19 460 PRO A N 1
ATOM 3730 C CA . PRO A 1 460 ? -25.409 -15.314 38.520 1.00 52.19 460 PRO A CA 1
ATOM 3731 C C . PRO A 1 460 ? -24.300 -16.009 37.708 1.00 52.19 460 PRO A C 1
ATOM 3733 O O . PRO A 1 460 ? -24.148 -15.719 36.528 1.00 52.19 460 PRO A O 1
ATOM 3736 N N . SER A 1 461 ? -23.430 -16.813 38.339 1.00 46.78 461 SER A N 1
ATOM 3737 C CA . SER A 1 461 ? -22.532 -17.759 37.651 1.00 46.78 461 SER A CA 1
ATOM 3738 C C . SER A 1 461 ? -23.239 -19.055 37.256 1.00 46.78 461 SER A C 1
ATOM 3740 O O . SER A 1 461 ? -22.839 -19.686 36.285 1.00 46.78 461 SER A O 1
ATOM 3742 N N . ASP A 1 462 ? -24.284 -19.440 37.990 1.00 52.47 462 ASP A N 1
ATOM 3743 C CA . ASP A 1 462 ? -24.880 -20.776 37.889 1.00 52.47 462 ASP A CA 1
ATOM 3744 C C . ASP A 1 462 ? -26.137 -20.765 37.014 1.00 52.47 462 ASP A C 1
ATOM 3746 O O . ASP A 1 462 ? -26.551 -21.794 36.483 1.00 52.47 462 ASP A O 1
ATOM 3750 N N . THR A 1 463 ? -26.774 -19.600 36.871 1.00 58.31 463 THR A N 1
ATOM 3751 C CA . THR A 1 463 ? -28.012 -19.436 36.107 1.00 58.31 463 THR A CA 1
ATOM 3752 C C . THR A 1 463 ? -28.178 -18.002 35.608 1.00 58.31 463 THR A C 1
ATOM 3754 O O . THR A 1 463 ? -27.857 -17.040 36.308 1.00 58.31 463 THR A O 1
ATOM 3757 N N . SER A 1 464 ? -28.727 -17.857 34.398 1.00 62.19 464 SER A N 1
ATOM 3758 C CA . SER A 1 464 ? -29.185 -16.576 33.845 1.00 62.19 464 SER A CA 1
ATOM 3759 C C . SER A 1 464 ? -30.567 -16.163 34.367 1.00 62.19 464 SER A C 1
ATOM 3761 O O . SER A 1 464 ? -31.013 -15.054 34.100 1.00 62.19 464 SER A O 1
ATOM 3763 N N . ASP A 1 465 ? -31.253 -17.049 35.092 1.00 75.81 465 ASP A N 1
ATOM 3764 C CA . ASP A 1 465 ? -32.546 -16.800 35.730 1.00 75.81 465 ASP A CA 1
ATOM 3765 C C . ASP A 1 465 ? -32.345 -16.609 37.240 1.00 75.81 465 ASP A C 1
ATOM 3767 O O . ASP A 1 465 ? -32.432 -17.548 38.036 1.00 75.81 465 ASP A O 1
ATOM 3771 N N . PHE A 1 466 ? -31.997 -15.382 37.628 1.00 77.19 466 PHE A N 1
ATOM 3772 C CA . PHE A 1 466 ? -31.852 -14.975 39.022 1.00 77.19 466 PHE A CA 1
ATOM 3773 C C . PHE A 1 466 ? -32.630 -13.687 39.296 1.00 77.19 466 PHE A C 1
ATOM 3775 O O . PHE A 1 466 ? -32.955 -12.912 38.402 1.00 77.19 466 PHE A O 1
ATOM 3782 N N . VAL A 1 467 ? -32.928 -13.438 40.564 1.00 80.56 467 VAL A N 1
ATOM 3783 C CA . VAL A 1 467 ? -33.611 -12.235 41.027 1.00 80.56 467 VAL A CA 1
ATOM 3784 C C . VAL A 1 467 ? -32.716 -11.556 42.051 1.00 80.56 467 VAL A C 1
ATOM 3786 O O . VAL A 1 467 ? -32.310 -12.178 43.034 1.00 80.56 467 VAL A O 1
ATOM 3789 N N . LEU A 1 468 ? -32.419 -10.278 41.829 1.00 80.38 468 LEU A N 1
ATOM 3790 C CA . LEU A 1 468 ? -31.744 -9.420 42.796 1.00 80.38 468 LEU A CA 1
ATOM 3791 C C . LEU A 1 468 ? -32.802 -8.664 43.595 1.00 80.38 468 LEU A C 1
ATOM 3793 O O . LEU A 1 468 ? -33.578 -7.902 43.020 1.00 80.38 468 LEU A O 1
ATOM 3797 N N . MET A 1 469 ? -32.831 -8.858 44.912 1.00 82.06 469 MET A N 1
ATOM 3798 C CA . MET A 1 469 ? -33.684 -8.099 45.824 1.00 82.06 469 MET A CA 1
ATOM 3799 C C . MET A 1 469 ? -32.840 -7.146 46.660 1.00 82.06 469 MET A C 1
ATOM 3801 O O . MET A 1 469 ? -31.804 -7.540 47.190 1.00 82.06 469 MET A O 1
ATOM 3805 N N . VAL A 1 470 ? -33.295 -5.901 46.794 1.00 79.38 470 VAL A N 1
ATOM 3806 C CA . VAL A 1 470 ? -32.586 -4.850 47.529 1.00 79.38 470 VAL A CA 1
ATOM 3807 C C . VAL A 1 470 ? -33.499 -4.128 48.509 1.00 79.38 470 VAL A C 1
ATOM 3809 O O . VAL A 1 470 ? -34.672 -3.885 48.208 1.00 79.38 470 VAL A O 1
ATOM 3812 N N . SER A 1 471 ? -32.944 -3.730 49.654 1.00 76.00 471 SER A N 1
ATOM 3813 C CA . SER A 1 471 ? -33.554 -2.748 50.550 1.00 76.00 471 SER A CA 1
ATOM 3814 C C . SER A 1 471 ? -32.945 -1.369 50.300 1.00 76.00 471 SER A C 1
ATOM 3816 O O . SER A 1 471 ? -31.728 -1.219 50.154 1.00 76.00 471 SER A O 1
ATOM 3818 N N . HIS A 1 472 ? -33.801 -0.352 50.216 1.00 70.88 472 HIS A N 1
ATOM 3819 C CA . HIS A 1 472 ? -33.400 1.021 49.922 1.00 70.88 472 HIS A CA 1
ATOM 3820 C C . HIS A 1 472 ? -34.216 2.053 50.713 1.00 70.88 472 HIS A C 1
ATOM 3822 O O . HIS A 1 472 ? -35.246 1.726 51.311 1.00 70.88 472 HIS A O 1
ATOM 3828 N N . GLY A 1 473 ? -33.753 3.308 50.712 1.00 65.25 473 GLY A N 1
ATOM 3829 C CA . GLY A 1 473 ? -34.435 4.431 51.365 1.00 65.25 473 GLY A CA 1
ATOM 3830 C C . GLY A 1 473 ? -34.497 4.251 52.879 1.00 65.25 473 GLY A C 1
ATOM 3831 O O . GLY A 1 473 ? -35.584 4.150 53.442 1.00 65.25 473 GLY A O 1
ATOM 3832 N N . CYS A 1 474 ? -33.332 4.118 53.521 1.00 60.88 474 CYS A N 1
ATOM 3833 C CA . CYS A 1 474 ? -33.194 3.852 54.962 1.00 60.88 474 CYS A CA 1
ATOM 3834 C C . CYS A 1 474 ? -33.835 2.532 55.442 1.00 60.88 474 CYS A C 1
ATOM 3836 O O . CYS A 1 474 ? -34.130 2.376 56.620 1.00 60.88 474 CYS A O 1
ATOM 3838 N N . GLY A 1 475 ? -34.049 1.576 54.531 1.00 59.12 475 GLY A N 1
ATOM 3839 C CA . GLY A 1 475 ? -34.523 0.228 54.850 1.00 59.12 475 GLY A CA 1
ATOM 3840 C C . GLY A 1 475 ? -36.037 0.102 54.763 1.00 59.12 475 GLY A C 1
ATOM 3841 O O . GLY A 1 475 ? -36.572 -0.968 55.009 1.00 59.12 475 GLY A O 1
ATOM 3842 N N . PHE A 1 476 ? -36.748 1.161 54.377 1.00 68.88 476 PHE A N 1
ATOM 3843 C CA . PHE A 1 476 ? -38.204 1.134 54.315 1.00 68.88 476 PHE A CA 1
ATOM 3844 C C . PHE A 1 476 ? -38.737 0.574 52.992 1.00 68.88 476 PHE A C 1
ATOM 3846 O O . PHE A 1 476 ? -39.894 0.178 52.919 1.00 68.88 476 PHE A O 1
ATOM 3853 N N . SER A 1 477 ? -37.963 0.531 51.912 1.00 72.31 477 SER A N 1
ATOM 3854 C CA . SER A 1 477 ? -38.487 0.070 50.619 1.00 72.31 477 SER A CA 1
ATOM 3855 C C . SER A 1 477 ? -37.739 -1.142 50.088 1.00 72.31 477 SER A C 1
ATOM 3857 O O . SER A 1 477 ? -36.523 -1.235 50.216 1.00 72.31 477 SER A O 1
ATOM 3859 N N . LEU A 1 478 ? -38.491 -2.048 49.458 1.00 79.31 478 LEU A N 1
ATOM 3860 C CA . LEU A 1 478 ? -37.969 -3.201 48.735 1.00 79.31 478 LEU A CA 1
ATOM 3861 C C . LEU A 1 478 ? -38.147 -3.011 47.234 1.00 79.31 478 LEU A C 1
ATOM 3863 O O . LEU A 1 478 ? -39.234 -2.664 46.757 1.00 79.31 478 LEU A O 1
ATOM 3867 N N . GLY A 1 479 ? -37.078 -3.287 46.501 1.00 81.62 479 GLY A N 1
ATOM 3868 C CA . GLY A 1 479 ? -37.079 -3.388 45.050 1.00 81.62 479 GLY A CA 1
ATOM 3869 C C . GLY A 1 479 ? -36.529 -4.740 44.625 1.00 81.62 479 GLY A C 1
ATOM 3870 O O . GLY A 1 479 ? -35.670 -5.300 45.305 1.00 81.62 479 GLY A O 1
ATOM 3871 N N . TYR A 1 480 ? -37.011 -5.258 43.502 1.00 83.56 480 TYR A N 1
ATOM 3872 C CA . TYR A 1 480 ? -36.368 -6.382 42.839 1.00 83.56 480 TYR A CA 1
AT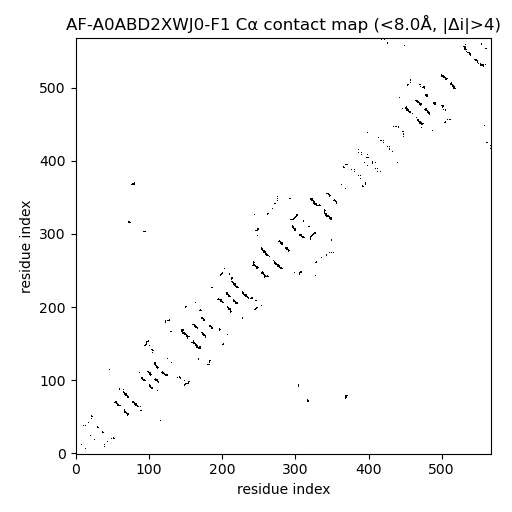OM 3873 C C . TYR A 1 480 ? -36.129 -6.097 41.361 1.00 83.56 480 TYR A C 1
ATOM 3875 O O . TYR A 1 480 ? -36.810 -5.268 40.748 1.00 83.56 480 TYR A O 1
ATOM 3883 N N . TRP A 1 481 ? -35.152 -6.806 40.816 1.00 84.06 481 TRP A N 1
ATOM 3884 C CA . TRP A 1 481 ? -34.772 -6.763 39.414 1.00 84.06 481 TRP A CA 1
ATOM 3885 C C . TRP A 1 481 ? -34.444 -8.172 38.926 1.00 84.06 481 TRP A C 1
ATOM 3887 O O . TRP A 1 481 ? -33.904 -8.987 39.684 1.00 84.06 481 TRP A O 1
ATOM 3897 N N . ARG A 1 482 ? -34.791 -8.454 37.671 1.00 77.94 482 ARG A N 1
ATOM 3898 C CA . ARG A 1 482 ? -34.465 -9.696 36.966 1.00 77.94 482 ARG A CA 1
ATOM 3899 C C . ARG A 1 482 ? -33.679 -9.384 35.690 1.00 77.94 482 ARG A C 1
ATOM 3901 O O . ARG A 1 482 ? -33.923 -8.337 35.089 1.00 77.94 482 ARG A O 1
ATOM 3908 N N . PRO A 1 483 ? -32.804 -10.291 35.231 1.00 66.31 483 PRO A N 1
ATOM 3909 C CA . PRO A 1 483 ? -32.181 -10.203 33.915 1.00 66.31 483 PRO A CA 1
ATOM 3910 C C . PRO A 1 483 ? -33.220 -9.945 32.816 1.00 66.31 483 PRO A C 1
ATOM 3912 O O . PRO A 1 483 ? -34.204 -10.673 32.700 1.00 66.31 483 PRO A O 1
ATOM 3915 N N . GLY A 1 484 ? -33.019 -8.870 32.047 1.00 63.00 484 GLY A N 1
ATOM 3916 C CA . GLY A 1 484 ? -33.947 -8.399 31.011 1.00 63.00 484 GLY A CA 1
ATOM 3917 C C . GLY A 1 484 ? -34.995 -7.369 31.466 1.00 63.00 484 GLY A C 1
ATOM 3918 O O . GLY A 1 484 ? -35.680 -6.786 30.620 1.00 63.00 484 GLY A O 1
ATOM 3919 N N . ASP A 1 485 ? -35.121 -7.078 32.767 1.00 65.69 485 ASP A N 1
ATOM 3920 C CA . ASP A 1 485 ? -36.012 -6.016 33.244 1.00 65.69 485 ASP A CA 1
ATOM 3921 C C . ASP A 1 485 ? -35.447 -4.632 32.878 1.00 65.69 485 ASP A C 1
ATOM 3923 O O . ASP A 1 485 ? -34.384 -4.220 33.348 1.00 65.69 485 ASP A O 1
ATOM 3927 N N . LYS A 1 486 ? -36.218 -3.844 32.115 1.00 60.53 486 LYS A N 1
ATOM 3928 C CA . LYS A 1 486 ? -35.872 -2.450 31.755 1.00 60.53 486 LYS A CA 1
ATOM 3929 C C . LYS A 1 486 ? -35.946 -1.468 32.935 1.00 60.53 486 LYS A C 1
ATOM 3931 O O . LYS A 1 486 ? -35.557 -0.308 32.805 1.00 60.53 486 LYS A O 1
ATOM 3936 N N . SER A 1 487 ? -36.500 -1.898 34.068 1.00 63.44 487 SER A N 1
ATOM 3937 C CA . SER A 1 487 ? -36.716 -1.072 35.257 1.00 63.44 487 SER A CA 1
ATOM 3938 C C . SER A 1 487 ? -36.857 -1.919 36.516 1.00 63.44 487 SER A C 1
ATOM 3940 O O . SER A 1 487 ? -37.461 -2.987 36.474 1.00 63.44 487 SER A O 1
ATOM 3942 N N . TRP A 1 488 ? -36.405 -1.392 37.654 1.00 72.81 488 TRP A N 1
ATOM 3943 C CA . TRP A 1 488 ? -36.662 -1.992 38.964 1.00 72.81 488 TRP A CA 1
ATOM 3944 C C . TRP A 1 488 ? -38.157 -2.052 39.283 1.00 72.81 488 TRP A C 1
ATOM 3946 O O . TRP A 1 488 ? -38.882 -1.071 39.093 1.00 72.81 488 TRP A O 1
ATOM 3956 N N . THR A 1 489 ? -38.604 -3.174 39.849 1.00 78.50 489 THR A N 1
ATOM 3957 C CA . THR A 1 489 ? -39.981 -3.327 40.327 1.00 78.50 489 THR A CA 1
ATOM 3958 C C . THR A 1 489 ? -40.037 -3.147 41.837 1.00 78.50 489 THR A C 1
ATOM 3960 O O . THR A 1 489 ? -39.372 -3.853 42.595 1.00 78.50 489 THR A O 1
ATOM 3963 N N . ARG A 1 490 ? -40.862 -2.201 42.300 1.00 78.94 490 ARG A N 1
ATOM 3964 C CA . ARG A 1 490 ? -41.118 -2.005 43.731 1.00 78.94 490 ARG A CA 1
ATOM 3965 C C . ARG A 1 490 ? -41.979 -3.148 44.268 1.00 78.94 490 ARG A C 1
ATOM 3967 O O . ARG A 1 490 ? -43.059 -3.408 43.736 1.00 78.94 490 ARG A O 1
ATOM 3974 N N . VAL A 1 491 ? -41.557 -3.762 45.370 1.00 81.31 491 VAL A N 1
ATOM 3975 C CA . VAL A 1 491 ? -42.410 -4.692 46.118 1.00 81.31 491 VAL A CA 1
ATOM 3976 C C . VAL A 1 491 ? -43.497 -3.877 46.823 1.00 81.31 491 VAL A C 1
ATOM 3978 O O . VAL A 1 491 ? -43.204 -3.000 47.640 1.00 81.31 491 VAL A O 1
ATOM 3981 N N . LYS A 1 492 ? -44.763 -4.120 46.468 1.00 71.31 492 LYS A N 1
ATOM 3982 C CA . LYS A 1 492 ? -45.912 -3.465 47.107 1.00 71.31 492 LYS A CA 1
ATOM 3983 C C . LYS A 1 492 ? -46.129 -4.056 48.499 1.00 71.31 492 LYS A C 1
ATOM 3985 O O . LYS A 1 492 ? -46.100 -5.274 48.656 1.00 71.31 492 LYS A O 1
ATOM 3990 N N . ARG A 1 493 ? -46.357 -3.193 49.490 1.00 67.25 493 ARG A N 1
ATOM 3991 C CA . ARG A 1 493 ? -46.704 -3.622 50.848 1.00 67.25 493 ARG A CA 1
ATOM 3992 C C . ARG A 1 493 ? -48.195 -3.991 50.913 1.00 67.25 493 ARG A C 1
ATOM 3994 O O . ARG A 1 493 ? -48.985 -3.289 50.278 1.00 67.25 493 ARG A O 1
ATOM 4001 N N . PRO A 1 494 ? -48.585 -5.048 51.644 1.00 63.44 494 PRO A N 1
ATOM 4002 C CA . PRO A 1 494 ? -49.979 -5.259 52.029 1.00 63.44 494 PRO A CA 1
ATOM 4003 C C . PRO A 1 494 ? -50.458 -4.091 52.902 1.00 63.44 494 PRO A C 1
ATOM 4005 O O . PRO A 1 494 ? -49.684 -3.593 53.717 1.00 63.44 494 PRO A O 1
ATOM 4008 N N . GLU A 1 495 ? -51.707 -3.654 52.734 1.00 56.09 495 GLU A N 1
ATOM 4009 C CA . GLU A 1 495 ? -52.263 -2.488 53.448 1.00 56.09 495 GLU A CA 1
ATOM 4010 C C . GLU A 1 495 ? -52.340 -2.690 54.976 1.00 56.09 495 GLU A C 1
ATOM 4012 O O . GLU A 1 495 ? -52.329 -1.711 55.714 1.00 56.09 495 GLU A O 1
ATOM 4017 N N . ASP A 1 496 ? -52.299 -3.943 55.444 1.00 55.97 496 ASP A N 1
ATOM 4018 C CA . ASP A 1 496 ? -52.494 -4.319 56.852 1.00 55.97 496 ASP A CA 1
ATOM 4019 C C . ASP A 1 496 ? -51.193 -4.722 57.587 1.00 55.97 496 ASP A C 1
ATOM 4021 O O . ASP A 1 496 ? -51.249 -5.305 58.669 1.00 55.97 496 ASP A O 1
ATOM 4025 N N . PHE A 1 497 ? -50.012 -4.491 56.993 1.00 56.16 497 PHE A N 1
ATOM 4026 C CA . PHE A 1 497 ? -48.727 -4.986 57.516 1.00 56.16 497 PHE A CA 1
ATOM 4027 C C . PHE A 1 497 ? -47.713 -3.840 57.709 1.00 56.16 497 PHE A C 1
ATOM 4029 O O . PHE A 1 497 ? -47.064 -3.400 56.755 1.00 56.16 497 PHE A O 1
ATOM 4036 N N . GLU A 1 498 ? -47.565 -3.359 58.950 1.00 55.50 498 GLU A N 1
ATOM 4037 C CA . GLU A 1 498 ? -46.517 -2.414 59.362 1.00 55.50 498 GLU A CA 1
ATOM 4038 C C . GLU A 1 498 ? -45.275 -3.190 59.823 1.00 55.50 498 GLU A C 1
ATOM 4040 O O . GLU A 1 498 ? -45.307 -3.884 60.832 1.00 55.50 498 GLU A O 1
ATOM 4045 N N . PHE A 1 499 ? -44.183 -3.095 59.065 1.00 59.81 499 PHE A N 1
ATOM 4046 C CA . PHE A 1 499 ? -42.848 -3.501 59.512 1.00 59.81 499 PHE A CA 1
ATOM 4047 C C . PHE A 1 499 ? -41.948 -2.272 59.606 1.00 59.81 499 PHE A C 1
ATOM 4049 O O . PHE A 1 499 ? -42.114 -1.306 58.846 1.00 59.81 499 PHE A O 1
ATOM 4056 N N . GLY A 1 500 ? -40.992 -2.329 60.533 1.00 60.28 500 GLY A N 1
ATOM 4057 C CA . GLY A 1 500 ? -39.967 -1.304 60.720 1.00 60.28 500 GLY A CA 1
ATOM 4058 C C . GLY A 1 500 ? -38.983 -1.228 59.544 1.00 60.28 500 GLY A C 1
ATOM 4059 O O . GLY A 1 500 ? -39.195 -1.794 58.468 1.00 60.28 500 GLY A O 1
ATOM 4060 N N . ALA A 1 501 ? -37.868 -0.519 59.729 1.00 63.09 501 ALA A N 1
ATOM 4061 C CA . ALA A 1 501 ? -36.786 -0.554 58.746 1.00 63.09 501 ALA A CA 1
ATOM 4062 C C . ALA A 1 501 ? -36.256 -1.994 58.592 1.00 63.09 501 ALA A C 1
ATOM 4064 O O . ALA A 1 501 ? -36.135 -2.733 59.567 1.00 63.09 501 ALA A O 1
ATOM 4065 N N . ILE A 1 502 ? -35.943 -2.397 57.362 1.00 69.62 502 ILE A N 1
ATOM 4066 C CA . ILE A 1 502 ? -35.403 -3.722 57.051 1.00 69.62 502 ILE A CA 1
ATOM 4067 C C . ILE A 1 502 ? -33.953 -3.784 57.526 1.00 69.62 502 ILE A C 1
ATOM 4069 O O . ILE A 1 502 ? -33.095 -3.056 57.019 1.00 69.62 502 ILE A O 1
ATOM 4073 N N . SER A 1 503 ? -33.694 -4.668 58.484 1.00 66.94 503 SER A N 1
ATOM 4074 C CA . SER A 1 503 ? -32.378 -4.917 59.066 1.00 66.94 503 SER A CA 1
ATOM 4075 C C . SER A 1 503 ? -31.549 -5.871 58.205 1.00 66.94 503 SER A C 1
ATOM 4077 O O . SER A 1 503 ? -30.339 -5.661 58.035 1.00 66.94 503 SER A O 1
ATOM 4079 N N . ASP A 1 504 ? -32.201 -6.870 57.601 1.00 70.94 504 ASP A N 1
ATOM 4080 C CA . ASP A 1 504 ? -31.530 -7.869 56.774 1.00 70.94 504 ASP A CA 1
ATOM 4081 C C . ASP A 1 504 ? -32.411 -8.465 55.666 1.00 70.94 504 ASP A C 1
ATOM 4083 O O . ASP A 1 504 ? -33.645 -8.445 55.734 1.00 70.94 504 ASP A O 1
ATOM 4087 N N . LEU A 1 505 ? -31.754 -9.008 54.638 1.00 74.12 505 LEU A N 1
ATOM 4088 C CA . LEU A 1 505 ? -32.379 -9.727 53.532 1.00 74.12 505 LEU A CA 1
ATOM 4089 C C . LEU A 1 505 ? -31.705 -11.071 53.313 1.00 74.12 505 LEU A C 1
ATOM 4091 O O . LEU A 1 505 ? -30.486 -11.160 53.212 1.00 74.12 505 LEU A O 1
ATOM 4095 N N . ASN A 1 506 ? -32.516 -12.112 53.153 1.00 78.88 506 ASN A N 1
ATOM 4096 C CA . ASN A 1 506 ? -32.024 -13.448 52.865 1.00 78.88 506 ASN A CA 1
ATOM 4097 C C . ASN A 1 506 ? -32.875 -14.131 51.791 1.00 78.88 506 ASN A C 1
ATOM 4099 O O . ASN A 1 506 ? -34.059 -13.838 51.629 1.00 78.88 506 ASN A O 1
ATOM 4103 N N . TYR A 1 507 ? -32.278 -15.066 51.064 1.00 74.31 507 TYR A N 1
ATOM 4104 C CA . TYR A 1 507 ? -32.974 -15.935 50.134 1.00 74.31 507 TYR A CA 1
ATOM 4105 C C . TYR A 1 507 ? -32.769 -17.383 50.557 1.00 74.31 507 TYR A C 1
ATOM 4107 O O . TYR A 1 507 ? -31.646 -17.868 50.676 1.00 74.31 507 TYR A O 1
ATOM 4115 N N . TYR A 1 508 ? -33.870 -18.092 50.778 1.00 72.12 508 TYR A N 1
ATOM 4116 C CA . TYR A 1 508 ? -33.823 -19.478 51.214 1.00 72.12 508 TYR A CA 1
ATOM 4117 C C . TYR A 1 508 ? -34.994 -20.264 50.626 1.00 72.12 508 TYR A C 1
ATOM 4119 O O . TYR A 1 508 ? -36.144 -19.837 50.685 1.00 72.12 508 TYR A O 1
ATOM 4127 N N . LYS A 1 509 ? -34.703 -21.433 50.038 1.00 77.62 509 LYS A N 1
ATOM 4128 C CA . LYS A 1 509 ? -35.707 -22.376 49.502 1.00 77.62 509 LYS A CA 1
ATOM 4129 C C . LYS A 1 509 ? -36.792 -21.717 48.626 1.00 77.62 509 LYS A C 1
ATOM 4131 O O . LYS A 1 509 ? -37.983 -21.956 48.818 1.00 77.62 509 LYS A O 1
ATOM 4136 N N . GLY A 1 510 ? -36.385 -20.892 47.658 1.00 76.88 510 GLY A N 1
ATOM 4137 C CA . GLY A 1 510 ? -37.311 -20.300 46.682 1.00 76.88 510 GLY A CA 1
ATOM 4138 C C . GLY A 1 510 ? -38.044 -19.046 47.159 1.00 76.88 510 GLY A C 1
ATOM 4139 O O . GLY A 1 510 ? -38.948 -18.578 46.468 1.00 76.88 510 GLY A O 1
ATOM 4140 N N . LYS A 1 511 ? -37.708 -18.511 48.339 1.00 78.56 511 LYS A N 1
ATOM 4141 C CA . LYS A 1 511 ? -38.370 -17.337 48.918 1.00 78.56 511 LYS A CA 1
ATOM 4142 C C . LYS A 1 511 ? -37.357 -16.320 49.422 1.00 78.56 511 LYS A C 1
ATOM 4144 O O . LYS A 1 511 ? -36.320 -16.683 49.972 1.00 78.56 511 LYS A O 1
ATOM 4149 N N . PHE A 1 512 ? -37.711 -15.049 49.268 1.00 80.12 512 PHE A N 1
ATOM 4150 C CA . PHE A 1 512 ? -37.022 -13.943 49.917 1.00 80.12 512 PHE A CA 1
ATOM 4151 C C . PHE A 1 512 ? -37.619 -13.705 51.301 1.00 80.12 512 PHE A C 1
ATOM 4153 O O . PHE A 1 512 ? -38.840 -13.686 51.466 1.00 80.12 512 PHE A O 1
ATOM 4160 N N . TYR A 1 513 ? -36.744 -13.510 52.274 1.00 76.06 513 TYR A N 1
ATOM 4161 C CA . TYR A 1 513 ? -37.064 -13.169 53.647 1.00 76.06 513 TYR A CA 1
ATOM 4162 C C . TYR A 1 513 ? -36.467 -11.798 53.935 1.00 76.06 513 TYR A C 1
ATOM 4164 O O . TYR A 1 513 ? -35.287 -11.568 53.675 1.00 76.06 513 TYR A O 1
ATOM 4172 N N . ALA A 1 514 ? -37.285 -10.898 54.464 1.00 75.19 514 ALA A N 1
ATOM 4173 C CA . ALA A 1 514 ? -36.835 -9.632 55.016 1.00 75.19 514 ALA A CA 1
ATOM 4174 C C . ALA A 1 514 ? -37.031 -9.689 56.529 1.00 75.19 514 ALA A C 1
ATOM 4176 O O . ALA A 1 514 ? -38.089 -10.117 56.993 1.00 75.19 514 ALA A O 1
ATOM 4177 N N . ILE A 1 515 ? -36.005 -9.293 57.272 1.00 71.94 515 ILE A N 1
ATOM 4178 C CA . ILE A 1 515 ? -36.067 -9.131 58.723 1.00 71.94 515 ILE A CA 1
ATOM 4179 C C . ILE A 1 515 ? -36.162 -7.631 58.976 1.00 71.94 515 ILE A C 1
ATOM 4181 O O . ILE A 1 515 ? -35.410 -6.862 58.374 1.00 71.94 515 ILE A O 1
ATOM 4185 N N . ASP A 1 516 ? -37.096 -7.201 59.814 1.00 71.38 516 ASP A N 1
ATOM 4186 C CA . ASP A 1 516 ? -37.209 -5.810 60.235 1.00 71.38 516 ASP A CA 1
ATOM 4187 C C . ASP A 1 516 ? -36.572 -5.595 61.616 1.00 71.38 516 ASP A C 1
ATOM 4189 O O . ASP A 1 516 ? -36.183 -6.541 62.303 1.00 71.38 516 ASP A O 1
ATOM 4193 N N . PHE A 1 517 ? -36.370 -4.336 61.999 1.00 57.84 517 PHE A N 1
ATOM 4194 C CA . PHE A 1 517 ? -35.818 -3.980 63.311 1.00 57.84 517 PHE A CA 1
ATOM 4195 C C . PHE A 1 517 ? -36.811 -4.177 64.477 1.00 57.84 517 PHE A C 1
ATOM 4197 O O . PHE A 1 517 ? -36.407 -4.061 65.631 1.00 57.84 517 PHE A O 1
ATOM 4204 N N . GLY A 1 518 ? -38.082 -4.501 64.213 1.00 56.19 518 GLY A N 1
ATOM 4205 C CA . GLY A 1 518 ? -39.147 -4.392 65.214 1.00 56.19 518 GLY A CA 1
ATOM 4206 C C . GLY A 1 518 ? -39.361 -2.946 65.699 1.00 56.19 518 GLY A C 1
ATOM 4207 O O . GLY A 1 518 ? -38.723 -2.014 65.207 1.00 56.19 518 GLY A O 1
ATOM 4208 N N . ASP A 1 519 ? -40.276 -2.756 66.656 1.00 47.66 519 ASP A N 1
ATOM 4209 C CA . ASP A 1 519 ? -40.684 -1.436 67.186 1.00 47.66 519 ASP A CA 1
ATOM 4210 C C . ASP A 1 519 ? -39.575 -0.678 67.943 1.00 47.66 519 ASP A C 1
ATOM 4212 O O . ASP A 1 519 ? -39.668 0.535 68.133 1.00 47.66 519 ASP A O 1
ATOM 4216 N N . ASP A 1 520 ? -38.497 -1.357 68.344 1.00 44.62 520 ASP A N 1
ATOM 4217 C CA . ASP A 1 520 ? -37.436 -0.765 69.152 1.00 44.62 520 ASP A CA 1
ATOM 4218 C C . ASP A 1 520 ? -36.148 -0.562 68.337 1.00 44.62 520 ASP A C 1
ATOM 4220 O O . ASP A 1 520 ? -35.411 -1.501 68.041 1.00 44.62 520 ASP A O 1
ATOM 4224 N N . SER A 1 521 ? -35.836 0.718 68.089 1.00 45.94 521 SER A N 1
ATOM 4225 C CA . SER A 1 521 ? -34.550 1.299 67.646 1.00 45.94 521 SER A CA 1
ATOM 4226 C C . SER A 1 521 ? -34.344 1.581 66.142 1.00 45.94 521 SER A C 1
ATOM 4228 O O . SER A 1 521 ? -33.575 0.939 65.434 1.00 45.94 521 SER A O 1
ATOM 4230 N N . VAL A 1 522 ? -34.923 2.697 65.677 1.00 43.28 522 VAL A N 1
ATOM 4231 C CA . VAL A 1 522 ? -34.581 3.351 64.389 1.00 43.28 522 VAL A CA 1
ATOM 4232 C C . VAL A 1 522 ? -33.471 4.420 64.549 1.00 43.28 522 VAL A C 1
ATOM 4234 O O . VAL A 1 522 ? -33.056 5.059 63.586 1.00 43.28 522 VAL A O 1
ATOM 4237 N N . GLU A 1 523 ? -32.910 4.620 65.748 1.00 44.34 523 GLU A N 1
ATOM 4238 C CA . GLU A 1 523 ? -32.005 5.756 66.026 1.00 44.34 523 GLU A CA 1
ATOM 4239 C C . GLU A 1 523 ? -30.511 5.554 65.675 1.00 44.34 523 GLU A C 1
ATOM 4241 O O . GLU A 1 523 ? -29.703 6.463 65.873 1.00 44.34 523 GLU A O 1
ATOM 4246 N N . ALA A 1 524 ? -30.098 4.420 65.097 1.00 44.00 524 ALA A N 1
ATOM 4247 C CA . ALA A 1 524 ? -28.670 4.145 64.873 1.00 44.00 524 ALA A CA 1
ATOM 4248 C C . ALA A 1 524 ? -28.072 4.697 63.558 1.00 44.00 524 ALA A C 1
ATOM 4250 O O . ALA A 1 524 ? -26.850 4.746 63.423 1.00 44.00 524 ALA A O 1
ATOM 4251 N N . TYR A 1 525 ? -28.872 5.180 62.600 1.00 42.22 525 TYR A N 1
ATOM 4252 C CA . TYR A 1 525 ? -28.350 5.770 61.351 1.00 42.22 525 TYR A CA 1
ATOM 4253 C C . TYR A 1 525 ? -28.047 7.271 61.490 1.00 42.22 525 TYR A C 1
ATOM 4255 O O . TYR A 1 525 ? -28.347 8.077 60.608 1.00 42.22 525 TYR A O 1
ATOM 4263 N N . THR A 1 526 ? -27.441 7.681 62.605 1.00 40.62 526 THR A N 1
ATOM 4264 C CA . THR A 1 526 ? -26.875 9.028 62.719 1.00 40.62 526 THR A CA 1
ATOM 4265 C C . THR A 1 526 ? -25.468 9.044 62.129 1.00 40.62 526 THR A C 1
ATOM 4267 O O . THR A 1 526 ? -24.622 8.201 62.422 1.00 40.62 526 THR A O 1
ATOM 4270 N N . TRP A 1 527 ? -25.237 10.014 61.243 1.00 46.75 527 TRP A N 1
ATOM 4271 C CA . TRP A 1 527 ? -23.985 10.262 60.533 1.00 46.75 527 TRP A CA 1
ATOM 4272 C C . TRP A 1 527 ? -22.838 10.528 61.515 1.00 46.75 527 TRP A C 1
ATOM 4274 O O . TRP A 1 527 ? -22.510 11.675 61.831 1.00 46.75 527 TRP A O 1
ATOM 4284 N N . THR A 1 528 ? -22.195 9.476 62.010 1.00 45.72 528 THR A N 1
ATOM 4285 C CA . THR A 1 528 ? -20.952 9.637 62.755 1.00 45.72 528 THR A CA 1
ATOM 4286 C C . THR A 1 528 ? -19.849 9.977 61.752 1.00 45.72 528 THR A C 1
ATOM 4288 O O . THR A 1 528 ? -19.514 9.195 60.867 1.00 45.72 528 THR A O 1
ATOM 4291 N N . LYS A 1 529 ? -19.251 11.172 61.880 1.00 46.59 529 LYS A N 1
ATOM 4292 C CA . LYS A 1 529 ? -18.137 11.662 61.033 1.00 46.59 529 LYS A CA 1
ATOM 4293 C C . LYS A 1 529 ? -16.886 10.760 61.031 1.00 46.59 529 LYS A C 1
ATOM 4295 O O . LYS A 1 529 ? -15.910 11.093 60.373 1.00 46.59 529 LYS A O 1
ATOM 4300 N N . GLN A 1 530 ? -16.892 9.666 61.790 1.00 47.69 530 GLN A N 1
ATOM 4301 C CA . GLN A 1 530 ? -15.760 8.760 61.976 1.00 47.69 530 GLN A CA 1
ATOM 4302 C C . GLN A 1 530 ? -15.900 7.426 61.218 1.00 47.69 530 GLN A C 1
ATOM 4304 O O . GLN A 1 530 ? -15.022 6.584 61.372 1.00 47.69 530 GLN A O 1
ATOM 4309 N N . GLY A 1 531 ? -16.948 7.231 60.405 1.00 49.66 531 GLY A N 1
ATOM 4310 C CA . GLY A 1 531 ? -17.185 5.962 59.698 1.00 49.66 531 GLY A CA 1
ATOM 4311 C C . GLY A 1 531 ? -17.820 4.876 60.585 1.00 49.66 531 GLY A C 1
ATOM 4312 O O . GLY A 1 531 ? -17.897 5.016 61.808 1.00 49.66 531 GLY A O 1
ATOM 4313 N N . GLY A 1 532 ? -18.332 3.810 59.957 1.00 52.03 532 GLY A N 1
ATOM 4314 C CA . GLY A 1 532 ? -18.938 2.648 60.630 1.00 52.03 532 GLY A CA 1
ATOM 4315 C C . GLY A 1 532 ? -17.935 1.506 60.864 1.00 52.03 532 GLY A C 1
ATOM 4316 O O . GLY A 1 532 ? -16.934 1.413 60.167 1.00 52.03 532 GLY A O 1
ATOM 4317 N N . GLY A 1 533 ? -18.193 0.614 61.834 1.00 49.38 533 GLY A N 1
ATOM 4318 C CA . GLY A 1 533 ? -17.363 -0.589 62.072 1.00 49.38 533 GLY A CA 1
ATOM 4319 C C . GLY A 1 533 ? -16.805 -0.780 63.491 1.00 49.38 533 GLY A C 1
ATOM 4320 O O . GLY A 1 533 ? -16.047 -1.713 63.721 1.00 49.38 533 GLY A O 1
ATOM 4321 N N . LYS A 1 534 ? -17.182 0.054 64.470 1.00 51.84 534 LYS A N 1
ATOM 4322 C CA . LYS A 1 534 ? -16.689 -0.062 65.863 1.00 51.84 534 LYS A CA 1
ATOM 4323 C C . LYS A 1 534 ? -17.229 -1.273 66.641 1.00 51.84 534 LYS A C 1
ATOM 4325 O O . LYS A 1 534 ? -16.677 -1.608 67.685 1.00 51.84 534 LYS A O 1
ATOM 4330 N N . ASP A 1 535 ? -18.275 -1.921 66.132 1.00 51.78 535 ASP A N 1
ATOM 4331 C CA . ASP A 1 535 ? -18.939 -3.066 66.770 1.00 51.78 535 ASP A CA 1
ATOM 4332 C C . ASP A 1 535 ? -18.633 -4.408 66.083 1.00 51.78 535 ASP A C 1
ATOM 4334 O O . ASP A 1 535 ? -19.349 -5.390 66.271 1.00 51.78 535 ASP A O 1
ATOM 4338 N N . MET A 1 536 ? -17.566 -4.482 65.283 1.00 55.78 536 MET A N 1
ATOM 4339 C CA . MET A 1 536 ? -17.147 -5.748 64.685 1.00 55.78 536 MET A CA 1
ATOM 4340 C C . MET A 1 536 ? -16.576 -6.694 65.739 1.00 55.78 536 MET A C 1
ATOM 4342 O O . MET A 1 536 ? -15.767 -6.304 66.581 1.00 55.78 536 MET A O 1
ATOM 4346 N N . GLY A 1 537 ? -16.969 -7.960 65.671 1.00 62.59 537 GLY A N 1
ATOM 4347 C CA . GLY A 1 537 ? -16.486 -8.987 66.576 1.00 62.59 537 GLY A CA 1
ATOM 4348 C C . GLY A 1 537 ? -17.016 -10.368 66.229 1.00 62.59 537 GLY A C 1
ATOM 4349 O O . GLY A 1 537 ? -17.950 -10.512 65.442 1.00 62.59 537 GLY A O 1
ATOM 4350 N N . VAL A 1 538 ? -16.428 -11.391 66.839 1.00 62.81 538 VAL A N 1
ATOM 4351 C CA . VAL A 1 538 ? -16.941 -12.761 66.787 1.00 62.81 538 VAL A CA 1
ATOM 4352 C C . VAL A 1 538 ? -17.953 -12.935 67.906 1.00 62.81 538 VAL A C 1
ATOM 4354 O O . VAL A 1 538 ? -17.601 -12.821 69.081 1.00 62.81 538 VAL A O 1
ATOM 4357 N N . TYR A 1 539 ? -19.202 -13.237 67.558 1.00 59.16 539 TYR A N 1
ATOM 4358 C CA . TYR A 1 539 ? -20.173 -13.720 68.533 1.00 59.16 539 TYR A CA 1
ATOM 4359 C C . TYR A 1 539 ? -19.959 -15.215 68.763 1.00 59.16 539 TYR A C 1
ATOM 4361 O O . TYR A 1 539 ? -20.101 -16.024 67.847 1.00 59.16 539 TYR A O 1
ATOM 4369 N N . ASN A 1 540 ? -19.610 -15.591 69.988 1.00 61.91 540 ASN A N 1
ATOM 4370 C CA . ASN A 1 540 ? -19.513 -16.987 70.375 1.00 61.91 540 ASN A CA 1
ATOM 4371 C C . ASN A 1 540 ? -20.904 -17.496 70.783 1.00 61.91 540 ASN A C 1
ATOM 4373 O O . ASN A 1 540 ? -21.459 -17.074 71.797 1.00 61.91 540 ASN A O 1
ATOM 4377 N N . LEU A 1 541 ? -21.451 -18.422 69.992 1.00 52.97 541 LEU A N 1
ATOM 4378 C CA . LEU A 1 541 ? -22.785 -18.995 70.203 1.00 52.97 541 LEU A CA 1
ATOM 4379 C C . LEU A 1 541 ? -22.906 -19.817 71.497 1.00 52.97 541 LEU A C 1
ATOM 4381 O O . LEU A 1 541 ? -23.999 -19.925 72.041 1.00 52.97 541 LEU A O 1
ATOM 4385 N N . GLU A 1 542 ? -21.811 -20.389 72.004 1.00 60.09 542 GLU A N 1
ATOM 4386 C CA . GLU A 1 542 ? -21.831 -21.256 73.189 1.00 60.09 542 GLU A CA 1
ATOM 4387 C C . GLU A 1 542 ? -21.854 -20.468 74.500 1.00 60.09 542 GLU A C 1
ATOM 4389 O O . GLU A 1 542 ? -22.461 -20.902 75.476 1.00 60.09 542 GLU A O 1
ATOM 4394 N N . ASN A 1 543 ? -21.189 -19.312 74.547 1.00 74.62 543 ASN A N 1
ATOM 4395 C CA . ASN A 1 543 ? -21.071 -18.514 75.772 1.00 74.62 543 ASN A CA 1
ATOM 4396 C C . ASN A 1 543 ? -21.702 -17.116 75.677 1.00 74.62 543 ASN A C 1
ATOM 4398 O O . ASN A 1 543 ? -21.665 -16.368 76.656 1.00 74.62 543 ASN A O 1
ATOM 4402 N N . GLY A 1 544 ? -22.268 -16.763 74.521 1.00 71.44 544 GLY A N 1
ATOM 4403 C CA . GLY A 1 544 ? -22.983 -15.512 74.279 1.00 71.44 544 GLY A CA 1
ATOM 4404 C C . GLY A 1 544 ? -22.111 -14.256 74.306 1.00 71.44 544 GLY A C 1
ATOM 4405 O O . GLY A 1 544 ? -22.647 -13.149 74.372 1.00 71.44 544 GLY A O 1
ATOM 4406 N N . LYS A 1 545 ? -20.778 -14.387 74.296 1.00 65.12 545 LYS A N 1
ATOM 4407 C CA . LYS A 1 545 ? -19.860 -13.242 74.331 1.00 65.12 545 LYS A CA 1
ATOM 4408 C C . LYS A 1 545 ? -19.477 -12.794 72.925 1.00 65.12 545 LYS A C 1
ATOM 4410 O O . LYS A 1 545 ? -19.217 -13.616 72.050 1.00 65.12 545 LYS A O 1
ATOM 4415 N N . ILE A 1 546 ? -19.372 -11.478 72.744 1.00 61.41 546 ILE A N 1
ATOM 4416 C CA . ILE A 1 546 ? -18.794 -10.857 71.548 1.00 61.41 546 ILE A CA 1
ATOM 4417 C C . ILE A 1 546 ? -17.320 -10.565 71.830 1.00 61.41 546 ILE A C 1
ATOM 4419 O O . ILE A 1 546 ? -17.006 -9.745 72.694 1.00 61.41 546 ILE A O 1
ATOM 4423 N N . GLN A 1 547 ? -16.417 -11.211 71.099 1.00 71.12 547 GLN A N 1
ATOM 4424 C CA . GLN A 1 547 ? -15.008 -10.830 71.057 1.00 71.12 547 GLN A CA 1
ATOM 4425 C C . GLN A 1 547 ? -14.828 -9.761 69.983 1.00 71.12 547 GLN A C 1
ATOM 4427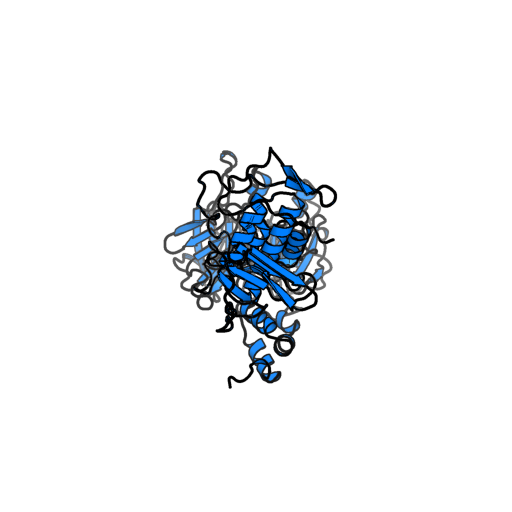 O O . GLN A 1 547 ? -14.923 -10.063 68.798 1.00 71.12 547 GLN A O 1
ATOM 4432 N N . ARG A 1 548 ? -14.596 -8.512 70.390 1.00 61.03 548 ARG A N 1
ATOM 4433 C CA . ARG A 1 548 ? -14.458 -7.382 69.463 1.00 61.03 548 ARG A CA 1
ATOM 4434 C C . ARG A 1 548 ? -13.125 -7.419 68.715 1.00 61.03 548 ARG A C 1
ATOM 4436 O O . ARG A 1 548 ? -12.111 -7.857 69.255 1.00 61.03 548 ARG A O 1
ATOM 4443 N N . PHE A 1 549 ? -13.140 -6.951 67.473 1.00 58.06 549 PHE A N 1
ATOM 4444 C CA . PHE A 1 549 ? -11.948 -6.756 66.658 1.00 58.06 549 PHE A CA 1
ATOM 4445 C C . PHE A 1 549 ? -11.461 -5.307 66.815 1.00 58.06 549 PHE A C 1
ATOM 4447 O O . PHE A 1 549 ? -11.920 -4.409 66.117 1.00 58.06 549 PHE A O 1
ATOM 4454 N N . ASP A 1 550 ? -10.522 -5.065 67.732 1.00 52.06 550 ASP A N 1
ATOM 4455 C CA . ASP A 1 550 ? -10.130 -3.705 68.151 1.00 52.06 550 ASP A CA 1
ATOM 4456 C C . ASP A 1 550 ? -9.284 -2.910 67.124 1.00 52.06 550 ASP A C 1
ATOM 4458 O O . ASP A 1 550 ? -8.917 -1.761 67.380 1.00 52.06 550 ASP A O 1
ATOM 4462 N N . HIS A 1 551 ? -8.948 -3.479 65.958 1.00 53.25 551 HIS A N 1
ATOM 4463 C CA . HIS A 1 551 ? -7.977 -2.891 65.013 1.00 53.25 551 HIS A CA 1
ATOM 4464 C C . HIS A 1 551 ? -8.515 -2.551 63.617 1.00 53.25 551 HIS A C 1
ATOM 4466 O O . HIS A 1 551 ? -7.789 -1.961 62.821 1.00 53.25 551 HIS A O 1
ATOM 4472 N N . PHE A 1 552 ? -9.782 -2.843 63.318 1.00 50.56 552 PHE A N 1
ATOM 4473 C CA . PHE A 1 552 ? -10.362 -2.570 62.002 1.00 50.56 552 PHE A CA 1
ATOM 4474 C C . PHE A 1 552 ? -11.354 -1.404 62.086 1.00 50.56 552 PHE A C 1
ATOM 4476 O O . PHE A 1 552 ? -12.547 -1.589 62.297 1.00 50.56 552 PHE A O 1
ATOM 4483 N N . GLN A 1 553 ? -10.868 -0.171 61.943 1.00 51.59 553 GLN A N 1
ATOM 4484 C CA . GLN A 1 553 ? -11.743 0.991 61.753 1.00 51.59 553 GLN A CA 1
ATOM 4485 C C . GLN A 1 553 ? -11.931 1.225 60.251 1.00 51.59 553 GLN A C 1
ATOM 4487 O O . GLN A 1 553 ? -10.980 1.585 59.562 1.00 51.59 553 GLN A O 1
ATOM 4492 N N . SER A 1 554 ? -13.149 1.027 59.733 1.00 47.62 554 SER A N 1
ATOM 4493 C CA . SER A 1 554 ? -13.483 1.499 58.385 1.00 47.62 554 SER A CA 1
ATOM 4494 C C . SER A 1 554 ? -13.833 2.981 58.450 1.00 47.62 554 SER A C 1
ATOM 4496 O O . SER A 1 554 ? -14.816 3.385 59.068 1.00 47.62 554 SER A O 1
ATOM 4498 N N . PHE A 1 555 ? -13.027 3.808 57.788 1.00 50.56 555 PHE A N 1
ATOM 4499 C CA . PHE A 1 555 ? -13.300 5.240 57.640 1.00 50.56 555 PHE A CA 1
ATOM 4500 C C . PHE A 1 555 ? -14.316 5.533 56.522 1.00 50.56 555 PHE A C 1
ATOM 4502 O O . PHE A 1 555 ? -14.692 6.687 56.312 1.00 50.56 555 PHE A O 1
ATOM 4509 N N . SER A 1 556 ? -14.773 4.505 55.794 1.00 42.81 556 SER A N 1
ATOM 4510 C CA . SER A 1 556 ? -15.747 4.667 54.719 1.00 42.81 556 SER A CA 1
ATOM 4511 C C . SER A 1 556 ? -17.155 4.853 55.283 1.00 42.81 556 SER A C 1
ATOM 4513 O O . SER A 1 556 ? -17.706 3.977 55.946 1.00 42.81 556 SER A O 1
ATOM 4515 N N . LEU A 1 557 ? -17.768 5.999 54.974 1.00 42.62 557 LEU A N 1
ATOM 4516 C CA . LEU A 1 557 ? -19.153 6.326 55.344 1.00 42.62 557 LEU A CA 1
ATOM 4517 C C . LEU A 1 557 ? -20.204 5.520 54.556 1.00 42.62 557 LEU A C 1
ATOM 4519 O O . LEU A 1 557 ? -21.379 5.557 54.902 1.00 42.62 557 LEU A O 1
ATOM 4523 N N . ILE A 1 558 ? -19.795 4.837 53.481 1.00 41.84 558 ILE A N 1
ATOM 4524 C CA . ILE A 1 558 ? -20.691 4.210 52.492 1.00 41.84 558 ILE A CA 1
ATOM 4525 C C . ILE A 1 558 ? -20.321 2.760 52.148 1.00 41.84 558 ILE A C 1
ATOM 4527 O O . ILE A 1 558 ? -21.027 2.114 51.380 1.00 41.84 558 ILE A O 1
ATOM 4531 N N . SER A 1 559 ? -19.219 2.232 52.681 1.00 45.78 559 SER A N 1
ATOM 4532 C CA . SER A 1 559 ? -18.790 0.843 52.467 1.00 45.78 559 SER A CA 1
ATOM 4533 C C . SER A 1 559 ? -18.301 0.259 53.793 1.00 45.78 559 SER A C 1
ATOM 4535 O O . SER A 1 559 ? -17.112 0.368 54.106 1.00 45.78 559 SER A O 1
ATOM 4537 N N . PRO A 1 560 ? -19.208 -0.292 54.623 1.00 48.66 560 PRO A N 1
ATOM 4538 C CA . PRO A 1 560 ? -18.800 -1.001 55.828 1.00 48.66 560 PRO A CA 1
ATOM 4539 C C . PRO A 1 560 ? -17.991 -2.255 55.451 1.00 48.66 560 PRO A C 1
ATOM 4541 O O . PRO A 1 560 ? -18.121 -2.734 54.326 1.00 48.66 560 PRO A O 1
ATOM 4544 N N . PRO A 1 561 ? -17.170 -2.803 56.360 1.00 48.62 561 PRO A N 1
ATOM 4545 C CA . PRO A 1 561 ? -16.525 -4.098 56.151 1.00 48.62 561 PRO A CA 1
ATOM 4546 C C . PRO A 1 561 ? -17.579 -5.177 55.866 1.00 48.62 561 PRO A C 1
ATOM 4548 O O . PRO A 1 561 ? -18.581 -5.267 56.580 1.00 48.62 561 PRO A O 1
ATOM 4551 N N . VAL A 1 562 ? -17.375 -5.964 54.809 1.00 50.56 562 VAL A N 1
ATOM 4552 C CA . VAL A 1 562 ? -18.302 -7.013 54.362 1.00 50.56 562 VAL A CA 1
ATOM 4553 C C . VAL A 1 562 ? -17.566 -8.344 54.369 1.00 50.56 562 VAL A C 1
ATOM 4555 O O . VAL A 1 562 ? -16.436 -8.427 53.905 1.00 50.56 562 VAL A O 1
ATOM 4558 N N . TRP A 1 563 ? -18.209 -9.383 54.896 1.00 44.19 563 TRP A N 1
ATOM 4559 C CA . TRP A 1 563 ? -17.712 -10.748 54.762 1.00 44.19 563 TRP A CA 1
ATOM 4560 C C . TRP A 1 563 ? -17.952 -11.247 53.352 1.00 44.19 563 TRP A C 1
ATOM 4562 O O . TRP A 1 563 ? -19.060 -11.122 52.827 1.00 44.19 563 TRP A O 1
ATOM 4572 N N . VAL A 1 564 ? -16.934 -11.868 52.777 1.00 36.00 564 VAL A N 1
ATOM 4573 C CA . VAL A 1 564 ? -17.006 -12.365 51.417 1.00 36.00 564 VAL A CA 1
ATOM 4574 C C . VAL A 1 564 ? -16.696 -13.840 51.403 1.00 36.00 564 VAL A C 1
ATOM 4576 O O . VAL A 1 564 ? -15.680 -14.277 51.932 1.00 36.00 564 VAL A O 1
ATOM 4579 N N . MET A 1 565 ? -17.591 -14.611 50.799 1.00 35.00 565 MET A N 1
ATOM 4580 C CA . MET A 1 565 ? -17.333 -16.014 50.525 1.00 35.00 565 MET A CA 1
ATOM 4581 C C . MET A 1 565 ? -16.859 -16.151 49.084 1.00 35.00 565 MET A C 1
ATOM 4583 O O . MET A 1 565 ? -17.570 -15.765 48.159 1.00 35.00 565 MET A O 1
ATOM 4587 N N . LEU A 1 566 ? -15.670 -16.721 48.906 1.00 25.98 566 LEU A N 1
ATOM 4588 C CA . LEU A 1 566 ? -15.191 -17.175 47.608 1.00 25.98 566 LEU A CA 1
ATOM 4589 C C . LEU A 1 566 ? -15.894 -18.497 47.288 1.00 25.98 566 LEU A C 1
ATOM 4591 O O . LEU A 1 566 ? -15.689 -19.491 47.985 1.00 25.98 566 LEU A O 1
ATOM 4595 N N . SER A 1 567 ? -16.763 -18.509 46.279 1.00 33.19 567 SER A N 1
ATOM 4596 C CA . SER A 1 567 ? -17.280 -19.757 45.711 1.00 33.19 567 SER A CA 1
ATOM 4597 C C . SER A 1 567 ? -16.220 -20.338 44.772 1.00 33.19 567 SER A C 1
ATOM 4599 O O . SER A 1 567 ? -15.829 -19.649 43.831 1.00 33.19 567 SER A O 1
ATOM 4601 N N . MET A 1 568 ? -15.748 -21.560 45.050 1.00 29.20 568 MET A N 1
ATOM 4602 C CA . MET A 1 568 ? -14.929 -22.349 44.114 1.00 29.20 568 MET A CA 1
ATOM 4603 C C . MET A 1 568 ? -15.738 -22.813 42.909 1.00 29.20 568 MET A C 1
ATOM 4605 O O . MET A 1 568 ? -16.923 -23.166 43.118 1.00 29.20 568 MET A O 1
#

Radius of gyration: 34.61 Å; Cα contacts (8 Å, |Δi|>4): 1005; chains: 1; bounding box: 84×47×106 Å

Secondary structure (DSSP, 8-state):
----GGG--HHHHHHHHTT--SHHHHHHHHHS-HHHHHHS-HHHHTS--TTPPPEEEPPPPTT--EEEEEE--SSS--EEEEEE-GGGTT-EEEEETTEEEEE-TT--EEEE-TTT--EEEE--GGGSTTTT---S-HHHHHHHHEEEEEESS-TTT-S--EEEEEETTTTEEEEEETT-SSPEEEPPPTT-----EEEEEEETTEEEEEETT--EEEEE--SSSS--EEEEEE---S----SEEEEEEETTEEEEEEEE--S-BGGGTB----EEEEEEEETTTTEEEEES--SSEEEEE-SS-EEEEEGGGGTTTS-TTEEEE----HHHHHHSTT-S----EEEETTT--EEE--------HHHHSS---HHHHHHHHHHT-HHHHHHHHHHH--TTSSHHHHHHHHHHHHHHHHHHHHTT-HHHHHHHHHHHHHHH--STT--GGGEEEEEESS-TTT-S---EEEEETTTTEEEEE-TT-SSPEEPPPPTT----SEEEEEEETTEEEEEE--SS--TT----TT-S-TT-EEE-TTT--EEE-TT-----SS----------

Sequence (568 aa):
MGEDWSELLPDLLFMIARKIQVVKDFTAFRGVCISWRGAASKQDFNKPWPRQFPLLMLSEKQESDDREFISLSKGPNIIWKTLSLPEIRGKRCIESKGWLITLGNSGEVNLLNPFSHVQIELPNQTTFPEYEYQDLDNETFAYTFLQRAVLSASPSDTSDFVLMVSHGCGFSLGYWRLGDKSWTRVKRPEDFEFGAISDLNYYKGKFYAIDFGGSLCICDVFSGQDDYKFEWVFRVVNEFFSGQVYLVESSGELLLVHRDGTELHVDQESYGVKTFQVFQQDLINRERNKIKSLGDKTIFVGFNSAISLDVTCFSGIIEPNCIYFTDDSVEAYTWTKQGGGKDMGVYNLENGKIQRFDHFQSFSLKESGLFFDTNYFEESVKCGDWDDLEYYLSGLTKVREDDYSTDIFFLIQKQKYYGALAEDENTKAGEIFRGILQVFSATKWINVKELLRAVLSASPSDTSDFVLMVSHGCGFSLGYWRPGDKSWTRVKRPEDFEFGAISDLNYYKGKFYAIDFGDDSVEAYTWTKQGGGKDMGVYNLENGKIQRFDHFQSFSLISPPVWVMLSM

InterPro domains:
  IPR005174 KIB1-4, beta-propeller [PF03478] (82-348)
  IPR006595 CTLH, C-terminal LisH motif [PS50897] (371-428)
  IPR006595 CTLH, C-terminal LisH motif [SM00668] (370-428)
  IPR050942 Arabidopsis F-box involved in BR signaling [PTHR44259] (7-361)
  IPR054080 TPR1-like, CTLH-containing domain [PF21889] (375-451)

Nearest PDB structures (foldseek):
  5nqs-assembly2_B  TM=9.220E-01  e=2.766E-04  Arabidopsis thaliana
  5ojp-assembly1_A  TM=5.041E-01  e=1.183E-04  Thermosynechococcus vestitus
  8b9a-assembly1_L  TM=3.049E-01  e=2.121E-04  Saccharomyces cerevisiae
  8y6p-assembly1_Q  TM=3.821E-01  e=1.100E-03  Drosophila melanogaster
  8ojh-assembly1_A  TM=2.196E-01  e=6.013E-03  Homo sapiens

Foldseek 3Di:
DPPDPVPDDLVVLLVVLLVDQEVVVNVVQLVPDDSSVVSNDPVVVLDPRPDYQDWDWDDDDPPAQKIWTWRQFPDLATDIDIARHVVQVQWDWFDEQQWTFTAHQQQWTWTANRSPRDIDTDAGPVLPPCLPDDPDDSRVQSRQFWQAKYKLHDPSVDLFIKIKTQGDNQPWIWIDHRPDNGIHTDDDDPPDDAARWQYWDNAPNWIWTAHQQRWIWTFDPPPDPPDTDIDGQGDDDPGGQADGWYWEDDPRWIKIKGWHFLDQPLVVLDTETDFIWMWTQPSVVSDTHTDQFPVQKEWEDESRHIYMDRCPVPPNTDDGQKYWYWRNNPVSQVRPPVGTTQHTFMARSNVRDTDGPPDPPVPPLQQSLNDDDPVVLVVCVVVLVLVSNVSSCVSNDDCVRDLVSVVVNLVSLVSVLLVCVVVVVLVSNLVSVLVNVVSVPPDPPADSLFWDAWDKQDPCVVDLFIKIWTAGDLQPWIWIDHRPDPDIDTDDDDPPDDFARFPYWDHDDHDIDTDGPPPPDPPPPDQDQQADDQQDFDQDPVPRDTHHDRPDRDSDNRRYDDDDDDDD